Protein AF-0000000070236505 (afdb_homodimer)

InterPro domains:
  IPR001309 Peptidase C14, p20 domain [PS50208] (14-138)
  IPR002138 Peptidase C14, caspase non-catalytic subunit p10 [PS50207] (197-271)
  IPR002398 Peptidase C14 family [PTHR10454] (4-269)
  IPR011600 Peptidase C14, caspase domain [PF00656] (15-267)
  IPR015917 Peptidase C14A, caspase catalytic domain [PR00376] (14-27)
  IPR015917 Peptidase C14A, caspase catalytic domain [PR00376] (35-53)
  IPR015917 Peptidase C14A, caspase catalytic domain [PR00376] (53-71)
  IPR015917 Peptidase C14A, caspase catalytic domain [PR00376] (85-93)
  IPR015917 Peptidase C14A, caspase catalytic domain [PR00376] (119-137)
  IPR015917 Peptidase C14A, caspase catalytic domain [PR00376] (199-210)
  IPR015917 Peptidase C14A, caspase catalytic domain [PR00376] (261-270)
  IPR015917 Peptidase C14A, caspase catalytic domain [SM00115] (7-271)
  IPR015917 Peptidase C14A, caspase catalytic domain [cd00032] (8-269)
  IPR016129 Peptidase family C14A, His active site [PS01121] (79-93)
  IPR029030 Caspase-like domain superfamily [SSF52129] (6-271)
  IPR033139 Peptidase family C14A, cysteine active site [PS01122] (125-136)

Solvent-accessible surface area (backbone atoms only — not comparable to full-atom values): 29396 Å² total; per-residue (Å²): 128,87,63,86,79,45,58,56,72,64,77,43,88,32,46,23,48,31,40,36,41,40,41,42,54,52,39,73,90,70,63,45,69,70,42,62,18,46,64,46,37,50,52,46,48,48,51,52,42,42,74,66,49,30,51,70,48,79,45,70,48,42,40,43,68,56,48,52,49,54,51,48,53,57,31,70,46,88,36,71,49,30,22,34,39,36,38,35,42,38,31,37,23,53,48,49,24,36,41,38,20,71,37,73,41,53,47,53,69,59,49,52,42,56,23,55,91,58,12,58,50,44,55,93,25,48,37,37,37,38,40,42,37,24,21,44,66,72,69,73,76,72,77,78,78,74,85,73,77,71,86,65,78,79,76,68,79,72,72,38,47,45,75,16,47,14,25,54,73,68,55,53,52,45,73,21,31,35,42,36,28,40,27,22,34,18,61,59,73,78,77,46,66,85,82,48,31,27,27,45,30,24,43,66,70,8,31,51,52,55,48,42,43,43,53,46,42,72,76,36,42,60,75,35,47,48,68,59,48,50,26,46,32,26,32,56,40,46,70,43,58,40,76,63,42,88,51,72,85,47,45,64,39,34,25,30,30,26,35,36,40,22,32,47,49,44,51,58,52,57,83,66,77,70,77,75,68,74,76,72,80,123,130,88,63,86,80,45,57,55,73,61,76,45,88,32,47,23,49,32,40,35,40,39,39,41,54,52,41,72,91,71,63,46,71,69,42,63,18,46,65,47,36,50,51,47,49,49,50,52,41,41,74,63,50,30,51,70,48,79,45,69,48,42,40,44,68,55,48,53,49,53,51,48,53,55,32,69,47,87,36,72,50,30,22,34,40,39,39,35,40,38,30,37,22,52,48,50,24,37,42,37,20,73,40,73,42,52,49,52,69,59,50,52,42,57,24,54,92,60,12,58,48,44,55,92,25,49,37,37,36,38,39,42,36,24,20,43,65,72,68,72,76,70,75,75,76,74,85,73,76,72,88,64,78,78,78,67,77,72,71,37,47,45,75,16,47,13,24,54,76,67,55,53,50,47,74,22,32,35,43,34,27,41,26,22,32,18,61,57,72,79,80,43,74,79,82,53,29,28,27,46,29,25,43,66,70,9,30,53,51,54,49,42,42,45,52,45,43,72,76,36,41,59,74,36,46,49,70,61,48,49,26,46,32,27,34,57,39,47,70,43,58,41,76,64,43,88,50,71,86,47,47,64,41,35,25,29,30,27,36,36,40,22,32,47,49,45,51,57,49,57,82,66,77,69,77,76,67,74,77,74,79,122

Secondary structure (DSSP, 8-state):
---TT-B----SSEEEEEEEEE-----GGG-PPP-TTHHHHHHHHHHHHHHTT-EEEEEES--HHHHHHHHHHHHHS--TTEEEEEEEEEEEEETTEEE-SSSEEEHHHHHGGGSTTT-GGGTTS-EEEEEEEE-----------S--------SS----EEEE--------SSTTEEEEESSS----STT--S--B-EEEETTTEEHHHHHHHHHHHHHTTTS-HHHHHHHHHHHHHT----S-SSGGGTT-B---EEEE--SSB---PPP----------/---TT-B----SSEEEEEEEEE-----GGG-PPP-TTHHHHHHHHHHHHHHTT-EEEEEES--HHHHHHHHHHHHHS--TTEEEEEEEEEEEEETTEEE-SSSEEEHHHHHGGGSTTT-GGGTTS-EEEEEEEE-----------S--------SS----EEEE--------SSTTEEEEESSS----STT--S--B-EEEETTTEEHHHHHHHHHHHHHTTTS-HHHHHHHHHHHHHT----S-SSGGGTT-B---EEEE--SSB---PPP----------

Nearest PDB structures (foldseek):
  3v6l-assembly1_A  TM=9.698E-01  e=4.801E-40  Homo sapiens
  3s8e-assembly1_A  TM=9.531E-01  e=1.123E-33  Homo sapiens
  3s8e-assembly1_B  TM=9.681E-01  e=3.297E-33  Homo sapiens
  4jr2-assembly1_B  TM=9.195E-01  e=2.193E-27  Homo sapiens
  1nms-assembly1_A  TM=8.999E-01  e=3.991E-27  Homo sapiens

Sequence (564 aa):
MADPAEEYRMDHKKRGLALIFNQEYFFWQLMLPERRGTNVDRDNLACRFSELGFEVRCFNNLKAAELLNRIHEVSASSHVDSDCFVCAILTHGEDNHIYAYDDKIEIQSLTALFRGDKCQSLVGKPKIFIIQACRGQQHDPPVVPLDAVDSQFPGAQDNVTEVDAATVHALPAGADFLMCYSVAQGESVQAAVRLRYYSHRETVYGSWYIQDLCTMLQRHGSTLEFTELLTLVNRKVSQRRVGVCKDPHAIGKKQMPCFASMLTKKLHFSPKPAITGGIISMMADPAEEYRMDHKKRGLALIFNQEYFFWQLMLPERRGTNVDRDNLACRFSELGFEVRCFNNLKAAELLNRIHEVSASSHVDSDCFVCAILTHGEDNHIYAYDDKIEIQSLTALFRGDKCQSLVGKPKIFIIQACRGQQHDPPVVPLDAVDSQFPGAQDNVTEVDAATVHALPAGADFLMCYSVAQGESVQAAVRLRYYSHRETVYGSWYIQDLCTMLQRHGSTLEFTELLTLVNRKVSQRRVGVCKDPHAIGKKQMPCFASMLTKKLHFSPKPAITGGIISM

Foldseek 3Di:
DDDQAFAQPCFFPAQEAEEEEFEQAADVVVVFHGAFQSVLLVVLVQVLVVQLGHDYDYDYQDAPVRVQVVLLVRLQDACLRHQAYEYEYAAAAAEQWGDGRYGIDGVQSSVVCNACVNRVNCVSHAYEYHYHHFHRDDPPQPDPPPDPPPPCPDPDPPFAKDWGAHAHDDDYDHANYKYKYFAHGQPDVPVPDDQGATWIATNHNGTLLSNLLSVLSVVPVQPDFVVVSVVVSQVRQQPDFAPDHSDPSRGGHGGGIDMDHRYPRTYGSHHHDPPPPDPPPD/DDDQAFAQPCFFPAQEAEEEEFEQAADVVVVFHGAFQSVLLVVLVQVLVVQLGHDYDYDYQDAPVRVQVVLLVRLQDACLRHQAYHYEYAAAAAEQWGDGRYGIDGVQSSVVCNACVNRVNCVSHAYEYAYHHFHRDDPPQPDPPPDPPPPCPDPDPPFAKDWGAHAHDDDYDHANYKYKYFAHGQPDVPVPDDQGATWIATNHNGTLLSNLLSVLSVVPVQPDFVVVSVVVSQVRQQPDFAPDHSDPSRGGHGGGIDMDHRYPHTYGSHHHDPPPPDPPPD

pLDDT: mean 82.57, std 22.12, range [21.78, 98.88]

Structure (mmCIF, N/CA/C/O backbone):
data_AF-0000000070236505-model_v1
#
loop_
_entity.id
_entity.type
_entity.pdbx_description
1 polymer Caspase-6
#
loop_
_atom_site.group_PDB
_atom_site.id
_atom_site.type_symbol
_atom_site.label_atom_id
_atom_site.label_alt_id
_atom_site.label_comp_id
_atom_site.label_asym_id
_atom_site.label_entity_id
_atom_site.label_seq_id
_atom_site.pdbx_PDB_ins_code
_atom_site.Cartn_x
_atom_site.Cartn_y
_atom_site.Cartn_z
_atom_site.occupancy
_atom_site.B_iso_or_equiv
_atom_site.auth_seq_id
_atom_site.auth_comp_id
_atom_site.auth_asym_id
_atom_site.auth_atom_id
_atom_site.pdbx_PDB_model_num
ATOM 1 N N . MET A 1 1 ? 21.516 -14.453 7.074 1 65.5 1 MET A N 1
ATOM 2 C CA . MET A 1 1 ? 20.047 -14.555 7.062 1 65.5 1 MET A CA 1
ATOM 3 C C .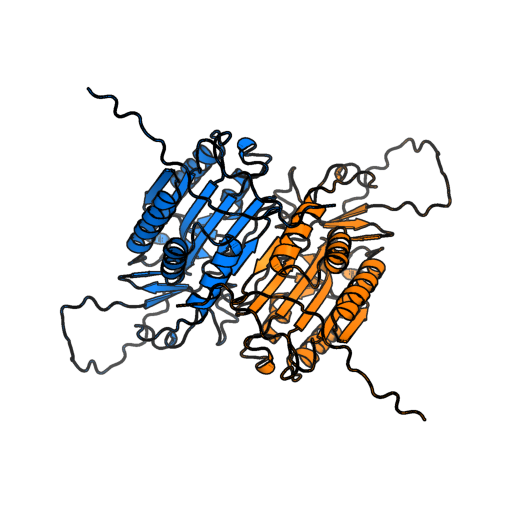 MET A 1 1 ? 19.422 -13.273 7.59 1 65.5 1 MET A C 1
ATOM 5 O O . MET A 1 1 ? 19.938 -12.641 8.508 1 65.5 1 MET A O 1
ATOM 9 N N . ALA A 1 2 ? 18.469 -12.742 6.84 1 74.88 2 ALA A N 1
ATOM 10 C CA . ALA A 1 2 ? 17.875 -11.477 7.273 1 74.88 2 ALA A CA 1
ATOM 11 C C . ALA A 1 2 ? 17.125 -11.648 8.594 1 74.88 2 ALA A C 1
ATOM 13 O O . ALA A 1 2 ? 16.328 -12.57 8.75 1 74.88 2 ALA A O 1
ATOM 14 N N . ASP A 1 3 ? 17.5 -10.938 9.648 1 86.62 3 ASP A N 1
ATOM 15 C CA . ASP A 1 3 ? 16.844 -10.953 10.953 1 86.62 3 ASP A CA 1
ATOM 16 C C . ASP A 1 3 ? 15.422 -10.383 10.852 1 86.62 3 ASP A C 1
ATOM 18 O O . ASP A 1 3 ? 15.25 -9.195 10.562 1 86.62 3 ASP A O 1
ATOM 22 N N . PRO A 1 4 ? 14.43 -11.211 11.117 1 88 4 PRO A N 1
ATOM 23 C CA . PRO A 1 4 ? 13.047 -10.727 11.016 1 88 4 PRO A CA 1
ATOM 24 C C . PRO A 1 4 ? 12.719 -9.664 12.055 1 88 4 PRO A C 1
ATOM 26 O O . PRO A 1 4 ? 11.719 -8.953 11.93 1 88 4 PRO A O 1
ATOM 29 N N . ALA A 1 5 ? 13.539 -9.562 13.055 1 90.5 5 ALA A N 1
ATOM 30 C CA . ALA A 1 5 ? 13.242 -8.633 14.148 1 90.5 5 ALA A CA 1
ATOM 31 C C . ALA A 1 5 ? 13.938 -7.293 13.93 1 90.5 5 ALA A C 1
ATOM 33 O O . ALA A 1 5 ? 13.773 -6.367 14.727 1 90.5 5 ALA A O 1
ATOM 34 N N . GLU A 1 6 ? 14.648 -7.164 12.844 1 94.19 6 GLU A N 1
ATOM 35 C CA . GLU A 1 6 ? 15.391 -5.93 12.609 1 94.19 6 GLU A CA 1
ATOM 36 C C . GLU A 1 6 ? 14.461 -4.723 12.578 1 94.19 6 GLU A C 1
ATOM 38 O O . GLU A 1 6 ? 13.398 -4.77 11.953 1 94.19 6 GLU A O 1
ATOM 43 N N . GLU A 1 7 ? 14.914 -3.65 13.305 1 97 7 GLU A N 1
ATOM 44 C CA . GLU A 1 7 ? 14.148 -2.41 13.391 1 97 7 GLU A CA 1
ATOM 45 C C . GLU A 1 7 ? 14.969 -1.224 12.883 1 97 7 GLU A C 1
ATOM 47 O O . GLU A 1 7 ? 16.203 -1.27 12.875 1 97 7 GLU A O 1
ATOM 52 N N . TYR A 1 8 ? 14.234 -0.201 12.445 1 98.25 8 TYR A N 1
ATOM 53 C CA . TYR A 1 8 ? 14.898 1.055 12.117 1 98.25 8 TYR A CA 1
ATOM 54 C C . TYR A 1 8 ? 15.586 1.646 13.344 1 98.25 8 TYR A C 1
ATOM 56 O O . TYR A 1 8 ? 15.078 1.532 14.461 1 98.25 8 TYR A O 1
ATOM 64 N N . ARG A 1 9 ? 16.781 2.238 13.086 1 97.06 9 ARG A N 1
ATOM 65 C CA . ARG A 1 9 ? 17.406 3.006 14.156 1 97.06 9 ARG A CA 1
ATOM 66 C C . ARG A 1 9 ? 16.609 4.27 14.469 1 97.06 9 ARG A C 1
ATOM 68 O O . ARG A 1 9 ? 16.531 5.176 13.633 1 97.06 9 ARG A O 1
ATOM 75 N N . MET A 1 10 ? 16.047 4.305 15.688 1 97.25 10 MET A N 1
ATOM 76 C CA . MET A 1 10 ? 15.172 5.418 16.047 1 97.25 10 MET A CA 1
ATOM 77 C C . MET A 1 10 ? 15.719 6.164 17.266 1 97.25 10 MET A C 1
ATOM 79 O O . MET A 1 10 ? 14.961 6.75 18.031 1 97.25 10 MET A O 1
ATOM 83 N N . ASP A 1 11 ? 17.016 6.117 17.438 1 95.5 11 ASP A N 1
ATOM 84 C CA . ASP A 1 11 ? 17.625 6.738 18.609 1 95.5 11 ASP A CA 1
ATOM 85 C C . ASP A 1 11 ? 18.594 7.84 18.203 1 95.5 11 ASP A C 1
ATOM 87 O O . ASP A 1 11 ? 19.547 8.125 18.938 1 95.5 11 ASP A O 1
ATOM 91 N N . HIS A 1 12 ? 18.469 8.383 17.031 1 96.62 12 HIS A N 1
ATOM 92 C CA . HIS A 1 12 ? 19.219 9.594 16.703 1 96.62 12 HIS A CA 1
ATOM 93 C C . HIS A 1 12 ? 18.844 10.734 17.656 1 96.62 12 HIS A C 1
ATOM 95 O O . HIS A 1 12 ? 17.906 10.609 18.453 1 96.62 12 HIS A O 1
ATOM 101 N N . LYS A 1 13 ? 19.562 11.82 17.531 1 96.12 13 LYS A N 1
ATOM 102 C CA . LYS A 1 13 ? 19.344 12.977 18.391 1 96.12 13 LYS A CA 1
ATOM 103 C C . LYS A 1 13 ? 17.922 13.508 18.234 1 96.12 13 LYS A C 1
ATOM 105 O O . LYS A 1 13 ? 17.266 13.836 19.234 1 96.12 13 LYS A O 1
ATOM 110 N N . LYS A 1 14 ? 17.453 13.547 17.031 1 97.56 14 LYS A N 1
ATOM 111 C CA . LYS A 1 14 ? 16.125 14.07 16.734 1 97.56 14 LYS A CA 1
ATOM 112 C C . LYS A 1 14 ? 15.211 12.977 16.203 1 97.56 14 LYS A C 1
ATOM 114 O O . LYS A 1 14 ? 15.656 12.094 15.453 1 97.56 14 LYS A O 1
ATOM 119 N N . ARG A 1 15 ? 13.93 13.055 16.609 1 98 15 ARG A N 1
ATOM 120 C CA . ARG A 1 15 ? 12.953 12.172 15.992 1 98 15 ARG A CA 1
ATOM 121 C C . ARG A 1 15 ? 12.82 12.453 14.5 1 98 15 ARG A C 1
ATOM 123 O O . ARG A 1 15 ? 12.844 11.531 13.68 1 98 15 ARG A O 1
ATOM 130 N N . GLY A 1 16 ? 12.766 13.688 14.141 1 98.12 16 GLY A N 1
ATOM 131 C CA . GLY A 1 16 ? 12.633 14.133 12.758 1 98.12 16 GLY A CA 1
ATOM 132 C C . GLY A 1 16 ? 11.562 15.195 12.57 1 98.12 16 GLY A C 1
ATOM 133 O O . GLY A 1 16 ? 10.984 15.68 13.547 1 98.12 16 GLY A O 1
ATOM 134 N N . LEU A 1 17 ? 11.375 15.57 11.383 1 98.62 17 LEU A N 1
ATOM 135 C CA . LEU A 1 17 ? 10.422 16.609 11.008 1 98.62 17 LEU A CA 1
ATOM 136 C C . LEU A 1 17 ? 9.094 16 10.586 1 98.62 17 LEU A C 1
ATOM 138 O O . LEU A 1 17 ? 9.062 15 9.867 1 98.62 17 LEU A O 1
ATOM 142 N N . ALA A 1 18 ? 7.992 16.578 11.117 1 98.75 18 ALA A N 1
ATOM 143 C CA . ALA A 1 18 ? 6.645 16.312 10.625 1 98.75 18 ALA A CA 1
ATOM 144 C C . ALA A 1 18 ? 6.047 17.562 9.961 1 98.75 18 ALA A C 1
ATOM 146 O O . ALA A 1 18 ? 5.77 18.547 10.625 1 98.75 18 ALA A O 1
ATOM 147 N N . LEU A 1 19 ? 5.863 17.484 8.656 1 98.88 19 LEU A N 1
ATOM 148 C CA . LEU A 1 19 ? 5.203 18.547 7.914 1 98.88 19 LEU A CA 1
ATOM 149 C C . LEU A 1 19 ? 3.709 18.266 7.777 1 98.88 19 LEU A C 1
ATOM 151 O O . LEU A 1 19 ? 3.309 17.156 7.461 1 98.88 19 LEU A O 1
ATOM 155 N N . ILE A 1 20 ? 2.932 19.266 8.086 1 98.81 20 ILE A N 1
ATOM 156 C CA . ILE A 1 20 ? 1.49 19.172 7.883 1 98.81 20 ILE A CA 1
ATOM 157 C C . ILE A 1 20 ? 1.012 20.281 6.961 1 98.81 20 ILE A C 1
ATOM 159 O O . ILE A 1 20 ? 1.056 21.453 7.328 1 98.81 20 ILE A O 1
ATOM 163 N N . PHE A 1 21 ? 0.612 19.922 5.793 1 98.75 21 PHE A N 1
ATOM 164 C CA . PHE A 1 21 ? -0.018 20.859 4.871 1 98.75 21 PHE A CA 1
ATOM 165 C C . PHE A 1 21 ? -1.537 20.766 4.957 1 98.75 21 PHE A C 1
ATOM 167 O O . PHE A 1 21 ? -2.119 19.734 4.645 1 98.75 21 PHE A O 1
ATOM 174 N N . ASN A 1 22 ? -2.141 21.812 5.363 1 98.44 22 ASN A N 1
ATOM 175 C CA . ASN A 1 22 ? -3.582 21.891 5.578 1 98.44 22 ASN A CA 1
ATOM 176 C C . ASN A 1 22 ? -4.25 22.859 4.617 1 98.44 22 ASN A C 1
ATOM 178 O O . ASN A 1 22 ? -4.098 24.078 4.758 1 98.44 22 ASN A O 1
ATOM 182 N N . GLN A 1 23 ? -4.992 22.328 3.67 1 97.44 23 GLN A N 1
ATOM 183 C CA . GLN A 1 23 ? -5.711 23.141 2.697 1 97.44 23 GLN A CA 1
ATOM 184 C C . GLN A 1 23 ? -7.199 23.188 3.021 1 97.44 23 GLN A C 1
ATOM 186 O O . GLN A 1 23 ? -7.902 22.188 2.924 1 97.44 23 GLN A O 1
ATOM 191 N N . GLU A 1 24 ? -7.68 24.312 3.398 1 96.44 24 GLU A N 1
ATOM 192 C CA . GLU A 1 24 ? -9.094 24.5 3.709 1 96.44 24 GLU A CA 1
ATOM 193 C C . GLU A 1 24 ? -9.82 25.219 2.58 1 96.44 24 GLU A C 1
ATOM 195 O O . GLU A 1 24 ? -10.977 24.922 2.277 1 96.44 24 GLU A O 1
ATOM 200 N N . TYR A 1 25 ? -9.133 26.156 1.984 1 96.75 25 TYR A N 1
ATOM 201 C CA . TYR A 1 25 ? -9.703 27 0.934 1 96.75 25 TYR A CA 1
ATOM 202 C C . TYR A 1 25 ? -8.977 26.781 -0.388 1 96.75 25 TYR A C 1
ATOM 204 O O . TYR A 1 25 ? -7.805 26.391 -0.404 1 96.75 25 TYR A O 1
ATOM 212 N N . PHE A 1 26 ? -9.68 27.078 -1.501 1 96.38 26 PHE A N 1
ATOM 213 C CA . PHE A 1 26 ? -9.133 26.875 -2.838 1 96.38 26 PHE A CA 1
ATOM 214 C C . PHE A 1 26 ? -9.508 28.047 -3.756 1 96.38 26 PHE A C 1
ATOM 216 O O . PHE A 1 26 ? -10.516 28.703 -3.539 1 96.38 26 PHE A O 1
ATOM 223 N N . PHE A 1 27 ? -8.625 28.25 -4.691 1 96.81 27 PHE A N 1
ATOM 224 C CA . PHE A 1 27 ? -8.898 29.266 -5.695 1 96.81 27 PHE A CA 1
ATOM 225 C C . PHE A 1 27 ? -10.211 29 -6.406 1 96.81 27 PHE A C 1
ATOM 227 O O . PHE A 1 27 ? -10.484 27.859 -6.809 1 96.81 27 PHE A O 1
ATOM 234 N N . TRP A 1 28 ? -11.008 29.969 -6.637 1 93.56 28 TRP A N 1
ATOM 235 C CA . TRP A 1 28 ? -12.383 29.828 -7.098 1 93.56 28 TRP A CA 1
ATOM 236 C C . TRP A 1 28 ? -12.43 29.125 -8.445 1 93.56 28 TRP A C 1
ATOM 238 O O . TRP A 1 28 ? -13.391 28.406 -8.75 1 93.56 28 TRP A O 1
ATOM 248 N N . GLN A 1 29 ? -11.438 29.234 -9.266 1 95 29 GLN A N 1
ATOM 249 C CA . GLN A 1 29 ? -11.43 28.672 -10.609 1 95 29 GLN A CA 1
ATOM 250 C C . GLN A 1 29 ? -11.344 27.141 -10.555 1 95 29 GLN A C 1
ATOM 252 O O . GLN A 1 29 ? -11.68 26.469 -11.531 1 95 29 GLN A O 1
ATOM 257 N N . LEU A 1 30 ? -10.898 26.625 -9.414 1 92.44 30 LEU A N 1
ATOM 258 C CA . LEU A 1 30 ? -10.797 25.172 -9.273 1 92.44 30 LEU A CA 1
ATOM 259 C C . LEU A 1 30 ? -12.164 24.562 -8.969 1 92.44 30 LEU A C 1
ATOM 261 O O . LEU A 1 30 ? -12.344 23.344 -9.086 1 92.44 30 LEU A O 1
ATOM 265 N N . MET A 1 31 ? -13.078 25.406 -8.531 1 92.12 31 MET A N 1
ATOM 266 C CA . MET A 1 31 ? -14.453 24.984 -8.258 1 92.12 31 MET A CA 1
ATOM 267 C C . MET A 1 31 ? -14.477 23.859 -7.234 1 92.12 31 MET A C 1
ATOM 269 O O . MET A 1 31 ? -15.211 22.875 -7.406 1 92.12 31 MET A O 1
ATOM 273 N N . LEU A 1 32 ? -13.609 23.922 -6.242 1 90.38 32 LEU A N 1
ATOM 274 C CA . LEU A 1 32 ? -13.578 22.953 -5.152 1 90.38 32 LEU A CA 1
ATOM 275 C C . LEU A 1 32 ? -14.211 23.516 -3.891 1 90.38 32 LEU A C 1
ATOM 277 O O . LEU A 1 32 ? -14.023 24.703 -3.586 1 90.38 32 LEU A O 1
ATOM 281 N N . PRO A 1 33 ? -14.953 22.734 -3.217 1 87.56 33 PRO A N 1
ATOM 282 C CA . PRO A 1 33 ? -15.578 23.219 -1.985 1 87.56 33 PRO A CA 1
ATOM 283 C C . PRO A 1 33 ? -14.578 23.406 -0.85 1 87.56 33 PRO A C 1
ATOM 285 O O . PRO A 1 33 ? -13.508 22.797 -0.852 1 87.56 33 PRO A O 1
ATOM 288 N N . GLU A 1 34 ? -15.016 24.281 0.099 1 91.88 34 GLU A N 1
ATOM 289 C CA . GLU A 1 34 ? -14.234 24.453 1.322 1 91.88 34 GLU A CA 1
ATOM 290 C C . GLU A 1 34 ? -14.234 23.156 2.143 1 91.88 34 GLU A C 1
ATOM 292 O O . GLU A 1 34 ? -15.203 22.406 2.127 1 91.88 34 GLU A O 1
ATOM 297 N N . ARG A 1 35 ? -13.156 22.906 2.852 1 92.5 35 ARG A N 1
ATOM 298 C CA . ARG A 1 35 ? -13.023 21.703 3.658 1 92.5 35 ARG A CA 1
ATOM 299 C C . ARG A 1 35 ? -13.18 22.016 5.141 1 92.5 35 ARG A C 1
ATOM 301 O O . ARG A 1 35 ? -12.227 21.906 5.914 1 92.5 35 ARG A O 1
ATOM 308 N N . ARG A 1 36 ? -14.375 22.188 5.543 1 88.94 36 ARG A N 1
ATOM 309 C CA . ARG A 1 36 ? -14.664 22.484 6.945 1 88.94 36 ARG A CA 1
ATOM 310 C C . ARG A 1 36 ? -14.281 21.297 7.836 1 88.94 36 ARG A C 1
ATOM 312 O O . ARG A 1 36 ? -14.523 20.141 7.484 1 88.94 36 ARG A O 1
ATOM 319 N N . GLY A 1 37 ? -13.664 21.547 8.977 1 91 37 GLY A N 1
ATOM 320 C CA . GLY A 1 37 ? -13.266 20.5 9.906 1 91 37 GLY A CA 1
ATOM 321 C C . GLY A 1 37 ? -11.805 20.109 9.781 1 91 37 GLY A C 1
ATOM 322 O O . GLY A 1 37 ? -11.242 19.469 10.672 1 91 37 GLY A O 1
ATOM 323 N N . THR A 1 38 ? -11.117 20.578 8.688 1 95.19 38 THR A N 1
ATOM 324 C CA . THR A 1 38 ? -9.758 20.156 8.406 1 95.19 38 THR A CA 1
ATOM 325 C C . THR A 1 38 ? -8.781 20.734 9.43 1 95.19 38 THR A C 1
ATOM 327 O O . THR A 1 38 ? -7.742 20.141 9.711 1 95.19 38 THR A O 1
ATOM 330 N N . ASN A 1 39 ? -9.156 21.812 10.008 1 97.44 39 ASN A N 1
ATOM 331 C CA . ASN A 1 39 ? -8.297 22.406 11.031 1 97.44 39 ASN A CA 1
ATOM 332 C C . ASN A 1 39 ? -8.211 21.516 12.266 1 97.44 39 ASN A C 1
ATOM 334 O O . ASN A 1 39 ? -7.176 21.484 12.938 1 97.44 39 ASN A O 1
ATOM 338 N N . VAL A 1 40 ? -9.297 20.844 12.547 1 97 40 VAL A N 1
ATOM 339 C CA . VAL A 1 40 ? -9.273 19.906 13.664 1 97 40 VAL A CA 1
ATOM 340 C C . VAL A 1 40 ? -8.32 18.766 13.352 1 97 40 VAL A C 1
ATOM 342 O O . VAL A 1 40 ? -7.566 18.312 14.227 1 97 40 VAL A O 1
ATOM 345 N N . ASP A 1 41 ? -8.32 18.281 12.109 1 97.19 41 ASP A N 1
ATOM 346 C CA . ASP A 1 41 ? -7.375 17.266 11.672 1 97.19 41 ASP A CA 1
ATOM 347 C C . ASP A 1 41 ? -5.934 17.734 11.867 1 97.19 41 ASP A C 1
ATOM 349 O O . ASP A 1 41 ? -5.109 17.016 12.438 1 97.19 41 ASP A O 1
ATOM 353 N N . ARG A 1 42 ? -5.676 18.938 11.375 1 98.44 42 ARG A N 1
ATOM 354 C CA . ARG A 1 42 ? -4.348 19.531 11.5 1 98.44 42 ARG A CA 1
ATOM 355 C C . ARG A 1 42 ? -3.898 19.578 12.953 1 98.44 42 ARG A C 1
ATOM 357 O O . ARG A 1 42 ? -2.799 19.125 13.281 1 98.44 42 ARG A O 1
ATOM 364 N N . ASP A 1 43 ? -4.734 20.078 13.797 1 98.56 43 ASP A N 1
ATOM 365 C CA . ASP A 1 43 ? -4.391 20.266 15.203 1 98.56 43 ASP A CA 1
ATOM 366 C C . ASP A 1 43 ? -4.16 18.922 15.898 1 98.56 43 ASP A C 1
ATOM 368 O O . ASP A 1 43 ? -3.238 18.781 16.703 1 98.56 43 ASP A O 1
ATOM 372 N N . ASN A 1 44 ? -4.996 17.984 15.594 1 98.25 44 ASN A N 1
ATOM 373 C CA . ASN A 1 44 ? -4.848 16.672 16.188 1 98.25 44 ASN A CA 1
ATOM 374 C C . ASN A 1 44 ? -3.553 15.992 15.75 1 98.25 44 ASN A C 1
ATOM 376 O O . ASN A 1 44 ? -2.838 15.414 16.578 1 98.25 44 ASN A O 1
ATOM 380 N N . LEU A 1 45 ? -3.27 16.078 14.484 1 98.69 45 LEU A N 1
ATOM 381 C CA . LEU A 1 45 ? -2.025 15.508 13.977 1 98.69 45 LEU A CA 1
ATOM 382 C C . LEU A 1 45 ? -0.817 16.188 14.609 1 98.69 45 LEU A C 1
ATOM 384 O O . LEU A 1 45 ? 0.143 15.531 15.008 1 98.69 45 LEU A O 1
ATOM 388 N N . ALA A 1 46 ? -0.909 17.5 14.672 1 98.75 46 ALA A N 1
ATOM 389 C CA . ALA A 1 46 ? 0.192 18.25 15.273 1 98.75 46 ALA A CA 1
ATOM 390 C C . ALA A 1 46 ? 0.442 17.812 16.703 1 98.75 46 ALA A C 1
ATOM 392 O O . ALA A 1 46 ? 1.59 17.609 17.109 1 98.75 46 ALA A O 1
ATOM 393 N N . CYS A 1 47 ? -0.582 17.609 17.422 1 98.5 47 CYS A N 1
ATOM 394 C CA . CYS A 1 47 ? -0.486 17.188 18.812 1 98.5 47 CYS A CA 1
ATOM 395 C C . CYS A 1 47 ? 0.144 15.805 18.922 1 98.5 47 CYS A C 1
ATOM 397 O O . CYS A 1 47 ? 1.09 15.602 19.688 1 98.5 47 CYS A O 1
ATOM 399 N N . ARG A 1 48 ? -0.333 14.836 18.141 1 98.5 48 ARG A N 1
ATOM 400 C CA . ARG A 1 48 ? 0.134 13.461 18.219 1 98.5 48 ARG A CA 1
ATOM 401 C C . ARG A 1 48 ? 1.601 13.352 17.812 1 98.5 48 ARG A C 1
ATOM 403 O O . ARG A 1 48 ? 2.383 12.664 18.469 1 98.5 48 ARG A O 1
ATOM 410 N N . PHE A 1 49 ? 2.008 14.055 16.75 1 98.31 49 PHE A N 1
ATOM 411 C CA . PHE A 1 49 ? 3.387 13.953 16.297 1 98.31 49 PHE A CA 1
ATOM 412 C C . PHE A 1 49 ? 4.328 14.688 17.25 1 98.31 49 PHE A C 1
ATOM 414 O O . PHE A 1 49 ? 5.473 14.266 17.438 1 98.31 49 PHE A O 1
ATOM 421 N N . SER A 1 50 ? 3.814 15.742 17.875 1 97.81 50 SER A N 1
ATOM 422 C CA . SER A 1 50 ? 4.613 16.391 18.906 1 97.81 50 SER A CA 1
ATOM 423 C C . SER A 1 50 ? 4.848 15.445 20.078 1 97.81 50 SER A C 1
ATOM 425 O O . SER A 1 50 ? 5.957 15.367 20.609 1 97.81 50 SER A O 1
ATOM 427 N N . GLU A 1 51 ? 3.848 14.734 20.453 1 96.56 51 GLU A N 1
ATOM 428 C CA . GLU A 1 51 ? 3.945 13.773 21.547 1 96.56 51 GLU A CA 1
ATOM 429 C C . GLU A 1 51 ? 4.945 12.664 21.219 1 96.56 51 GLU A C 1
ATOM 431 O O . GLU A 1 51 ? 5.59 12.125 22.125 1 96.56 51 GLU A O 1
ATOM 436 N N . LEU A 1 52 ? 5.109 12.391 19.969 1 97.06 52 LEU A N 1
ATOM 437 C CA . LEU A 1 52 ? 6.035 11.352 19.547 1 97.06 52 LEU A CA 1
ATOM 438 C C . LEU A 1 52 ? 7.445 11.906 19.391 1 97.06 52 LEU A C 1
ATOM 440 O O . LEU A 1 52 ? 8.375 11.172 19.031 1 97.06 52 LEU A O 1
ATOM 444 N N . GLY A 1 53 ? 7.633 13.211 19.578 1 96.81 53 GLY A N 1
ATOM 445 C CA . GLY A 1 53 ? 8.961 13.805 19.609 1 96.81 53 GLY A CA 1
ATOM 446 C C . GLY A 1 53 ? 9.344 14.484 18.312 1 96.81 53 GLY A C 1
ATOM 447 O O . GLY A 1 53 ? 10.492 14.898 18.125 1 96.81 53 GLY A O 1
ATOM 448 N N . PHE A 1 54 ? 8.406 14.703 17.406 1 98.12 54 PHE A N 1
ATOM 449 C CA . PHE A 1 54 ? 8.703 15.359 16.141 1 98.12 54 PHE A CA 1
ATOM 450 C C . PHE A 1 54 ? 8.758 16.875 16.312 1 98.12 54 PHE A C 1
ATOM 452 O O . PHE A 1 54 ? 8.062 17.438 17.172 1 98.12 54 PHE A O 1
ATOM 459 N N . GLU A 1 55 ? 9.633 17.469 15.562 1 98.38 55 GLU A N 1
ATOM 460 C CA . GLU A 1 55 ? 9.43 18.875 15.25 1 98.38 55 GLU A CA 1
ATOM 461 C C . GLU A 1 55 ? 8.312 19.062 14.227 1 98.38 55 GLU A C 1
ATOM 463 O O . GLU A 1 55 ? 8.422 18.578 13.094 1 98.38 55 GLU A O 1
ATOM 468 N N . VAL A 1 56 ? 7.254 19.766 14.656 1 98.81 56 VAL A N 1
ATOM 469 C CA . VAL A 1 56 ? 6.074 19.844 13.797 1 98.81 56 VAL A CA 1
ATOM 470 C C . VAL A 1 56 ? 5.992 21.234 13.156 1 98.81 56 VAL A C 1
ATOM 472 O O . VAL A 1 56 ? 6.141 22.25 13.836 1 98.81 56 VAL A O 1
ATOM 475 N N . ARG A 1 57 ? 5.828 21.266 11.859 1 98.81 57 ARG A N 1
ATOM 476 C CA . ARG A 1 57 ? 5.57 22.484 11.109 1 98.81 57 ARG A CA 1
ATOM 477 C C . ARG A 1 57 ? 4.258 22.391 10.336 1 98.81 57 ARG A C 1
ATOM 479 O O . ARG A 1 57 ? 4.086 21.484 9.516 1 98.81 57 ARG A O 1
ATOM 486 N N . CYS A 1 58 ? 3.371 23.312 10.617 1 98.69 58 CYS A N 1
ATOM 487 C CA . CYS A 1 58 ? 2.082 23.344 9.938 1 98.69 58 CYS A CA 1
ATOM 488 C C . CYS A 1 58 ? 2.025 24.484 8.938 1 98.69 58 CYS A C 1
ATOM 490 O O . CYS A 1 58 ? 2.504 25.594 9.219 1 98.69 58 CYS A O 1
ATOM 492 N N . PHE A 1 59 ? 1.484 24.234 7.777 1 98.81 59 PHE A N 1
ATOM 493 C CA . PHE A 1 59 ? 1.28 25.219 6.73 1 98.81 59 PHE A CA 1
ATOM 494 C C . PHE A 1 59 ? -0.168 25.219 6.254 1 98.81 59 PHE A C 1
ATOM 496 O O . PHE A 1 59 ? -0.727 24.156 5.961 1 98.81 59 PHE A O 1
ATOM 503 N N . ASN A 1 60 ? -0.782 26.375 6.176 1 98.56 60 ASN A N 1
ATOM 504 C CA . ASN A 1 60 ? -2.191 26.484 5.812 1 98.56 60 ASN A CA 1
ATOM 505 C C . ASN A 1 60 ? -2.377 27.188 4.477 1 98.56 60 ASN A C 1
ATOM 507 O O . ASN A 1 60 ? -1.84 28.281 4.273 1 98.56 60 ASN A O 1
ATOM 511 N N . ASN A 1 61 ? -3.1 26.531 3.584 1 98.44 61 ASN A N 1
ATOM 512 C CA . ASN A 1 61 ? -3.629 27.156 2.375 1 98.44 61 ASN A CA 1
ATOM 513 C C . ASN A 1 61 ? -2.514 27.734 1.505 1 98.44 61 ASN A C 1
ATOM 515 O O . ASN A 1 61 ? -2.602 28.875 1.046 1 98.44 61 ASN A O 1
ATOM 519 N N . LEU A 1 62 ? -1.455 26.938 1.339 1 98.69 62 LEU A N 1
ATOM 520 C CA . LEU A 1 62 ? -0.34 27.359 0.498 1 98.69 62 LEU A CA 1
ATOM 521 C C . LEU A 1 62 ? -0.696 27.234 -0.98 1 98.69 62 LEU A C 1
ATOM 523 O O . LEU A 1 62 ? -1.436 26.312 -1.369 1 98.69 62 LEU A O 1
ATOM 527 N N . LYS A 1 63 ? -0.187 28.141 -1.763 1 98.5 63 LYS A N 1
ATOM 528 C CA . LYS A 1 63 ? -0.209 27.953 -3.211 1 98.5 63 LYS A CA 1
ATOM 529 C C . LYS A 1 63 ? 0.717 26.828 -3.641 1 98.5 63 LYS A C 1
ATOM 531 O O . LYS A 1 63 ? 1.597 26.422 -2.881 1 98.5 63 LYS A O 1
ATOM 536 N N . ALA A 1 64 ? 0.494 26.359 -4.867 1 98.38 64 ALA A N 1
ATOM 537 C CA . ALA A 1 64 ? 1.265 25.219 -5.371 1 98.38 64 ALA A CA 1
ATOM 538 C C . ALA A 1 64 ? 2.762 25.5 -5.309 1 98.38 64 ALA A C 1
ATOM 540 O O . ALA A 1 64 ? 3.537 24.672 -4.828 1 98.38 64 ALA A O 1
ATOM 541 N N . ALA A 1 65 ? 3.16 26.672 -5.734 1 98.12 65 ALA A N 1
ATOM 542 C CA . ALA A 1 65 ? 4.578 27.031 -5.754 1 98.12 65 ALA A CA 1
ATOM 543 C C . ALA A 1 65 ? 5.145 27.078 -4.34 1 98.12 65 ALA A C 1
ATOM 545 O O . ALA A 1 65 ? 6.27 26.641 -4.098 1 98.12 65 ALA A O 1
ATOM 546 N N . GLU A 1 66 ? 4.438 27.609 -3.41 1 98.56 66 GLU A N 1
ATOM 547 C CA . GLU A 1 66 ? 4.883 27.703 -2.023 1 98.56 66 GLU A CA 1
ATOM 548 C C . GLU A 1 66 ? 5.016 26.328 -1.385 1 98.56 66 GLU A C 1
ATOM 550 O O . GLU A 1 66 ? 5.984 26.062 -0.671 1 98.56 66 GLU A O 1
ATOM 555 N N . LEU A 1 67 ? 4.027 25.516 -1.63 1 98.38 67 LEU A N 1
ATOM 556 C CA . LEU A 1 67 ? 4.047 24.156 -1.097 1 98.38 67 LEU A CA 1
ATOM 557 C C . LEU A 1 67 ? 5.254 23.391 -1.615 1 98.38 67 LEU A C 1
ATOM 559 O O . LEU A 1 67 ? 6 22.797 -0.833 1 98.38 67 LEU A O 1
ATOM 563 N N . LEU A 1 68 ? 5.457 23.484 -2.922 1 98 68 LEU A N 1
ATOM 564 C CA . LEU A 1 68 ? 6.586 22.781 -3.539 1 98 68 LEU A CA 1
ATOM 565 C C . LEU A 1 68 ? 7.91 23.328 -3.006 1 98 68 LEU A C 1
ATOM 567 O O . LEU A 1 68 ? 8.852 22.562 -2.779 1 98 68 LEU A O 1
ATOM 571 N N . ASN A 1 69 ? 7.992 24.625 -2.773 1 98 69 ASN A N 1
ATOM 572 C CA . ASN A 1 69 ? 9.203 25.234 -2.238 1 98 69 ASN A CA 1
ATOM 573 C C . ASN A 1 69 ? 9.5 24.734 -0.823 1 98 69 ASN A C 1
ATOM 575 O O . ASN A 1 69 ? 10.656 24.484 -0.48 1 98 69 ASN A O 1
ATOM 579 N N . ARG A 1 70 ? 8.461 24.641 -0.014 1 98.19 70 ARG A N 1
ATOM 580 C CA . ARG A 1 70 ? 8.648 24.141 1.349 1 98.19 70 ARG A CA 1
ATOM 581 C C . ARG A 1 70 ? 9.172 22.719 1.35 1 98.19 70 ARG A C 1
ATOM 583 O O . ARG A 1 70 ? 10.086 22.391 2.109 1 98.19 70 ARG A O 1
ATOM 590 N N . ILE A 1 71 ? 8.609 21.906 0.492 1 98.06 71 ILE A N 1
ATOM 591 C CA . ILE A 1 71 ? 9.023 20.5 0.405 1 98.06 71 ILE A CA 1
ATOM 592 C C . ILE A 1 71 ? 10.461 20.422 -0.093 1 98.06 71 ILE A C 1
ATOM 594 O O . ILE A 1 71 ? 11.266 19.641 0.428 1 98.06 71 ILE A O 1
ATOM 598 N N . HIS A 1 72 ? 10.797 21.234 -1.053 1 97.62 72 HIS A N 1
ATOM 599 C CA . HIS A 1 72 ? 12.156 21.266 -1.581 1 97.62 72 HIS A CA 1
ATOM 600 C C . HIS A 1 72 ? 13.156 21.672 -0.506 1 97.62 72 HIS A C 1
ATOM 602 O O . HIS A 1 72 ? 14.227 21.078 -0.396 1 97.62 72 HIS A O 1
ATOM 608 N N . GLU A 1 73 ? 12.805 22.656 0.214 1 98.06 73 GLU A N 1
ATOM 609 C CA . GLU A 1 73 ? 13.664 23.109 1.297 1 98.06 73 GLU A CA 1
ATOM 610 C C . GLU A 1 73 ? 13.945 22 2.293 1 98.06 73 GLU A C 1
ATOM 612 O O . GLU A 1 73 ? 15.094 21.797 2.695 1 98.06 73 GLU A O 1
ATOM 617 N N . VAL A 1 74 ? 12.945 21.312 2.598 1 98.19 74 VAL A N 1
ATOM 618 C CA . VAL A 1 74 ? 13.078 20.25 3.594 1 98.19 74 VAL A CA 1
ATOM 619 C C . VAL A 1 74 ? 13.883 19.078 3.01 1 98.19 74 VAL A C 1
ATOM 621 O O . VAL A 1 74 ? 14.773 18.547 3.668 1 98.19 74 VAL A O 1
ATOM 624 N N . SER A 1 75 ? 13.594 18.688 1.779 1 97.75 75 SER A N 1
ATOM 625 C CA . SER A 1 75 ? 14.297 17.578 1.157 1 97.75 75 SER A CA 1
ATOM 626 C C . SER A 1 75 ? 15.781 17.891 0.979 1 97.75 75 SER A C 1
ATOM 628 O O . SER A 1 75 ? 16.609 16.984 0.983 1 97.75 75 SER A O 1
ATOM 630 N N . ALA A 1 76 ? 16.094 19.188 0.857 1 97.25 76 ALA A N 1
ATOM 631 C CA . ALA A 1 76 ? 17.469 19.625 0.629 1 97.25 76 ALA A CA 1
ATOM 632 C C . ALA A 1 76 ? 18.203 19.812 1.949 1 97.25 76 ALA A C 1
ATOM 634 O O . ALA A 1 76 ? 19.438 19.984 1.965 1 97.25 76 ALA A O 1
ATOM 635 N N . SER A 1 77 ? 17.5 19.797 3.006 1 97.25 77 SER A N 1
ATOM 636 C CA . SER A 1 77 ? 18.125 19.938 4.316 1 97.25 77 SER A CA 1
ATOM 637 C C . SER A 1 77 ? 18.734 18.625 4.793 1 97.25 77 SER A C 1
ATOM 639 O O . SER A 1 77 ? 18.531 17.578 4.172 1 97.25 77 SER A O 1
ATOM 641 N N . SER A 1 78 ? 19.562 18.75 5.895 1 97.81 78 SER A N 1
ATOM 642 C CA . SER A 1 78 ? 20.188 17.562 6.445 1 97.81 78 SER A CA 1
ATOM 643 C C . SER A 1 78 ? 19.297 16.875 7.473 1 97.81 78 SER A C 1
ATOM 645 O O . SER A 1 78 ? 18.766 17.531 8.375 1 97.81 78 SER A O 1
ATOM 647 N N . HIS A 1 79 ? 19.172 15.586 7.305 1 98.38 79 HIS A N 1
ATOM 648 C CA . HIS A 1 79 ? 18.422 14.758 8.234 1 98.38 79 HIS A CA 1
ATOM 649 C C . HIS A 1 79 ? 19.328 13.727 8.906 1 98.38 79 HIS A C 1
ATOM 651 O O . HIS A 1 79 ? 18.859 12.703 9.398 1 98.38 79 HIS A O 1
ATOM 657 N N . VAL A 1 80 ? 20.547 14.008 8.977 1 98 80 VAL A N 1
ATOM 658 C CA . VAL A 1 80 ? 21.547 13.047 9.461 1 98 80 VAL A CA 1
ATOM 659 C C . VAL A 1 80 ? 21.25 12.703 10.922 1 98 80 VAL A C 1
ATOM 661 O O . VAL A 1 80 ? 21.406 11.547 11.336 1 98 80 VAL A O 1
ATOM 664 N N . ASP A 1 81 ? 20.766 13.641 11.633 1 97.88 81 ASP A N 1
ATOM 665 C CA . ASP A 1 81 ? 20.562 13.43 13.062 1 97.88 81 ASP A CA 1
ATOM 666 C C . ASP A 1 81 ? 19.094 13.086 13.359 1 97.88 81 ASP A C 1
ATOM 668 O O . ASP A 1 81 ? 18.672 13.133 14.508 1 97.88 81 ASP A O 1
ATOM 672 N N . SER A 1 82 ? 18.344 12.766 12.352 1 98.25 82 SER A N 1
ATOM 673 C CA . SER A 1 82 ? 16.922 12.484 12.516 1 98.25 82 SER A CA 1
ATOM 674 C C . SER A 1 82 ? 16.641 11 12.344 1 98.25 82 SER A C 1
ATOM 676 O O . SER A 1 82 ? 17.281 10.328 11.531 1 98.25 82 SER A O 1
ATOM 678 N N . ASP A 1 83 ? 15.648 10.531 13.078 1 98.44 83 ASP A N 1
ATOM 679 C CA . ASP A 1 83 ? 15.195 9.141 12.969 1 98.44 83 ASP A CA 1
ATOM 680 C C . ASP A 1 83 ? 14.461 8.914 11.648 1 98.44 83 ASP A C 1
ATOM 682 O O . ASP A 1 83 ? 14.648 7.883 11 1 98.44 83 ASP A O 1
ATOM 686 N N . CYS A 1 84 ? 13.602 9.828 11.352 1 98.38 84 CYS A N 1
ATOM 687 C CA . CYS A 1 84 ? 12.703 9.641 10.219 1 98.38 84 CYS A CA 1
ATOM 688 C C . CYS A 1 84 ? 12.086 10.961 9.781 1 98.38 84 CYS A C 1
ATOM 690 O O . CYS A 1 84 ? 12.523 12.023 10.227 1 98.38 84 CYS A O 1
ATOM 692 N N . PHE A 1 85 ? 11.227 10.938 8.789 1 98.69 85 PHE A N 1
ATOM 693 C CA . PHE A 1 85 ? 10.508 12.078 8.227 1 98.69 85 PHE A CA 1
ATOM 694 C C . PHE A 1 85 ? 9.031 11.742 8.023 1 98.69 85 PHE A C 1
ATOM 696 O O . PHE A 1 85 ? 8.695 10.633 7.602 1 98.69 85 PHE A O 1
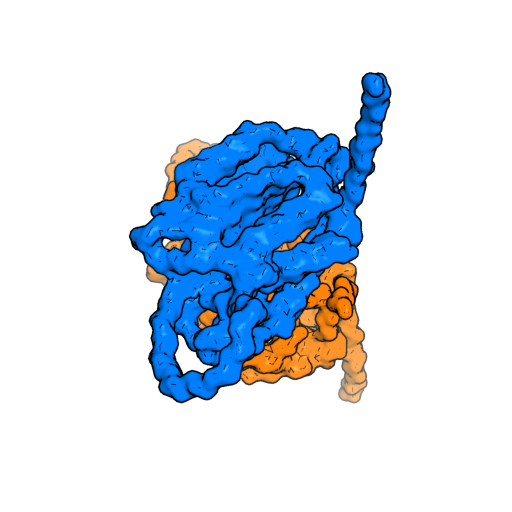ATOM 703 N N . VAL A 1 86 ? 8.133 12.719 8.375 1 98.81 86 VAL A N 1
ATOM 704 C CA . VAL A 1 86 ? 6.695 12.555 8.164 1 98.81 86 VAL A CA 1
ATOM 705 C C . VAL A 1 86 ? 6.148 13.758 7.398 1 98.81 86 VAL A C 1
ATOM 707 O O . VAL A 1 86 ? 6.523 14.898 7.676 1 98.81 86 VAL A O 1
ATOM 710 N N . CYS A 1 87 ? 5.289 13.5 6.441 1 98.69 87 CYS A N 1
ATOM 711 C CA . CYS A 1 87 ? 4.578 14.547 5.715 1 98.69 87 CYS A CA 1
ATOM 712 C C . CYS A 1 87 ? 3.098 14.211 5.59 1 98.69 87 CYS A C 1
ATOM 714 O O . CYS A 1 87 ? 2.734 13.188 4.996 1 98.69 87 CYS A O 1
ATOM 716 N N . ALA A 1 88 ? 2.25 15.039 6.188 1 98.56 88 ALA A N 1
ATOM 717 C CA . ALA A 1 88 ? 0.803 14.891 6.059 1 98.56 88 ALA A CA 1
ATOM 718 C C . ALA A 1 88 ? 0.219 15.984 5.164 1 98.56 88 ALA A C 1
ATOM 720 O O . ALA A 1 88 ? 0.541 17.172 5.32 1 98.56 88 ALA A O 1
ATOM 721 N N . ILE A 1 89 ? -0.621 15.57 4.238 1 97.31 89 ILE A N 1
ATOM 722 C CA . ILE A 1 89 ? -1.271 16.5 3.324 1 97.31 89 ILE A CA 1
ATOM 723 C C . ILE A 1 89 ? -2.787 16.344 3.426 1 97.31 89 ILE A C 1
ATOM 725 O O . ILE A 1 89 ? -3.334 15.297 3.09 1 97.31 89 ILE A O 1
ATOM 729 N N . LEU A 1 90 ? -3.41 17.344 3.93 1 96.75 90 LEU A N 1
ATOM 730 C CA . LEU A 1 90 ? -4.859 17.406 4.09 1 96.75 90 LEU A CA 1
ATOM 731 C C . LEU A 1 90 ? -5.484 18.312 3.037 1 96.75 90 LEU A C 1
ATOM 733 O O . LEU A 1 90 ? -5.363 19.531 3.115 1 96.75 90 LEU A O 1
ATOM 737 N N . THR A 1 91 ? -6.148 17.703 2.004 1 95.5 91 THR A N 1
ATOM 738 C CA . THR A 1 91 ? -6.617 18.5 0.872 1 95.5 91 THR A CA 1
ATOM 739 C C . THR A 1 91 ? -7.641 17.719 0.052 1 95.5 91 THR A C 1
ATOM 741 O O . THR A 1 91 ? -8.258 16.781 0.55 1 95.5 91 THR A O 1
ATOM 744 N N . HIS A 1 92 ? -8.023 18.281 -1.126 1 91.12 92 HIS A N 1
ATOM 745 C CA . HIS A 1 92 ? -8.711 17.547 -2.176 1 91.12 92 HIS A CA 1
ATOM 746 C C . HIS A 1 92 ? -7.711 16.859 -3.109 1 91.12 92 HIS A C 1
ATOM 748 O O . HIS A 1 92 ? -6.551 17.266 -3.193 1 91.12 92 HIS A O 1
ATOM 754 N N . GLY A 1 93 ? -8.195 15.805 -3.678 1 88.56 93 GLY A N 1
ATOM 755 C CA . GLY A 1 93 ? -7.34 15.086 -4.609 1 88.56 93 GLY A CA 1
ATOM 756 C C . GLY A 1 93 ? -8.094 14.539 -5.812 1 88.56 93 GLY A C 1
ATOM 757 O O . GLY A 1 93 ? -9.32 14.461 -5.797 1 88.56 93 GLY A O 1
ATOM 758 N N . GLU A 1 94 ? -7.289 14.305 -6.816 1 82.44 94 GLU A N 1
ATOM 759 C CA . GLU A 1 94 ? -7.785 13.688 -8.047 1 82.44 94 GLU A CA 1
ATOM 760 C C . GLU A 1 94 ? -6.703 12.852 -8.719 1 82.44 94 GLU A C 1
ATOM 762 O O . GLU A 1 94 ? -5.641 13.375 -9.078 1 82.44 94 GLU A O 1
ATOM 767 N N . ASP A 1 95 ? -7.066 11.523 -8.805 1 76.88 95 ASP A N 1
ATOM 768 C CA . ASP A 1 95 ? -6.109 10.594 -9.398 1 76.88 95 ASP A CA 1
ATOM 769 C C . ASP A 1 95 ? -4.766 10.656 -8.68 1 76.88 95 ASP A C 1
ATOM 771 O O . ASP A 1 95 ? -4.703 10.539 -7.453 1 76.88 95 ASP A O 1
ATOM 775 N N . ASN A 1 96 ? -3.715 10.906 -9.227 1 81.06 96 ASN A N 1
ATOM 776 C CA . ASN A 1 96 ? -2.377 10.93 -8.648 1 81.06 96 ASN A CA 1
ATOM 777 C C . ASN A 1 96 ? -1.945 12.344 -8.273 1 81.06 96 ASN A C 1
ATOM 779 O O . ASN A 1 96 ? -0.752 12.617 -8.125 1 81.06 96 ASN A O 1
ATOM 783 N N . HIS A 1 97 ? -3.006 13.211 -8.078 1 90.31 97 HIS A N 1
ATOM 784 C CA . HIS A 1 97 ? -2.703 14.602 -7.762 1 90.31 97 HIS A CA 1
ATOM 785 C C . HIS A 1 97 ? -3.398 15.039 -6.477 1 90.31 97 HIS A C 1
ATOM 787 O O . HIS A 1 97 ? -4.477 14.539 -6.148 1 90.31 97 HIS A O 1
ATOM 793 N N . ILE A 1 98 ? -2.77 15.938 -5.816 1 92.62 98 ILE A N 1
ATOM 794 C CA . ILE A 1 98 ? -3.375 16.672 -4.703 1 92.62 98 ILE A CA 1
ATOM 795 C C . ILE A 1 98 ? -3.482 18.156 -5.055 1 92.62 98 ILE A C 1
ATOM 797 O O . ILE A 1 98 ? -2.703 18.656 -5.863 1 92.62 98 ILE A O 1
ATOM 801 N N . TYR A 1 99 ? -4.43 18.797 -4.43 1 94.31 99 TYR A N 1
ATOM 802 C CA . TYR A 1 99 ? -4.625 20.203 -4.738 1 94.31 99 TYR A CA 1
ATOM 803 C C . TYR A 1 99 ? -3.947 21.094 -3.699 1 94.31 99 TYR A C 1
ATOM 805 O O . TYR A 1 99 ? -4.09 20.875 -2.496 1 94.31 99 TYR A O 1
ATOM 813 N N . ALA A 1 100 ? -3.168 22.016 -4.203 1 97.62 100 ALA A N 1
ATOM 814 C CA . ALA A 1 100 ? -2.842 23.203 -3.414 1 97.62 100 ALA A CA 1
ATOM 815 C C . ALA A 1 100 ? -3.918 24.281 -3.561 1 97.62 100 ALA A C 1
ATOM 817 O O . ALA A 1 100 ? -5.008 24 -4.074 1 97.62 100 ALA A O 1
ATOM 818 N N . TYR A 1 101 ? -3.645 25.406 -3.068 1 97.81 101 TYR A N 1
ATOM 819 C CA . TYR A 1 101 ? -4.648 26.469 -3.092 1 97.81 101 TYR A CA 1
ATOM 820 C C . TYR A 1 101 ? -5.074 26.781 -4.52 1 97.81 101 TYR A C 1
ATOM 822 O O . TYR A 1 101 ? -6.266 26.953 -4.797 1 97.81 101 TYR A O 1
ATOM 830 N N . ASP A 1 102 ? -4.137 26.828 -5.457 1 98 102 ASP A N 1
ATOM 831 C CA . ASP A 1 102 ? -4.438 27.422 -6.758 1 98 102 ASP A CA 1
ATOM 832 C C . ASP A 1 102 ? -4.227 26.406 -7.883 1 98 102 ASP A C 1
ATOM 834 O O . ASP A 1 102 ? -4.547 26.688 -9.039 1 98 102 ASP A O 1
ATOM 838 N N . ASP A 1 103 ? -3.65 25.281 -7.605 1 97.25 103 ASP A N 1
ATOM 839 C CA . ASP A 1 103 ? -3.344 24.312 -8.648 1 97.25 103 ASP A CA 1
ATOM 840 C C . ASP A 1 103 ? -3.162 22.906 -8.062 1 97.25 103 ASP A C 1
ATOM 842 O O . ASP A 1 103 ? -3.104 22.75 -6.84 1 97.25 103 ASP A O 1
ATOM 846 N N . LYS A 1 104 ? -3.141 21.938 -8.945 1 94.88 104 LYS A N 1
ATOM 847 C CA . LYS A 1 104 ? -2.889 20.578 -8.5 1 94.88 104 LYS A CA 1
ATOM 848 C C . LYS A 1 104 ? -1.408 20.219 -8.609 1 94.88 104 LYS A C 1
ATOM 850 O O . LYS A 1 104 ? -0.687 20.797 -9.422 1 94.88 104 LYS A O 1
ATOM 855 N N . ILE A 1 105 ? -0.918 19.344 -7.777 1 94.88 105 ILE A N 1
ATOM 856 C CA . ILE A 1 105 ? 0.458 18.859 -7.715 1 94.88 105 ILE A CA 1
ATOM 857 C C . ILE A 1 105 ? 0.476 17.344 -7.785 1 94.88 105 ILE A C 1
ATOM 859 O O . ILE A 1 105 ? -0.309 16.672 -7.105 1 94.88 105 ILE A O 1
ATOM 863 N N . GLU A 1 106 ? 1.33 16.812 -8.633 1 91.62 106 GLU A N 1
ATOM 864 C CA . GLU A 1 106 ? 1.492 15.367 -8.711 1 91.62 106 GLU A CA 1
ATOM 865 C C . GLU A 1 106 ? 2.176 14.82 -7.457 1 91.62 106 GLU A C 1
ATOM 867 O O . GLU A 1 106 ? 3.24 15.305 -7.066 1 91.62 106 GLU A O 1
ATOM 872 N N . ILE A 1 107 ? 1.641 13.797 -6.914 1 90.56 107 ILE A N 1
ATOM 873 C CA . ILE A 1 107 ? 2.148 13.242 -5.664 1 90.56 107 ILE A CA 1
ATOM 874 C C . ILE A 1 107 ? 3.578 12.742 -5.867 1 90.56 107 ILE A C 1
ATOM 876 O O . ILE A 1 107 ? 4.441 12.953 -5.016 1 90.56 107 ILE A O 1
ATOM 880 N N . GLN A 1 108 ? 3.824 12.172 -6.945 1 87.75 108 GLN A N 1
ATOM 881 C CA . GLN A 1 108 ? 5.145 11.625 -7.234 1 87.75 108 GLN A CA 1
ATOM 882 C C . GLN A 1 108 ? 6.207 12.727 -7.25 1 87.75 108 GLN A C 1
ATOM 884 O O . GLN A 1 108 ? 7.355 12.492 -6.867 1 87.75 108 GLN A O 1
ATOM 889 N N . SER A 1 109 ? 5.836 13.906 -7.707 1 89.38 109 SER A N 1
ATOM 890 C CA . SER A 1 109 ? 6.781 15.016 -7.734 1 89.38 109 SER A CA 1
ATOM 891 C C . SER A 1 109 ? 7.203 15.422 -6.328 1 89.38 109 SER A C 1
ATOM 893 O O . SER A 1 109 ? 8.336 15.867 -6.117 1 89.38 109 SER A O 1
ATOM 895 N N . LEU A 1 110 ? 6.348 15.188 -5.418 1 93.38 110 LEU A N 1
ATOM 896 C CA . LEU A 1 110 ? 6.648 15.508 -4.023 1 93.38 110 LEU A CA 1
ATOM 897 C C . LEU A 1 110 ? 7.508 14.422 -3.391 1 93.38 110 LEU A C 1
ATOM 899 O O . LEU A 1 110 ? 8.547 14.711 -2.799 1 93.38 110 LEU A O 1
ATOM 903 N N . THR A 1 111 ? 7.113 13.195 -3.58 1 93 111 THR A N 1
ATOM 904 C CA . THR A 1 111 ? 7.777 12.086 -2.902 1 93 111 THR A CA 1
ATOM 905 C C . THR A 1 111 ? 9.148 11.82 -3.514 1 93 111 THR A C 1
ATOM 907 O O . THR A 1 111 ? 10.07 11.383 -2.818 1 93 111 THR A O 1
ATOM 910 N N . ALA A 1 112 ? 9.312 12.188 -4.801 1 90.06 112 ALA A N 1
ATOM 911 C CA . ALA A 1 112 ? 10.57 11.953 -5.504 1 90.06 112 ALA A CA 1
ATOM 912 C C . ALA A 1 112 ? 11.711 12.758 -4.879 1 90.06 112 ALA A C 1
ATOM 914 O O . ALA A 1 112 ? 12.875 12.352 -4.934 1 90.06 112 ALA A O 1
ATOM 915 N N . LEU A 1 113 ? 11.414 13.82 -4.258 1 94.69 113 LEU A N 1
ATOM 916 C CA . LEU A 1 113 ? 12.422 14.695 -3.656 1 94.69 113 LEU A CA 1
ATOM 917 C C . LEU A 1 113 ? 13.055 14.031 -2.438 1 94.69 113 LEU A C 1
ATOM 919 O O . LEU A 1 113 ? 14.109 14.469 -1.97 1 94.69 113 LEU A O 1
ATOM 923 N N . PHE A 1 114 ? 12.469 12.938 -1.946 1 95.69 114 PHE A N 1
ATOM 924 C CA . PHE A 1 114 ? 12.969 12.312 -0.724 1 95.69 114 PHE A CA 1
ATOM 925 C C . PHE A 1 114 ? 13.586 10.953 -1.021 1 95.69 114 PHE A C 1
ATOM 927 O O . PHE A 1 114 ? 13.914 10.203 -0.1 1 95.69 114 PHE A O 1
ATOM 934 N N . ARG A 1 115 ? 13.664 10.664 -2.258 1 91.25 115 ARG A N 1
ATOM 935 C CA . ARG A 1 115 ? 14.391 9.461 -2.646 1 91.25 115 ARG A CA 1
ATOM 936 C C . ARG A 1 115 ? 15.867 9.57 -2.281 1 91.25 115 ARG A C 1
ATOM 938 O O . ARG A 1 115 ? 16.391 10.672 -2.113 1 91.25 115 ARG A O 1
ATOM 945 N N . GLY A 1 116 ? 16.547 8.461 -2.281 1 89.25 116 GLY A N 1
ATOM 946 C CA . GLY A 1 116 ? 17.938 8.406 -1.856 1 89.25 116 GLY A CA 1
ATOM 947 C C . GLY A 1 116 ? 18.875 9.203 -2.75 1 89.25 116 GLY A C 1
ATOM 948 O O . GLY A 1 116 ? 19.906 9.695 -2.291 1 89.25 116 GLY A O 1
ATOM 949 N N . ASP A 1 117 ? 18.531 9.328 -3.98 1 87.25 117 ASP A N 1
ATOM 950 C CA . ASP A 1 117 ? 19.391 10.062 -4.902 1 87.25 117 ASP A CA 1
ATOM 951 C C . ASP A 1 117 ? 19.25 11.57 -4.699 1 87.25 117 ASP A C 1
ATOM 953 O O . ASP A 1 117 ? 20.156 12.336 -5.047 1 87.25 117 ASP A O 1
ATOM 957 N N . LYS A 1 118 ? 18.172 12.039 -4.152 1 91.69 118 LYS A N 1
ATOM 958 C CA . LYS A 1 118 ? 17.922 13.469 -3.965 1 91.69 118 LYS A CA 1
ATOM 959 C C . LYS A 1 118 ? 18.062 13.859 -2.498 1 91.69 118 LYS A C 1
ATOM 961 O O . LYS A 1 118 ? 18.453 14.992 -2.188 1 91.69 118 LYS A O 1
ATOM 966 N N . CYS A 1 119 ? 17.75 12.961 -1.668 1 95.75 119 CYS A N 1
ATOM 967 C CA . CYS A 1 119 ? 17.828 13.195 -0.231 1 95.75 119 CYS A CA 1
ATOM 968 C C . CYS A 1 119 ? 18.641 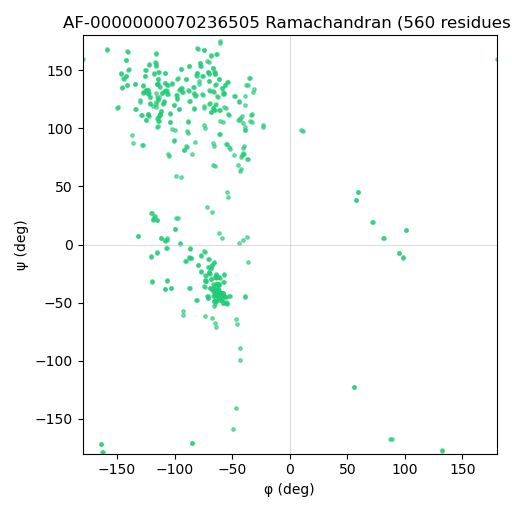12.094 0.453 1 95.75 119 CYS A C 1
ATOM 970 O O . CYS A 1 119 ? 18.078 11.227 1.123 1 95.75 119 CYS A O 1
ATOM 972 N N . GLN A 1 120 ? 19.891 12.234 0.493 1 95.81 120 GLN A N 1
ATOM 973 C CA . GLN A 1 120 ? 20.828 11.195 0.913 1 95.81 120 GLN A CA 1
ATOM 974 C C . GLN A 1 120 ? 20.766 10.984 2.424 1 95.81 120 GLN A C 1
ATOM 976 O O . GLN A 1 120 ? 20.953 9.867 2.908 1 95.81 120 GLN A O 1
ATOM 981 N N . SER A 1 121 ? 20.484 12.023 3.084 1 97.75 121 SER A N 1
ATOM 982 C CA . SER A 1 121 ? 20.547 11.953 4.539 1 97.75 121 SER A CA 1
ATOM 983 C C . SER A 1 121 ? 19.359 11.172 5.098 1 97.75 121 SER A C 1
ATOM 985 O O . SER A 1 121 ? 19.344 10.812 6.277 1 97.75 121 SER A O 1
ATOM 987 N N . LEU A 1 122 ? 18.406 10.789 4.234 1 97.75 122 LEU A N 1
ATOM 988 C CA . LEU A 1 122 ? 17.266 9.984 4.68 1 97.75 122 LEU A CA 1
ATOM 989 C C . LEU A 1 122 ? 17.391 8.555 4.164 1 97.75 122 LEU A C 1
ATOM 991 O O . LEU A 1 122 ? 16.484 7.738 4.367 1 97.75 122 LEU A O 1
ATOM 995 N N . VAL A 1 123 ? 18.469 8.234 3.488 1 95.69 123 VAL A N 1
ATOM 996 C CA . VAL A 1 123 ? 18.688 6.855 3.062 1 95.69 123 VAL A CA 1
ATOM 997 C C . VAL A 1 123 ? 18.688 5.934 4.277 1 95.69 123 VAL A C 1
ATOM 999 O O . VAL A 1 123 ? 19.344 6.215 5.277 1 95.69 123 VAL A O 1
ATOM 1002 N N . GLY A 1 124 ? 17.891 4.879 4.188 1 96.88 124 GLY A N 1
ATOM 1003 C CA . GLY A 1 124 ? 17.828 3.9 5.262 1 96.88 124 GLY A CA 1
ATOM 1004 C C . GLY A 1 124 ? 16.922 4.324 6.402 1 96.88 124 GLY A C 1
ATOM 1005 O O . GLY A 1 124 ? 16.875 3.662 7.441 1 96.88 124 GLY A O 1
ATOM 1006 N N . LYS A 1 125 ? 16.234 5.48 6.191 1 98.38 125 LYS A N 1
ATOM 1007 C CA . LYS A 1 125 ? 15.328 6.008 7.211 1 98.38 125 LYS A CA 1
ATOM 1008 C C . LYS A 1 125 ? 13.898 6.062 6.695 1 98.38 125 LYS A C 1
ATOM 1010 O O . LYS A 1 125 ? 13.664 6.32 5.512 1 98.38 125 LYS A O 1
ATOM 1015 N N . PRO A 1 126 ? 12.914 5.844 7.648 1 98.62 126 PRO A N 1
ATOM 1016 C CA . PRO A 1 126 ? 11.516 5.871 7.207 1 98.62 126 PRO A CA 1
ATOM 1017 C C . PRO A 1 126 ? 11.078 7.25 6.723 1 98.62 126 PRO A C 1
ATOM 1019 O O . PRO A 1 126 ? 11.398 8.258 7.352 1 98.62 126 PRO A O 1
ATOM 1022 N N . LYS A 1 127 ? 10.469 7.262 5.59 1 98.56 127 LYS A N 1
ATOM 1023 C CA . LYS A 1 127 ? 9.734 8.414 5.062 1 98.56 127 LYS A CA 1
ATOM 1024 C C . LYS A 1 127 ? 8.242 8.125 4.984 1 98.56 127 LYS A C 1
ATOM 1026 O O . LYS A 1 127 ? 7.793 7.359 4.133 1 98.56 127 LYS A O 1
ATOM 1031 N N . ILE A 1 128 ? 7.426 8.773 5.82 1 98.56 128 ILE A N 1
ATOM 1032 C CA . ILE A 1 128 ? 6.004 8.469 5.961 1 98.56 128 ILE A CA 1
ATOM 1033 C C . ILE A 1 128 ? 5.172 9.602 5.355 1 98.56 128 ILE A C 1
ATOM 1035 O O . ILE A 1 128 ? 5.32 10.766 5.746 1 98.56 128 ILE A O 1
ATOM 1039 N N . PHE A 1 129 ? 4.34 9.25 4.418 1 97.19 129 PHE A N 1
ATOM 1040 C CA . PHE A 1 129 ? 3.414 10.203 3.816 1 97.19 129 PHE A CA 1
ATOM 1041 C C . PHE A 1 129 ? 1.971 9.836 4.137 1 97.19 129 PHE A C 1
ATOM 1043 O O . PHE A 1 129 ? 1.55 8.703 3.91 1 97.19 129 PHE A O 1
ATOM 1050 N N . ILE A 1 130 ? 1.243 10.742 4.703 1 97.06 130 ILE A N 1
ATOM 1051 C CA . ILE A 1 130 ? -0.171 10.594 5.023 1 97.06 130 ILE A CA 1
ATOM 1052 C C . ILE A 1 130 ? -1.004 11.516 4.141 1 97.06 130 ILE A C 1
ATOM 1054 O O . ILE A 1 130 ? -0.899 12.742 4.242 1 97.06 130 ILE A O 1
ATOM 1058 N N . ILE A 1 131 ? -1.793 10.938 3.33 1 94.12 131 ILE A N 1
ATOM 1059 C CA . ILE A 1 131 ? -2.572 11.727 2.381 1 94.12 131 ILE A CA 1
ATOM 1060 C C . ILE A 1 131 ? -4.059 11.609 2.713 1 94.12 131 ILE A C 1
ATOM 1062 O O . ILE A 1 131 ? -4.656 10.539 2.557 1 94.12 131 ILE A O 1
ATOM 1066 N N . GLN A 1 132 ? -4.586 12.594 3.229 1 92.75 132 GLN A N 1
ATOM 1067 C CA . GLN A 1 132 ? -6.027 12.758 3.402 1 92.75 132 GLN A CA 1
ATOM 1068 C C . GLN A 1 132 ? -6.609 13.672 2.328 1 92.75 132 GLN A C 1
ATOM 1070 O O . GLN A 1 132 ? -6.586 14.898 2.465 1 92.75 132 GLN A O 1
ATOM 1075 N N . ALA A 1 133 ? -7.02 13.023 1.223 1 86.31 133 ALA A N 1
ATOM 1076 C CA . ALA A 1 133 ? -7.562 13.789 0.103 1 86.31 133 ALA A CA 1
ATOM 1077 C C . ALA A 1 133 ? -8.953 13.289 -0.284 1 86.31 133 ALA A C 1
ATOM 1079 O O . ALA A 1 133 ? -9.188 12.078 -0.332 1 86.31 133 ALA A O 1
ATOM 1080 N N . CYS A 1 134 ? -9.922 14.133 -0.476 1 71 134 CYS A N 1
ATOM 1081 C CA . CYS A 1 134 ? -11.297 13.852 -0.876 1 71 134 CYS A CA 1
ATOM 1082 C C . CYS A 1 134 ? -11.602 14.438 -2.248 1 71 134 CYS A C 1
ATOM 1084 O O . CYS A 1 134 ? -11.016 15.453 -2.635 1 71 134 CYS A O 1
ATOM 1086 N N . ARG A 1 135 ? -12.336 13.719 -3.207 1 59.31 135 ARG A N 1
ATOM 1087 C CA . ARG A 1 135 ? -12.672 14.297 -4.504 1 59.31 135 ARG A CA 1
ATOM 1088 C C . ARG A 1 135 ? -13.531 15.547 -4.336 1 59.31 135 ARG A C 1
ATOM 1090 O O . ARG A 1 135 ? -14.359 15.625 -3.426 1 59.31 135 ARG A O 1
ATOM 1097 N N . GLY A 1 136 ? -13.156 16.641 -4.664 1 50.69 136 GLY A N 1
ATOM 1098 C CA . GLY A 1 136 ? -13.852 17.922 -4.605 1 50.69 136 GLY A CA 1
ATOM 1099 C C . GLY A 1 136 ? -15.109 17.953 -5.441 1 50.69 136 GLY A C 1
ATOM 1100 O O . GLY A 1 136 ? -15.492 19 -5.953 1 50.69 136 GLY A O 1
ATOM 1101 N N . GLN A 1 137 ? -15.57 16.781 -5.977 1 48.81 137 GLN A N 1
ATOM 1102 C CA . GLN A 1 137 ? -16.703 17.031 -6.855 1 48.81 137 GLN A CA 1
ATOM 1103 C C . GLN A 1 137 ? -17.938 17.453 -6.059 1 48.81 137 GLN A C 1
ATOM 1105 O O . GLN A 1 137 ? -18.219 16.891 -4.996 1 48.81 137 GLN A O 1
ATOM 1110 N N . GLN A 1 138 ? -18.328 18.594 -6.434 1 41.25 138 GLN A N 1
ATOM 1111 C CA . GLN A 1 138 ? -19.656 19.078 -6.062 1 41.25 138 GLN A CA 1
ATOM 1112 C C . GLN A 1 138 ? -20.734 18.062 -6.422 1 41.25 138 GLN A C 1
ATOM 1114 O O . GLN A 1 138 ? -20.844 17.641 -7.578 1 41.25 138 GLN A O 1
ATOM 1119 N N . HIS A 1 139 ? -20.969 17.062 -5.617 1 39.41 139 HIS A N 1
ATOM 1120 C CA . HIS A 1 139 ? -22.266 16.469 -5.949 1 39.41 139 HIS A CA 1
ATOM 1121 C C . HIS A 1 139 ? -23.312 17.547 -6.191 1 39.41 139 HIS A C 1
ATOM 1123 O O . HIS A 1 139 ? -23.281 18.609 -5.574 1 39.41 139 HIS A O 1
ATOM 1129 N N . ASP A 1 140 ? -23.938 17.516 -7.418 1 33.72 140 ASP A N 1
ATOM 1130 C CA . ASP A 1 140 ? -25.062 18.391 -7.688 1 33.72 140 ASP A CA 1
ATOM 1131 C C . ASP A 1 140 ? -25.953 18.531 -6.457 1 33.72 140 ASP A C 1
ATOM 1133 O O . ASP A 1 140 ? -26.094 17.594 -5.664 1 33.72 140 ASP A O 1
ATOM 1137 N N . PRO A 1 141 ? -26.391 19.766 -6.195 1 32.47 141 PRO A N 1
ATOM 1138 C CA . PRO A 1 141 ? -27.359 20 -5.129 1 32.47 141 PRO A CA 1
ATOM 1139 C C . PRO A 1 141 ? -28.484 18.953 -5.125 1 32.47 141 PRO A C 1
ATOM 1141 O O . PRO A 1 141 ? -28.953 18.547 -6.188 1 32.47 141 PRO A O 1
ATOM 1144 N N . PRO A 1 142 ? -28.516 18.047 -4.148 1 32.44 142 PRO A N 1
ATOM 1145 C CA . PRO A 1 142 ? -29.766 17.281 -4.121 1 32.44 142 PRO A CA 1
ATOM 1146 C C . PRO A 1 142 ? -30.969 18.094 -4.609 1 32.44 142 PRO A C 1
ATOM 1148 O O . PRO A 1 142 ? -30.984 19.312 -4.484 1 32.44 142 PRO A O 1
ATOM 1151 N N . VAL A 1 143 ? -31.75 17.516 -5.438 1 28.64 143 VAL A N 1
ATOM 1152 C CA . VAL A 1 143 ? -33.125 18 -5.602 1 28.64 143 VAL A CA 1
ATOM 1153 C C . VAL A 1 143 ? -33.688 18.391 -4.246 1 28.64 143 VAL A C 1
ATOM 1155 O O . VAL A 1 143 ? -33.375 17.797 -3.221 1 28.64 143 VAL A O 1
ATOM 1158 N N . VAL A 1 144 ? -34.219 19.578 -4.129 1 26.53 144 VAL A N 1
ATOM 1159 C CA . VAL A 1 144 ? -34.906 20.266 -3.033 1 26.53 144 VAL A CA 1
ATOM 1160 C C . VAL A 1 144 ? -35.875 19.297 -2.344 1 26.53 144 VAL A C 1
ATOM 1162 O O . VAL A 1 144 ? -36.844 18.844 -2.953 1 26.53 144 VAL A O 1
ATOM 1165 N N . PRO A 1 145 ? -35.406 18.344 -1.511 1 29.42 145 PRO A N 1
ATOM 1166 C CA . PRO A 1 145 ? -36.594 17.781 -0.873 1 29.42 145 PRO A CA 1
ATOM 1167 C C . PRO A 1 145 ? -37.531 18.859 -0.347 1 29.42 145 PRO A C 1
ATOM 1169 O O . PRO A 1 145 ? -37.094 19.953 0.002 1 29.42 145 PRO A O 1
ATOM 1172 N N . LEU A 1 146 ? -38.844 18.75 -0.756 1 27.55 146 LEU A N 1
ATOM 1173 C CA . LEU A 1 146 ? -39.938 19.609 -0.289 1 27.55 146 LEU A CA 1
ATOM 1174 C C . LEU A 1 146 ? -39.844 19.828 1.219 1 27.55 146 LEU A C 1
ATOM 1176 O O . LEU A 1 146 ? -39.844 20.953 1.691 1 27.55 146 LEU A O 1
ATOM 1180 N N . ASP A 1 147 ? -40.656 19.062 2.006 1 27.62 147 ASP A N 1
ATOM 1181 C CA . ASP A 1 147 ? -41.344 19.578 3.182 1 27.62 147 ASP A CA 1
ATOM 1182 C C . ASP A 1 147 ? -40.438 19.594 4.402 1 27.62 147 ASP A C 1
ATOM 1184 O O . ASP A 1 147 ? -39.938 18.547 4.824 1 27.62 147 ASP A O 1
ATOM 1188 N N . ALA A 1 148 ? -39.688 20.688 4.617 1 29.23 148 ALA A N 1
ATOM 1189 C CA . ALA A 1 148 ? -39 21.078 5.84 1 29.23 148 ALA A CA 1
ATOM 1190 C C . ALA A 1 148 ? -39.906 20.891 7.062 1 29.23 148 ALA A C 1
ATOM 1192 O O . ALA A 1 148 ? -40.812 21.672 7.277 1 29.23 148 ALA A O 1
ATOM 1193 N N . VAL A 1 149 ? -40.25 19.734 7.473 1 28.22 149 VAL A N 1
ATOM 1194 C CA . VAL A 1 149 ? -40.75 19.922 8.828 1 28.22 149 VAL A CA 1
ATOM 1195 C C . VAL A 1 149 ? -39.688 20.578 9.695 1 28.22 149 VAL A C 1
ATOM 1197 O O . VAL A 1 149 ? -38.5 20.297 9.547 1 28.22 149 VAL A O 1
ATOM 1200 N N . ASP A 1 150 ? -39.844 21.797 10.305 1 28.52 150 ASP A N 1
ATOM 1201 C CA . ASP A 1 150 ? -39.25 22.828 11.148 1 28.52 150 ASP A CA 1
ATOM 1202 C C . ASP A 1 150 ? -38.531 22.219 12.344 1 28.52 150 ASP A C 1
ATOM 1204 O O . ASP A 1 150 ? -38.25 22.906 13.336 1 28.52 150 ASP A O 1
ATOM 1208 N N . SER A 1 151 ? -38.406 20.922 12.625 1 31.95 151 SER A N 1
ATOM 1209 C CA . SER A 1 151 ? -37.906 20.844 13.992 1 31.95 151 SER A CA 1
ATOM 1210 C C . SER A 1 151 ? -36.469 21.406 14.078 1 31.95 151 SER A C 1
ATOM 1212 O O . SER A 1 151 ? -35.531 20.797 13.578 1 31.95 151 SER A O 1
ATOM 1214 N N . GLN A 1 152 ? -36.25 22.781 13.891 1 31.31 152 GLN A N 1
ATOM 1215 C CA . GLN A 1 152 ? -35.125 23.719 13.984 1 31.31 152 GLN A CA 1
ATOM 1216 C C . GLN A 1 152 ? -34.438 23.641 15.344 1 31.31 152 GLN A C 1
ATOM 1218 O O . GLN A 1 152 ? -34.906 24.25 16.312 1 31.31 152 GLN A O 1
ATOM 1223 N N . PHE A 1 153 ? -34.156 22.594 16.047 1 32.44 153 PHE A N 1
ATOM 1224 C CA . PHE A 1 153 ? -33.375 23.141 17.156 1 32.44 153 PHE A CA 1
ATOM 1225 C C . PHE A 1 153 ? -32.156 23.875 16.656 1 32.44 153 PHE A C 1
ATOM 1227 O O . PHE A 1 153 ? -31.359 23.328 15.883 1 32.44 153 PHE A O 1
ATOM 1234 N N . PRO A 1 154 ? -32.031 25.297 16.641 1 35.28 154 PRO A N 1
ATOM 1235 C CA . PRO A 1 154 ? -31.078 26.266 16.094 1 35.28 154 PRO A CA 1
ATOM 1236 C C . PRO A 1 154 ? -29.625 25.891 16.391 1 35.28 154 PRO A C 1
ATOM 1238 O O . PRO A 1 154 ? -28.75 26.141 15.562 1 35.28 154 PRO A O 1
ATOM 1241 N N . GLY A 1 155 ? -29.156 25.844 17.688 1 34.88 155 GLY A N 1
ATOM 1242 C CA . GLY A 1 155 ? -27.797 26.125 18.125 1 34.88 155 GLY A CA 1
ATOM 1243 C C . GLY A 1 155 ? -26.797 25.109 17.609 1 34.88 155 GLY A C 1
ATOM 1244 O O . GLY A 1 155 ? -25.594 25.25 17.859 1 34.88 155 GLY A O 1
ATOM 1245 N N . ALA A 1 156 ? -27.062 23.812 17.844 1 38.12 156 ALA A N 1
ATOM 1246 C CA . ALA A 1 156 ? -25.922 22.906 17.656 1 38.12 156 ALA A CA 1
ATOM 1247 C C . ALA A 1 156 ? -25.5 22.875 16.188 1 38.12 156 ALA A C 1
ATOM 1249 O O . ALA A 1 156 ? -26.312 22.547 15.312 1 38.12 156 ALA A O 1
ATOM 1250 N N . GLN A 1 157 ? -24.609 23.875 15.719 1 44.22 157 GLN A N 1
ATOM 1251 C CA . GLN A 1 157 ? -24.047 23.672 14.391 1 44.22 157 GLN A CA 1
ATOM 1252 C C . GLN A 1 157 ? -24.078 22.188 14 1 44.22 157 GLN A C 1
ATOM 1254 O O . GLN A 1 157 ? -23.484 21.359 14.68 1 44.22 157 GLN A O 1
ATOM 1259 N N . ASP A 1 158 ? -24.906 21.656 13.242 1 58.81 158 ASP A N 1
ATOM 1260 C CA . ASP A 1 158 ? -25.172 20.266 12.906 1 58.81 158 ASP A CA 1
ATOM 1261 C C . ASP A 1 158 ? -23.953 19.609 12.25 1 58.81 158 ASP A C 1
ATOM 1263 O O . ASP A 1 158 ? -23.406 20.141 11.281 1 58.81 158 ASP A O 1
ATOM 1267 N N . ASN A 1 159 ? -23.156 18.922 13.117 1 68.81 159 ASN A N 1
ATOM 1268 C CA . ASN A 1 159 ? -22.109 18.094 12.531 1 68.81 159 ASN A CA 1
ATOM 1269 C C . ASN A 1 159 ? -22.625 17.312 11.328 1 68.81 159 ASN A C 1
ATOM 1271 O O . ASN A 1 159 ? -23.578 16.531 11.438 1 68.81 159 ASN A O 1
ATOM 1275 N N . VAL A 1 160 ? -22.141 17.828 10.156 1 72.5 160 VAL A N 1
ATOM 1276 C CA . VAL A 1 160 ? -22.531 17.156 8.93 1 72.5 160 VAL A CA 1
ATOM 1277 C C . VAL A 1 160 ? -21.328 16.406 8.352 1 72.5 160 VAL A C 1
ATOM 1279 O O . VAL A 1 160 ? -20.188 16.875 8.453 1 72.5 160 VAL A O 1
ATOM 1282 N N . THR A 1 161 ? -21.578 15.227 7.879 1 73 161 THR A N 1
ATOM 1283 C CA . THR A 1 161 ? -20.531 14.469 7.215 1 73 161 THR A CA 1
ATOM 1284 C C . THR A 1 161 ? -20.469 14.82 5.734 1 73 161 THR A C 1
ATOM 1286 O O . THR A 1 161 ? -21.469 14.773 5.027 1 73 161 THR A O 1
ATOM 1289 N N . GLU A 1 162 ? -19.328 15.258 5.27 1 72.75 162 GLU A N 1
ATOM 1290 C CA . GLU A 1 162 ? -19.062 15.453 3.848 1 72.75 162 GLU A CA 1
ATOM 1291 C C . GLU A 1 162 ? -18.391 14.219 3.24 1 72.75 162 GLU A C 1
ATOM 1293 O O . GLU A 1 162 ? -17.531 13.609 3.871 1 72.75 162 GLU A O 1
ATOM 1298 N N . VAL A 1 163 ? -18.906 13.828 2.041 1 63.62 163 VAL A N 1
ATOM 1299 C CA . VAL A 1 163 ? -18.469 12.602 1.382 1 63.62 163 VAL A CA 1
ATOM 1300 C C . VAL A 1 163 ? -17.797 12.945 0.055 1 63.62 163 VAL A C 1
ATOM 1302 O O . VAL A 1 163 ? -18.328 13.719 -0.739 1 63.62 163 VAL A O 1
ATOM 1305 N N . ASP A 1 164 ? -16.531 12.516 -0.035 1 60.19 164 ASP A N 1
ATOM 1306 C CA . ASP A 1 164 ? -15.875 12.656 -1.332 1 60.19 164 ASP A CA 1
ATOM 1307 C C . ASP A 1 164 ? -14.914 11.5 -1.596 1 60.19 164 ASP A C 1
ATOM 1309 O O . ASP A 1 164 ? -14.438 10.852 -0.659 1 60.19 164 ASP A O 1
ATOM 1313 N N . ALA A 1 165 ? -15 10.938 -2.871 1 54.72 165 ALA A N 1
ATOM 1314 C CA . ALA A 1 165 ? -14.07 9.859 -3.182 1 54.72 165 ALA A CA 1
ATOM 1315 C C . ALA A 1 165 ? -12.891 10.367 -3.998 1 54.72 165 ALA A C 1
ATOM 1317 O O . ALA A 1 165 ? -13.07 11.062 -5 1 54.72 165 ALA A O 1
ATOM 1318 N N . ALA A 1 166 ? -11.75 10.656 -3.424 1 54.53 166 ALA A N 1
ATOM 1319 C CA . ALA A 1 166 ? -10.57 10.859 -4.262 1 54.53 166 ALA A CA 1
ATOM 1320 C C . ALA A 1 166 ? -9.719 9.594 -4.328 1 54.53 166 ALA A C 1
ATOM 1322 O O . ALA A 1 166 ? -9.57 8.883 -3.33 1 54.53 166 ALA A O 1
ATOM 1323 N N . THR A 1 167 ? -9.445 9.133 -5.637 1 57.47 167 THR A N 1
ATOM 1324 C CA . THR A 1 167 ? -8.477 8.062 -5.824 1 57.47 167 THR A CA 1
ATOM 1325 C C . THR A 1 167 ? -7.066 8.625 -5.965 1 57.47 167 THR A C 1
ATOM 1327 O O . THR A 1 167 ? -6.777 9.359 -6.914 1 57.47 167 THR A O 1
ATOM 1330 N N . VAL A 1 168 ? -6.34 8.648 -4.871 1 55.28 168 VAL A N 1
ATOM 1331 C CA . VAL A 1 168 ? -4.941 9.062 -4.93 1 55.28 168 VAL A CA 1
ATOM 1332 C C . VAL A 1 168 ? -4.039 7.879 -4.574 1 55.28 168 VAL A C 1
ATOM 1334 O O . VAL A 1 168 ? -4.082 7.375 -3.451 1 55.28 168 VAL A O 1
ATOM 1337 N N . HIS A 1 169 ? -3.434 7.25 -5.723 1 66.75 169 HIS A N 1
ATOM 1338 C CA . HIS A 1 169 ? -2.473 6.203 -5.398 1 66.75 169 HIS A CA 1
ATOM 1339 C C . HIS A 1 169 ? -1.227 6.309 -6.27 1 66.75 169 HIS A C 1
ATOM 1341 O O . HIS A 1 169 ? -1.312 6.203 -7.496 1 66.75 169 HIS A O 1
ATOM 1347 N N . ALA A 1 170 ? -0.197 6.996 -5.773 1 70.44 170 ALA A N 1
ATOM 1348 C CA . ALA A 1 170 ? 1.131 7.031 -6.383 1 70.44 170 ALA A CA 1
ATOM 1349 C C . ALA A 1 170 ? 2.195 6.539 -5.402 1 70.44 170 ALA A C 1
ATOM 1351 O O . ALA A 1 170 ? 2.15 6.863 -4.215 1 70.44 170 ALA A O 1
ATOM 1352 N N . LEU A 1 171 ? 2.955 5.656 -5.918 1 76.81 171 LEU A N 1
ATOM 1353 C CA . LEU A 1 171 ? 4 5.117 -5.059 1 76.81 171 LEU A CA 1
ATOM 1354 C C . LEU A 1 171 ? 5.375 5.617 -5.496 1 76.81 171 LEU A C 1
ATOM 1356 O O . LEU A 1 171 ? 5.672 5.664 -6.691 1 76.81 171 LEU A O 1
ATOM 1360 N N . PRO A 1 172 ? 6.109 6.082 -4.512 1 77.81 172 PRO A N 1
ATOM 1361 C CA . PRO A 1 172 ? 7.488 6.457 -4.836 1 77.81 172 PRO A CA 1
ATOM 1362 C C . PRO A 1 172 ? 8.352 5.258 -5.227 1 77.81 172 PRO A C 1
ATOM 1364 O O . PRO A 1 172 ? 8.062 4.129 -4.816 1 77.81 172 PRO A O 1
ATOM 1367 N N . ALA A 1 173 ? 9.32 5.559 -6.043 1 76.31 173 ALA A N 1
ATOM 1368 C CA . ALA A 1 173 ? 10.328 4.555 -6.383 1 76.31 173 ALA A CA 1
ATOM 1369 C C . ALA A 1 173 ? 11.5 4.594 -5.402 1 76.31 173 ALA A C 1
ATOM 1371 O O . ALA A 1 173 ? 12.516 5.246 -5.664 1 76.31 173 ALA A O 1
ATOM 1372 N N . GLY A 1 174 ? 11.375 3.953 -4.301 1 85.94 174 GLY A N 1
ATOM 1373 C CA . GLY A 1 174 ? 12.453 3.961 -3.322 1 85.94 174 GLY A CA 1
ATOM 1374 C C . GLY A 1 174 ? 12.141 3.143 -2.084 1 85.94 174 GLY A C 1
ATOM 1375 O O . GLY A 1 174 ? 10.977 2.875 -1.786 1 85.94 174 GLY A O 1
ATOM 1376 N N . ALA A 1 175 ? 13.172 2.822 -1.475 1 91.94 175 ALA A N 1
ATOM 1377 C CA . ALA A 1 175 ? 13.047 2.057 -0.237 1 91.94 175 ALA A CA 1
ATOM 1378 C C . ALA A 1 175 ? 12.648 2.959 0.927 1 91.94 175 ALA A C 1
ATOM 1380 O O . ALA A 1 175 ? 12.867 4.172 0.887 1 91.94 175 ALA A O 1
ATOM 1381 N N . ASP A 1 176 ? 12.031 2.367 1.984 1 97.25 176 ASP A N 1
ATOM 1382 C CA . ASP A 1 176 ? 11.789 2.939 3.305 1 97.25 176 ASP A CA 1
ATOM 1383 C C . ASP A 1 176 ? 10.703 4.012 3.246 1 97.25 176 ASP A C 1
ATOM 1385 O O . ASP A 1 176 ? 10.648 4.898 4.102 1 97.25 176 ASP A O 1
ATOM 1389 N N . PHE A 1 177 ? 9.867 3.971 2.129 1 96.5 177 PHE A N 1
ATOM 1390 C CA . PHE A 1 177 ? 8.672 4.801 2.059 1 96.5 177 PHE A CA 1
ATOM 1391 C C . PHE A 1 177 ? 7.469 4.066 2.639 1 96.5 177 PHE A C 1
ATOM 1393 O O . PHE A 1 177 ? 7.328 2.855 2.457 1 96.5 177 PHE A O 1
ATOM 1400 N N . LEU A 1 178 ? 6.625 4.773 3.318 1 97.62 178 LEU A N 1
ATOM 1401 C CA . LEU A 1 178 ? 5.301 4.34 3.752 1 97.62 178 LEU A CA 1
ATOM 1402 C C . LEU A 1 178 ? 4.242 5.359 3.357 1 97.62 178 LEU A C 1
ATOM 1404 O O . LEU A 1 178 ? 4.246 6.488 3.854 1 97.62 178 LEU A O 1
ATOM 1408 N N . MET A 1 179 ? 3.385 4.961 2.42 1 95.44 179 MET A N 1
ATOM 1409 C CA . MET A 1 179 ? 2.307 5.824 1.95 1 95.44 179 MET A CA 1
ATOM 1410 C C . MET A 1 179 ? 0.982 5.449 2.605 1 95.44 179 MET A C 1
ATOM 1412 O O . MET A 1 179 ? 0.53 4.309 2.492 1 95.44 179 MET A O 1
ATOM 1416 N N . CYS A 1 180 ? 0.379 6.387 3.314 1 95.81 180 CYS A N 1
ATOM 1417 C CA . CYS A 1 180 ? -0.911 6.18 3.965 1 95.81 180 CYS A CA 1
ATOM 1418 C C . CYS A 1 180 ? -2.002 6.992 3.275 1 95.81 180 CYS A C 1
ATOM 1420 O O . CYS A 1 180 ? -1.905 8.219 3.18 1 95.81 180 CYS A O 1
ATOM 1422 N N . TYR A 1 181 ? -2.984 6.273 2.818 1 91.69 181 TYR A N 1
ATOM 1423 C CA . TYR A 1 181 ? -4.086 6.91 2.104 1 91.69 181 TYR A CA 1
ATOM 1424 C C . TYR A 1 181 ? -5.395 6.762 2.869 1 91.69 181 TYR A C 1
ATOM 1426 O O . TYR A 1 181 ? -5.719 5.672 3.35 1 91.69 181 TYR A O 1
ATOM 1434 N N . SER A 1 182 ? -6.172 7.832 2.902 1 90.88 182 SER A N 1
ATOM 1435 C CA . SER A 1 182 ? -7.434 7.816 3.635 1 90.88 182 SER A CA 1
ATOM 1436 C C . SER A 1 182 ? -8.461 6.926 2.945 1 90.88 182 SER A C 1
ATOM 1438 O O . SER A 1 182 ? -9.43 6.492 3.568 1 90.88 182 SER A O 1
ATOM 1440 N N . VAL A 1 183 ? -8.336 6.699 1.702 1 83.38 183 VAL A N 1
ATOM 1441 C CA . VAL A 1 183 ? -9.266 5.836 0.986 1 83.38 183 VAL A CA 1
ATOM 1442 C C . VAL A 1 183 ? -8.508 4.992 -0.038 1 83.38 183 VAL A C 1
ATOM 1444 O O . VAL A 1 183 ? -7.609 5.492 -0.718 1 83.38 183 VAL A O 1
ATOM 1447 N N . ALA A 1 184 ? -9.023 3.643 0.027 1 71.69 184 ALA A N 1
ATOM 1448 C CA . ALA A 1 184 ? -8.562 2.75 -1.03 1 71.69 184 ALA A CA 1
ATOM 1449 C C . ALA A 1 184 ? -9.32 2.992 -2.33 1 71.69 184 ALA A C 1
ATOM 1451 O O . ALA A 1 184 ? -10.555 2.996 -2.342 1 71.69 184 ALA A O 1
ATOM 1452 N N . GLN A 1 185 ? -8.656 3 -3.535 1 60.34 185 GLN A N 1
ATOM 1453 C CA . GLN A 1 185 ? -9.109 3.273 -4.895 1 60.34 185 GLN A CA 1
ATOM 1454 C C . GLN A 1 185 ? -10.508 3.883 -4.895 1 60.34 185 GLN A C 1
ATOM 1456 O O . GLN A 1 185 ? -11.43 3.332 -4.289 1 60.34 185 GLN A O 1
ATOM 1461 N N . GLY A 1 186 ? -10.766 5.199 -4.984 1 50.28 186 GLY A N 1
ATOM 1462 C CA . GLY A 1 186 ? -12.094 5.719 -5.273 1 50.28 186 GLY A CA 1
ATOM 1463 C C . GLY A 1 186 ? -12.5 5.547 -6.723 1 50.28 186 GLY A C 1
ATOM 1464 O O . GLY A 1 186 ? -11.648 5.48 -7.609 1 50.28 186 GLY A O 1
ATOM 1465 N N . GLU A 1 187 ? -13.359 4.543 -6.934 1 45.53 187 GLU A N 1
ATOM 1466 C CA . GLU A 1 187 ? -13.852 4.309 -8.289 1 45.53 187 GLU A CA 1
ATOM 1467 C C . GLU A 1 187 ? -13.984 5.621 -9.062 1 45.53 187 GLU A C 1
ATOM 1469 O O . GLU A 1 187 ? -14.312 6.66 -8.484 1 45.53 187 GLU A O 1
ATOM 1474 N N . SER A 1 188 ? -13.094 5.727 -10.078 1 39.94 188 SER A N 1
ATOM 1475 C CA . SER A 1 188 ? -13.578 6.801 -10.945 1 39.94 188 SER A CA 1
ATOM 1476 C C . SER A 1 188 ? -15.102 6.824 -11 1 39.94 188 SER A C 1
ATOM 1478 O O . SER A 1 188 ? -15.75 5.805 -10.766 1 39.94 188 SER A O 1
ATOM 1480 N N . VAL A 1 189 ? -15.633 8.062 -11.055 1 35.69 189 VAL A N 1
ATOM 1481 C CA . VAL A 1 189 ? -17.062 8.336 -11.164 1 35.69 189 VAL A CA 1
ATOM 1482 C C . VAL A 1 189 ? -17.703 7.324 -12.109 1 35.69 189 VAL A C 1
ATOM 1484 O O . VAL A 1 189 ? -18.906 7.047 -12.008 1 35.69 189 VAL A O 1
ATOM 1487 N N . GLN A 1 190 ? -17.172 7.035 -13.203 1 32.44 190 GLN A N 1
ATOM 1488 C CA . GLN A 1 190 ? -18.047 6.336 -14.125 1 32.44 190 GLN A CA 1
ATOM 1489 C C . GLN A 1 190 ? -18.453 4.973 -13.578 1 32.44 190 GLN A C 1
ATOM 1491 O O . GLN A 1 190 ? -19.594 4.527 -13.781 1 32.44 190 GLN A O 1
ATOM 1496 N N . ALA A 1 191 ? -17.547 4.043 -13.523 1 37.16 191 ALA A N 1
ATOM 1497 C CA . ALA A 1 191 ? -18.062 2.76 -13.07 1 37.16 191 ALA A CA 1
ATOM 1498 C C . ALA A 1 191 ? -18.484 2.824 -11.602 1 37.16 191 ALA A C 1
ATOM 1500 O O . ALA A 1 191 ? -17.703 2.43 -10.719 1 37.16 191 ALA A O 1
ATOM 1501 N N . ALA A 1 192 ? -18.844 3.824 -11.117 1 36.34 192 ALA A N 1
ATOM 1502 C CA . ALA A 1 192 ? -19.406 4.328 -9.867 1 36.34 192 ALA A CA 1
ATOM 1503 C C . ALA A 1 192 ? -20.391 3.328 -9.266 1 36.34 192 ALA A C 1
ATOM 1505 O O . ALA A 1 192 ? -21.422 3.715 -8.719 1 36.34 192 ALA A O 1
ATOM 1506 N N . VAL A 1 193 ? -20.594 2.16 -9.719 1 34.34 193 VAL A N 1
ATOM 1507 C CA . VAL A 1 193 ? -21.688 1.556 -8.961 1 34.34 193 VAL A CA 1
ATOM 1508 C C . VAL A 1 193 ? -21.422 1.726 -7.465 1 34.34 193 VAL A C 1
ATOM 1510 O O . VAL A 1 193 ? -20.312 2.061 -7.055 1 34.34 193 VAL A O 1
ATOM 1513 N N . ARG A 1 194 ? -22.094 0.833 -6.656 1 38.41 194 ARG A N 1
ATOM 1514 C CA . ARG A 1 194 ? -22.672 0.808 -5.312 1 38.41 194 ARG A CA 1
ATOM 1515 C C . ARG A 1 194 ? -21.578 0.893 -4.25 1 38.41 194 ARG A C 1
ATOM 1517 O O . ARG A 1 194 ? -21.766 1.539 -3.217 1 38.41 194 ARG A O 1
ATOM 1524 N N . LEU A 1 195 ? -20.719 -0.03 -4.152 1 47.16 195 LEU A N 1
ATOM 1525 C CA . LEU A 1 195 ? -20.062 -0.195 -2.855 1 47.16 195 LEU A CA 1
ATOM 1526 C C . LEU A 1 195 ? -18.734 0.57 -2.811 1 47.16 195 LEU A C 1
ATOM 1528 O O . LEU A 1 195 ? -17.688 0.033 -3.176 1 47.16 195 LEU A O 1
ATOM 1532 N N . ARG A 1 196 ? -18.875 2.086 -3.072 1 53.56 196 ARG A N 1
ATOM 1533 C CA . ARG A 1 196 ? -17.781 3.051 -3.203 1 53.56 196 ARG A CA 1
ATOM 1534 C C . ARG A 1 196 ? -17.297 3.523 -1.835 1 53.56 196 ARG A C 1
ATOM 1536 O O . ARG A 1 196 ? -18.109 3.764 -0.936 1 53.56 196 ARG A O 1
ATOM 1543 N N . TYR A 1 197 ? -16.141 3.23 -1.617 1 59.03 197 TYR A N 1
ATOM 1544 C CA . TYR A 1 197 ? -15.555 3.836 -0.423 1 59.03 197 TYR A CA 1
ATOM 1545 C C . TYR A 1 197 ? -15.234 5.309 -0.658 1 59.03 197 TYR A C 1
ATOM 1547 O O . TYR A 1 197 ? -14.898 5.703 -1.776 1 59.03 197 TYR A O 1
ATOM 1555 N N . TYR A 1 198 ? -15.711 6.109 0.262 1 67.12 198 TYR A N 1
ATOM 1556 C CA . TYR A 1 198 ? -15.547 7.559 0.247 1 67.12 198 TYR A CA 1
ATOM 1557 C C . TYR A 1 198 ? -14.688 8.023 1.417 1 67.12 198 TYR A C 1
ATOM 1559 O O . TYR A 1 198 ? -14.555 7.316 2.418 1 67.12 198 TYR A O 1
ATOM 1567 N N . SER A 1 199 ? -13.984 9.078 1.139 1 70.62 199 SER A N 1
ATOM 1568 C CA . SER A 1 199 ? -13.383 9.766 2.275 1 70.62 199 SER A CA 1
ATOM 1569 C C . SER A 1 199 ? -14.383 10.688 2.959 1 70.62 199 SER A C 1
ATOM 1571 O O . SER A 1 199 ? -15.109 11.43 2.289 1 70.62 199 SER A O 1
ATOM 1573 N N . HIS A 1 200 ? -14.5 10.531 4.293 1 72.75 200 HIS A N 1
ATOM 1574 C CA . HIS A 1 200 ? -15.516 11.266 5.039 1 72.75 200 HIS A CA 1
ATOM 1575 C C . HIS A 1 200 ? -14.875 12.273 5.988 1 72.75 200 HIS A C 1
ATOM 1577 O O . HIS A 1 200 ? -13.859 11.992 6.613 1 72.75 200 HIS A O 1
ATOM 1583 N N . ARG A 1 201 ? -15.484 13.445 5.961 1 79.38 201 ARG A N 1
ATOM 1584 C CA . ARG A 1 201 ? -15.047 14.5 6.867 1 79.38 201 ARG A CA 1
ATOM 1585 C C . ARG A 1 201 ? -16.234 15.109 7.605 1 79.38 201 ARG A C 1
ATOM 1587 O O . ARG A 1 201 ? -17.188 15.57 6.98 1 79.38 201 ARG A O 1
ATOM 1594 N N . GLU A 1 202 ? -16.188 15.102 8.969 1 78.69 202 GLU A N 1
ATOM 1595 C CA . GLU A 1 202 ? -17.156 15.805 9.789 1 78.69 202 GLU A CA 1
ATOM 1596 C C . GLU A 1 202 ? -16.781 17.266 9.969 1 78.69 202 GLU A C 1
ATOM 1598 O O . GLU A 1 202 ? -15.625 17.578 10.273 1 78.69 202 GLU A O 1
ATOM 1603 N N . THR A 1 203 ? -17.656 18.078 9.844 1 81.62 203 THR A N 1
ATOM 1604 C CA . THR A 1 203 ? -17.391 19.516 9.82 1 81.62 203 THR A CA 1
ATOM 1605 C C . THR A 1 203 ? -16.906 20 11.188 1 81.62 203 THR A C 1
ATOM 1607 O O . THR A 1 203 ? -16.234 21.016 11.289 1 81.62 203 THR A O 1
ATOM 1610 N N . VAL A 1 204 ? -17.156 19.188 12.141 1 81.75 204 VAL A N 1
ATOM 1611 C CA . VAL A 1 204 ? -16.781 19.609 13.484 1 81.75 204 VAL A CA 1
ATOM 1612 C C . VAL A 1 204 ? -15.578 18.797 13.961 1 81.75 204 VAL A C 1
ATOM 1614 O O . VAL A 1 204 ? -14.641 19.344 14.547 1 81.75 204 VAL A O 1
ATOM 1617 N N . TYR A 1 205 ? -15.523 17.531 13.641 1 86.75 205 TYR A N 1
ATOM 1618 C CA . TYR A 1 205 ? -14.547 16.641 14.266 1 86.75 205 TYR A CA 1
ATOM 1619 C C . TYR A 1 205 ? -13.445 16.266 13.289 1 86.75 205 TYR A C 1
ATOM 1621 O O . TYR A 1 205 ? -12.492 15.57 13.648 1 86.75 205 TYR A O 1
ATOM 1629 N N . GLY A 1 206 ? -13.578 16.75 12.031 1 91.38 206 GLY A N 1
ATOM 1630 C CA . GLY A 1 206 ? -12.562 16.438 11.039 1 91.38 206 GLY A CA 1
ATOM 1631 C C . GLY A 1 206 ? -12.812 15.133 10.305 1 91.38 206 GLY A C 1
ATOM 1632 O O . GLY A 1 206 ? -13.938 14.633 10.297 1 91.38 206 GLY A O 1
ATOM 1633 N N . SER A 1 207 ? -11.836 14.656 9.602 1 92.69 207 SER A N 1
ATOM 1634 C CA . SER A 1 207 ? -12.008 13.484 8.75 1 92.69 207 SER A CA 1
ATOM 1635 C C . SER A 1 207 ? -11.93 12.195 9.562 1 92.69 207 SER A C 1
ATOM 1637 O O . SER A 1 207 ? -11.188 12.117 10.547 1 92.69 207 SER A O 1
ATOM 1639 N N . TRP A 1 208 ? -12.68 11.164 9.148 1 92.31 208 TRP A N 1
ATOM 1640 C CA . TRP A 1 208 ? -12.742 9.883 9.844 1 92.31 208 TRP A CA 1
ATOM 1641 C C . TRP A 1 208 ? -11.359 9.258 9.953 1 92.31 208 TRP A C 1
ATOM 1643 O O . TRP A 1 208 ? -10.961 8.789 11.023 1 92.31 208 TRP A O 1
ATOM 1653 N N . TYR A 1 209 ? -10.617 9.32 8.93 1 95.38 209 TYR A N 1
ATOM 1654 C CA . TYR A 1 209 ? -9.305 8.672 8.906 1 95.38 209 TYR A CA 1
ATOM 1655 C C . TYR A 1 209 ? -8.367 9.312 9.914 1 95.38 209 TYR A C 1
ATOM 1657 O O . TYR A 1 209 ? -7.719 8.617 10.703 1 95.38 209 TYR A O 1
ATOM 1665 N N . ILE A 1 210 ? -8.281 10.617 9.906 1 97.44 210 ILE A N 1
ATOM 1666 C CA . ILE A 1 210 ? -7.359 11.312 10.797 1 97.44 210 ILE A CA 1
ATOM 1667 C C . ILE A 1 210 ? -7.816 11.148 12.242 1 97.44 210 ILE A C 1
ATOM 1669 O O . ILE A 1 210 ? -6.988 11 13.148 1 97.44 210 ILE A O 1
ATOM 1673 N N . GLN A 1 211 ? -9.172 11.188 12.477 1 96.88 211 GLN A N 1
ATOM 1674 C CA . GLN A 1 211 ? -9.688 10.945 13.82 1 96.88 211 GLN A CA 1
ATOM 1675 C C . GLN A 1 211 ? -9.188 9.609 14.367 1 96.88 211 GLN A C 1
ATOM 1677 O O . GLN A 1 211 ? -8.617 9.555 15.461 1 96.88 211 GLN A O 1
ATOM 1682 N N . ASP A 1 212 ? -9.359 8.625 13.609 1 97.31 212 ASP A N 1
ATOM 1683 C CA . ASP A 1 212 ? -9.016 7.289 14.086 1 97.31 212 ASP A CA 1
ATOM 1684 C C . ASP A 1 212 ? -7.504 7.09 14.133 1 97.31 212 ASP A C 1
ATOM 1686 O O . ASP A 1 212 ? -6.984 6.418 15.031 1 97.31 212 ASP A O 1
ATOM 1690 N N . LEU A 1 213 ? -6.781 7.656 13.18 1 98.38 213 LEU A N 1
ATOM 1691 C CA . LEU A 1 213 ? -5.324 7.617 13.227 1 98.38 213 LEU A CA 1
ATOM 1692 C C . LEU A 1 213 ? -4.801 8.258 14.5 1 98.38 213 LEU A C 1
ATOM 1694 O O . LEU A 1 213 ? -3.967 7.68 15.203 1 98.38 213 LEU A O 1
ATOM 1698 N N . CYS A 1 214 ? -5.297 9.43 14.828 1 98.25 214 CYS A N 1
ATOM 1699 C CA . CYS A 1 214 ? -4.832 10.148 16.016 1 98.25 214 CYS A CA 1
ATOM 1700 C C . CYS A 1 214 ? -5.211 9.406 17.281 1 98.25 214 CYS A C 1
ATOM 1702 O O . CYS A 1 214 ? -4.438 9.375 18.25 1 98.25 214 CYS A O 1
ATOM 1704 N N . THR A 1 215 ? -6.406 8.812 17.266 1 97.75 215 THR A N 1
ATOM 1705 C CA . THR A 1 215 ? -6.816 8.008 18.406 1 97.75 215 THR A CA 1
ATOM 1706 C C . THR A 1 215 ? -5.859 6.84 18.625 1 97.75 215 THR A C 1
ATOM 1708 O O . THR A 1 215 ? -5.43 6.57 19.75 1 97.75 215 THR A O 1
ATOM 1711 N N . MET A 1 216 ? -5.504 6.168 17.578 1 97.75 216 MET A N 1
ATOM 1712 C CA . MET A 1 216 ? -4.613 5.016 17.688 1 97.75 216 MET A CA 1
ATOM 1713 C C . MET A 1 216 ? -3.203 5.453 18.062 1 97.75 216 MET A C 1
ATOM 1715 O O . MET A 1 216 ? -2.514 4.754 18.812 1 97.75 216 MET A O 1
ATOM 1719 N N . LEU A 1 217 ? -2.74 6.578 17.531 1 97.81 217 LEU A N 1
ATOM 1720 C CA . LEU A 1 217 ? -1.436 7.109 17.906 1 97.81 217 LEU A CA 1
ATOM 1721 C C . LEU A 1 217 ? -1.392 7.438 19.391 1 97.81 217 LEU A C 1
ATOM 1723 O O . LEU A 1 217 ? -0.394 7.16 20.062 1 97.81 217 LEU A O 1
ATOM 1727 N N . GLN A 1 218 ? -2.461 7.977 19.875 1 97.31 218 GLN A N 1
ATOM 1728 C CA . GLN A 1 218 ? -2.539 8.328 21.281 1 97.31 218 GLN A CA 1
ATOM 1729 C C . GLN A 1 218 ? -2.451 7.09 22.172 1 97.31 218 GLN A C 1
ATOM 1731 O O . GLN A 1 218 ? -1.762 7.098 23.188 1 97.31 218 GLN A O 1
ATOM 1736 N N . ARG A 1 219 ? -3.064 6.078 21.766 1 96.75 219 ARG A N 1
ATOM 1737 C CA . ARG A 1 219 ? -3.195 4.887 22.609 1 96.75 219 ARG A CA 1
ATOM 1738 C C . ARG A 1 219 ? -1.996 3.961 22.422 1 96.75 219 ARG A C 1
ATOM 1740 O O . ARG A 1 219 ? -1.547 3.33 23.391 1 96.75 219 ARG A O 1
ATOM 1747 N N . HIS A 1 220 ? -1.529 3.889 21.172 1 96.12 220 HIS A N 1
ATOM 1748 C CA . HIS A 1 220 ? -0.605 2.803 20.859 1 96.12 220 HIS A CA 1
ATOM 1749 C C . HIS A 1 220 ? 0.622 3.316 20.125 1 96.12 220 HIS A C 1
ATOM 1751 O O . HIS A 1 220 ? 1.448 2.527 19.656 1 96.12 220 HIS A O 1
ATOM 1757 N N . GLY A 1 221 ? 0.801 4.605 19.984 1 95.81 221 GLY A N 1
ATOM 1758 C CA . GLY A 1 221 ? 1.83 5.184 19.141 1 95.81 221 GLY A CA 1
ATOM 1759 C C . GLY A 1 221 ? 3.23 4.734 19.516 1 95.81 221 GLY A C 1
ATOM 1760 O O . GLY A 1 221 ? 4.086 4.566 18.641 1 95.81 221 GLY A O 1
ATOM 1761 N N . SER A 1 222 ? 3.494 4.473 20.781 1 95.12 222 SER A N 1
ATOM 1762 C CA . SER A 1 222 ? 4.84 4.125 21.219 1 95.12 222 SER A CA 1
ATOM 1763 C C . SER A 1 222 ? 4.945 2.639 21.562 1 95.12 222 SER A C 1
ATOM 1765 O O . SER A 1 222 ? 6.008 2.162 21.953 1 95.12 222 SER A O 1
ATOM 1767 N N . THR A 1 223 ? 3.883 1.846 21.328 1 95.31 223 THR A N 1
ATOM 1768 C CA . THR A 1 223 ? 3.914 0.461 21.781 1 95.31 223 THR A CA 1
ATOM 1769 C C . THR A 1 223 ? 3.764 -0.502 20.609 1 95.31 223 THR A C 1
ATOM 1771 O O . THR A 1 223 ? 4.34 -1.593 20.625 1 95.31 223 THR A O 1
ATOM 1774 N N . LEU A 1 224 ? 3.035 -0.1 19.625 1 96.38 224 LEU A N 1
ATOM 1775 C CA . LEU A 1 224 ? 2.818 -0.981 18.484 1 96.38 224 LEU A CA 1
ATOM 1776 C C . LEU A 1 224 ? 3.781 -0.646 17.359 1 96.38 224 LEU A C 1
ATOM 1778 O O . LEU A 1 224 ? 4.168 0.513 17.188 1 96.38 224 LEU A O 1
ATOM 1782 N N . GLU A 1 225 ? 4.211 -1.766 16.688 1 97.38 225 GLU A N 1
ATOM 1783 C CA . GLU A 1 225 ? 4.828 -1.532 15.383 1 97.38 225 GLU A CA 1
ATOM 1784 C C . GLU A 1 225 ? 3.906 -0.724 14.477 1 97.38 225 GLU A C 1
ATOM 1786 O O . GLU A 1 225 ? 2.689 -0.924 14.477 1 97.38 225 GLU A O 1
ATOM 1791 N N . PHE A 1 226 ? 4.402 0.196 13.734 1 98 226 PHE A N 1
ATOM 1792 C CA . PHE A 1 226 ? 3.602 1.249 13.125 1 98 226 PHE A CA 1
ATOM 1793 C C . PHE A 1 226 ? 2.625 0.666 12.109 1 98 226 PHE A C 1
ATOM 1795 O O . PHE A 1 226 ? 1.492 1.135 11.984 1 98 226 PHE A O 1
ATOM 1802 N N . THR A 1 227 ? 3.004 -0.308 11.289 1 97.88 227 THR A N 1
ATOM 1803 C CA . THR A 1 227 ? 2.068 -0.877 10.328 1 97.88 227 THR A CA 1
ATOM 1804 C C . THR A 1 227 ? 0.968 -1.659 11.039 1 97.88 227 THR A C 1
ATOM 1806 O O . THR A 1 227 ? -0.155 -1.756 10.539 1 97.88 227 THR A O 1
ATOM 1809 N N . GLU A 1 228 ? 1.293 -2.23 12.195 1 97.44 228 GLU A N 1
ATOM 1810 C CA . GLU A 1 228 ? 0.242 -2.828 13.016 1 97.44 228 GLU A CA 1
ATOM 1811 C C . GLU A 1 228 ? -0.769 -1.777 13.469 1 97.44 228 GLU A C 1
ATOM 1813 O O . GLU A 1 228 ? -1.974 -2.035 13.492 1 97.44 228 GLU A O 1
ATOM 1818 N N . LEU A 1 229 ? -0.233 -0.686 13.891 1 97.94 229 LEU A N 1
ATOM 1819 C CA . LEU A 1 229 ? -1.099 0.427 14.266 1 97.94 229 LEU A CA 1
ATOM 1820 C C . LEU A 1 229 ? -1.994 0.834 13.094 1 97.94 229 LEU A C 1
ATOM 1822 O O . LEU A 1 229 ? -3.193 1.062 13.281 1 97.94 229 LEU A O 1
ATOM 1826 N N . LEU A 1 230 ? -1.447 0.927 11.891 1 98.44 230 LEU A N 1
ATOM 1827 C CA . LEU A 1 230 ? -2.213 1.312 10.703 1 98.44 230 LEU A CA 1
ATOM 1828 C C . LEU A 1 230 ? -3.285 0.275 10.391 1 98.44 230 LEU A C 1
ATOM 1830 O O . LEU A 1 230 ? -4.367 0.621 9.906 1 98.44 230 LEU A O 1
ATOM 1834 N N . THR A 1 231 ? -3.045 -1.005 10.633 1 98.25 231 THR A N 1
ATOM 1835 C CA . THR A 1 231 ? -4.047 -2.049 10.453 1 98.25 231 THR A CA 1
ATOM 1836 C C . THR A 1 231 ? -5.23 -1.824 11.391 1 98.25 231 THR A C 1
ATOM 1838 O O . THR A 1 231 ? -6.383 -2.02 11 1 98.25 231 THR A O 1
ATOM 1841 N N . LEU A 1 232 ? -4.934 -1.375 12.617 1 97.81 232 LEU A N 1
ATOM 1842 C CA . LEU A 1 232 ? -5.992 -1.021 13.555 1 97.81 232 LEU A CA 1
ATOM 1843 C C . LEU A 1 232 ? -6.797 0.167 13.047 1 97.81 232 LEU A C 1
ATOM 1845 O O . LEU A 1 232 ? -8.023 0.2 13.188 1 97.81 232 LEU A O 1
ATOM 1849 N N . VAL A 1 233 ? -6.125 1.13 12.484 1 97.81 233 VAL A N 1
ATOM 1850 C CA . VAL A 1 233 ? -6.816 2.277 11.906 1 97.81 233 VAL A CA 1
ATOM 1851 C C . VAL A 1 233 ? -7.742 1.81 10.781 1 97.81 233 VAL A C 1
ATOM 1853 O O . VAL A 1 233 ? -8.898 2.227 10.711 1 97.81 233 VAL A O 1
ATOM 1856 N N . ASN A 1 234 ? -7.242 0.912 9.883 1 96.38 234 ASN A N 1
ATOM 1857 C CA . ASN A 1 234 ? -8.078 0.322 8.836 1 96.38 234 ASN A CA 1
ATOM 1858 C C . ASN A 1 234 ? -9.344 -0.294 9.414 1 96.38 234 ASN A C 1
ATOM 1860 O O . ASN A 1 234 ? -10.438 -0.079 8.891 1 96.38 234 ASN A O 1
ATOM 1864 N N . ARG A 1 235 ? -9.172 -1.01 10.492 1 97.12 235 ARG A N 1
ATOM 1865 C CA . ARG A 1 235 ? -10.297 -1.692 11.125 1 97.12 235 ARG A CA 1
ATOM 1866 C C . ARG A 1 235 ? -11.328 -0.69 11.641 1 97.12 235 ARG A C 1
ATOM 1868 O O . ARG A 1 235 ? -12.516 -0.799 11.336 1 97.12 235 ARG A O 1
ATOM 1875 N N . LYS A 1 236 ? -10.867 0.296 12.336 1 96.56 236 LYS A N 1
ATOM 1876 C CA . LYS A 1 236 ? -11.758 1.271 12.953 1 96.56 236 LYS A CA 1
ATOM 1877 C C . LYS A 1 236 ? -12.508 2.08 11.898 1 96.56 236 LYS A C 1
ATOM 1879 O O . LYS A 1 236 ? -13.727 2.221 11.961 1 96.56 236 LYS A O 1
ATOM 1884 N N . VAL A 1 237 ? -11.805 2.6 10.906 1 94.56 237 VAL A N 1
ATOM 1885 C CA . VAL A 1 237 ? -12.414 3.424 9.867 1 94.56 237 VAL A CA 1
ATOM 1886 C C . VAL A 1 237 ? -13.422 2.598 9.078 1 94.56 237 VAL A C 1
ATOM 1888 O O . VAL A 1 237 ? -14.516 3.078 8.758 1 94.56 237 VAL A O 1
ATOM 1891 N N . SER A 1 238 ? -13.102 1.306 8.781 1 91.81 238 SER A N 1
ATOM 1892 C CA . SER A 1 238 ? -13.953 0.458 7.957 1 91.81 238 SER A CA 1
ATOM 1893 C C . SER A 1 238 ? -15.258 0.13 8.664 1 91.81 238 SER A C 1
ATOM 1895 O O . SER A 1 238 ? -16.234 -0.277 8.031 1 91.81 238 SER A O 1
ATOM 1897 N N . GLN A 1 239 ? -15.281 0.269 9.961 1 92.81 239 GLN A N 1
ATOM 1898 C CA . GLN A 1 239 ? -16.453 -0.057 10.758 1 92.81 239 GLN A CA 1
ATOM 1899 C C . GLN A 1 239 ? -17.422 1.129 10.828 1 92.81 239 GLN A C 1
ATOM 1901 O O . GLN A 1 239 ? -18.562 0.983 11.258 1 92.81 239 GLN A O 1
ATOM 1906 N N . ARG A 1 240 ? -16.938 2.311 10.375 1 88.94 240 ARG A N 1
ATOM 1907 C CA . ARG A 1 240 ? -17.797 3.488 10.383 1 88.94 240 ARG A CA 1
ATOM 1908 C C . ARG A 1 240 ? -18.781 3.455 9.219 1 88.94 240 ARG A C 1
ATOM 1910 O O . ARG A 1 240 ? -18.547 2.773 8.219 1 88.94 240 ARG A O 1
ATOM 1917 N N . ARG A 1 241 ? -19.891 4.129 9.438 1 85.69 241 ARG A N 1
ATOM 1918 C CA . ARG A 1 241 ? -20.906 4.309 8.406 1 85.69 241 ARG A CA 1
ATOM 1919 C C . ARG A 1 241 ? -21.562 5.684 8.516 1 85.69 241 ARG A C 1
ATOM 1921 O O . ARG A 1 241 ? -21.812 6.172 9.617 1 85.69 241 ARG A O 1
ATOM 1928 N N . VAL A 1 242 ? -21.828 6.191 7.336 1 77.31 242 VAL A N 1
ATOM 1929 C CA . VAL A 1 242 ? -22.484 7.492 7.332 1 77.31 242 VAL A CA 1
ATOM 1930 C C . VAL A 1 242 ? -23.891 7.363 7.918 1 77.31 242 VAL A C 1
ATOM 1932 O O . VAL A 1 242 ? -24.719 6.605 7.402 1 77.31 242 VAL A O 1
ATOM 1935 N N . GLY A 1 243 ? -24.141 8.039 9.031 1 76.88 243 GLY A N 1
ATOM 1936 C CA . GLY A 1 243 ? -25.453 8.07 9.641 1 76.88 243 GLY A CA 1
ATOM 1937 C C . GLY A 1 243 ? -26.297 9.242 9.18 1 76.88 243 GLY A C 1
ATOM 1938 O O . GLY A 1 243 ? -27.391 9.047 8.625 1 76.88 243 GLY A O 1
ATOM 1939 N N . VAL A 1 244 ? -25.859 10.492 9.336 1 73.5 244 VAL A N 1
ATOM 1940 C CA . VAL A 1 244 ? -26.562 11.711 8.953 1 73.5 244 VAL A CA 1
ATOM 1941 C C . VAL A 1 244 ? -25.734 12.477 7.922 1 73.5 244 VAL A C 1
ATOM 1943 O O . VAL A 1 244 ? -24.531 12.703 8.117 1 73.5 244 VAL A O 1
ATOM 1946 N N . CYS A 1 245 ? -26.281 12.664 6.746 1 69.06 245 CYS A N 1
ATOM 1947 C CA . CYS A 1 245 ? -25.641 13.406 5.672 1 69.06 245 CYS A CA 1
ATOM 1948 C C . CYS A 1 245 ? -26.656 14.227 4.891 1 69.06 245 CYS A C 1
ATOM 1950 O O . CYS A 1 245 ? -27.812 13.836 4.77 1 69.06 245 CYS A O 1
ATOM 1952 N N . LYS A 1 246 ? -26.203 15.367 4.465 1 69.56 246 LYS A N 1
ATOM 1953 C CA . LYS A 1 246 ? -27.062 16.188 3.611 1 69.56 246 LYS A CA 1
ATOM 1954 C C . LYS A 1 246 ? -27.406 15.445 2.318 1 69.56 246 LYS A C 1
ATOM 1956 O O . LYS A 1 246 ? -28.531 15.578 1.805 1 69.56 246 LYS A O 1
ATOM 1961 N N . ASP A 1 247 ? -26.5 14.656 1.812 1 69.69 247 ASP A N 1
ATOM 1962 C CA . ASP A 1 247 ? -26.719 13.82 0.635 1 69.69 247 ASP A CA 1
ATOM 1963 C C . ASP A 1 247 ? -27.297 12.469 1.025 1 69.69 247 ASP A C 1
ATOM 1965 O O . ASP A 1 247 ? -26.594 11.617 1.579 1 69.69 247 ASP A O 1
ATOM 1969 N N . PRO A 1 248 ? -28.562 12.312 0.756 1 72.19 248 PRO A N 1
ATOM 1970 C CA . PRO A 1 248 ? -29.188 11.047 1.152 1 72.19 248 PRO A CA 1
ATOM 1971 C C . PRO A 1 248 ? -28.5 9.828 0.542 1 72.19 248 PRO A C 1
ATOM 1973 O O . PRO A 1 248 ? -28.562 8.734 1.105 1 72.19 248 PRO A O 1
ATOM 1976 N N . HIS A 1 249 ? -27.844 9.992 -0.567 1 72.56 249 HIS A N 1
ATOM 1977 C CA . HIS A 1 249 ? -27.203 8.867 -1.242 1 72.56 249 HIS A CA 1
ATOM 1978 C C . HIS A 1 249 ? -25.906 8.469 -0.546 1 72.56 249 HIS A C 1
ATOM 1980 O O . HIS A 1 249 ? -25.344 7.41 -0.824 1 72.56 249 HIS A O 1
ATOM 1986 N N . ALA A 1 250 ? -25.562 9.305 0.332 1 74.62 250 ALA A N 1
ATOM 1987 C CA . ALA A 1 250 ? -24.312 9.031 1.035 1 74.62 250 ALA A CA 1
ATOM 1988 C C . ALA A 1 250 ? -24.562 8.195 2.287 1 74.62 250 ALA A C 1
ATOM 1990 O O . ALA A 1 250 ? -23.625 7.637 2.861 1 74.62 250 ALA A O 1
ATOM 1991 N N . ILE A 1 251 ? -25.828 8.094 2.717 1 75.5 251 ILE A N 1
ATOM 1992 C CA . ILE A 1 251 ? -26.141 7.375 3.943 1 75.5 251 ILE A CA 1
ATOM 1993 C C . ILE A 1 251 ? -25.766 5.902 3.793 1 75.5 251 ILE A C 1
ATOM 1995 O O . ILE A 1 251 ? -26.047 5.285 2.762 1 75.5 251 ILE A O 1
ATOM 1999 N N . GLY A 1 252 ? -25.031 5.391 4.688 1 78.81 252 GLY A N 1
ATOM 2000 C CA . GLY A 1 252 ? -24.656 3.986 4.695 1 78.81 252 GLY A CA 1
ATOM 2001 C C . GLY A 1 252 ? -23.312 3.729 4.051 1 78.81 252 GLY A C 1
ATOM 2002 O O . GLY A 1 252 ? -22.766 2.629 4.16 1 78.81 252 GLY A O 1
ATOM 2003 N N . LYS A 1 253 ? -22.75 4.801 3.434 1 80.25 253 LYS A N 1
ATOM 2004 C CA . LYS A 1 253 ? -21.469 4.629 2.766 1 80.25 253 LYS A CA 1
ATOM 2005 C C . LYS A 1 253 ? -20.344 4.43 3.777 1 80.25 253 LYS A C 1
ATOM 2007 O O . LYS A 1 253 ? -20.422 4.914 4.906 1 80.25 253 LYS A O 1
ATOM 2012 N N . LYS A 1 254 ? -19.344 3.639 3.312 1 85.31 254 LYS A N 1
ATOM 2013 C CA . LYS A 1 254 ? -18.219 3.271 4.164 1 85.31 254 LYS A CA 1
ATOM 2014 C C . LYS A 1 254 ? -16.906 3.834 3.619 1 85.31 254 LYS A C 1
ATOM 2016 O O . LYS A 1 254 ? -16.875 4.395 2.52 1 85.31 254 LYS A O 1
ATOM 2021 N N . GLN A 1 255 ? -15.93 3.83 4.457 1 86.88 255 GLN A N 1
ATOM 2022 C CA . GLN A 1 255 ? -14.586 4.246 4.086 1 86.88 255 GLN A CA 1
ATOM 2023 C C . GLN A 1 255 ? -13.57 3.141 4.371 1 86.88 255 GLN A C 1
ATOM 2025 O O . GLN A 1 255 ? -13.641 2.48 5.41 1 86.88 255 GLN A O 1
ATOM 2030 N N . MET A 1 256 ? -12.719 2.885 3.398 1 89.75 256 MET A N 1
ATOM 2031 C CA . MET A 1 256 ? -11.625 1.93 3.58 1 89.75 256 MET A CA 1
ATOM 2032 C C . MET A 1 256 ? -10.281 2.574 3.268 1 89.75 256 MET A C 1
ATOM 2034 O O . MET A 1 256 ? -9.961 2.812 2.104 1 89.75 256 MET A O 1
ATOM 2038 N N . PRO A 1 257 ? -9.523 2.834 4.352 1 92.62 257 PRO A N 1
ATOM 2039 C CA . PRO A 1 257 ? -8.164 3.324 4.098 1 92.62 257 PRO A CA 1
ATOM 2040 C C . PRO A 1 257 ? -7.223 2.229 3.605 1 92.62 257 PRO A C 1
ATOM 2042 O O . PRO A 1 257 ? -7.574 1.047 3.635 1 92.62 257 PRO A O 1
ATOM 2045 N N . CYS A 1 258 ? -6.098 2.699 3.129 1 92.5 258 CYS A N 1
ATOM 2046 C CA . CYS A 1 258 ? -5.047 1.795 2.686 1 92.5 258 CYS A CA 1
ATOM 2047 C C . CYS A 1 258 ? -3.668 2.391 2.953 1 92.5 258 CYS A C 1
ATOM 2049 O O . CYS A 1 258 ? -3.512 3.611 2.996 1 92.5 258 CYS A O 1
ATOM 2051 N N . PHE A 1 259 ? -2.719 1.499 3.248 1 95.06 259 PHE A N 1
ATOM 2052 C CA . PHE A 1 259 ? -1.336 1.963 3.225 1 95.06 259 PHE A CA 1
ATOM 2053 C C . PHE A 1 259 ? -0.488 1.088 2.309 1 95.06 259 PHE A C 1
ATOM 2055 O O . PHE A 1 259 ? -0.74 -0.112 2.18 1 95.06 259 PHE A O 1
ATOM 2062 N N . ALA A 1 260 ? 0.448 1.719 1.671 1 94.38 260 ALA A N 1
ATOM 2063 C CA . ALA A 1 260 ? 1.44 1.05 0.835 1 94.38 260 ALA A CA 1
ATOM 2064 C C . ALA A 1 260 ? 2.828 1.124 1.466 1 94.38 260 ALA A C 1
ATOM 2066 O O . ALA A 1 260 ? 3.299 2.207 1.818 1 94.38 260 ALA A O 1
ATOM 2067 N N . SER A 1 261 ? 3.506 -0.059 1.55 1 96.88 261 SER A N 1
ATOM 2068 C CA . SER A 1 261 ? 4.746 -0.108 2.318 1 96.88 261 SER A CA 1
ATOM 2069 C C . SER A 1 261 ? 5.914 -0.563 1.451 1 96.88 261 SER A C 1
ATOM 2071 O O . SER A 1 261 ? 5.832 -1.593 0.778 1 96.88 261 SER A O 1
ATOM 2073 N N . MET A 1 262 ? 6.914 0.262 1.501 1 96.12 262 MET A N 1
ATOM 2074 C CA . MET A 1 262 ? 8.242 -0.069 0.991 1 96.12 262 MET A CA 1
ATOM 2075 C C . MET A 1 262 ? 9.266 -0.104 2.121 1 96.12 262 MET A C 1
ATOM 2077 O O . MET A 1 262 ? 10.461 0.1 1.891 1 96.12 262 MET A O 1
ATOM 2081 N N . LEU A 1 263 ? 8.773 -0.273 3.32 1 98.12 263 LEU A N 1
ATOM 2082 C CA . LEU A 1 263 ? 9.664 -0.41 4.469 1 98.12 263 LEU A CA 1
ATOM 2083 C C . LEU A 1 263 ? 10.492 -1.685 4.363 1 98.12 263 LEU A C 1
ATOM 2085 O O . LEU A 1 263 ? 10 -2.715 3.902 1 98.12 263 LEU A O 1
ATOM 2089 N N . THR A 1 264 ? 11.695 -1.552 4.891 1 97.81 264 THR A N 1
ATOM 2090 C CA . THR A 1 264 ? 12.602 -2.695 4.836 1 97.81 264 THR A CA 1
ATOM 2091 C C . THR A 1 264 ? 12.906 -3.203 6.242 1 97.81 264 THR A C 1
ATOM 2093 O O . THR A 1 264 ? 13.578 -4.227 6.406 1 97.81 264 THR A O 1
ATOM 2096 N N . LYS A 1 265 ? 12.484 -2.525 7.207 1 98.12 265 LYS A N 1
ATOM 2097 C CA . LYS A 1 265 ? 12.609 -2.891 8.617 1 98.12 265 LYS A CA 1
ATOM 2098 C C . LYS A 1 265 ? 11.352 -2.533 9.391 1 98.12 265 LYS A C 1
ATOM 2100 O O . LYS A 1 265 ? 10.477 -1.828 8.883 1 98.12 265 LYS A O 1
ATOM 2105 N N . LYS A 1 266 ? 11.289 -3.109 10.609 1 97.81 266 LYS A N 1
ATOM 2106 C CA . LYS A 1 266 ? 10.18 -2.752 11.492 1 97.81 266 LYS A CA 1
ATOM 2107 C C . LYS A 1 266 ? 10.32 -1.316 11.992 1 97.81 266 LYS A C 1
ATOM 2109 O O . LYS A 1 266 ? 11.422 -0.862 12.297 1 97.81 266 LYS A O 1
ATOM 2114 N N . LEU A 1 267 ? 9.211 -0.631 12.07 1 98.5 267 LEU A N 1
ATOM 2115 C CA . LEU A 1 267 ? 9.188 0.759 12.516 1 98.5 267 LEU A CA 1
ATOM 2116 C C . LEU A 1 267 ? 8.477 0.891 13.852 1 98.5 267 LEU A C 1
ATOM 2118 O O . LEU A 1 267 ? 7.27 0.646 13.953 1 98.5 267 LEU A O 1
ATOM 2122 N N . HIS A 1 268 ? 9.234 1.224 14.875 1 97.62 268 HIS A N 1
ATOM 2123 C CA . HIS A 1 268 ? 8.711 1.487 16.219 1 97.62 268 HIS A CA 1
ATOM 2124 C C . HIS A 1 268 ? 9.109 2.883 16.688 1 97.62 268 HIS A C 1
ATOM 2126 O O . HIS A 1 268 ? 10.266 3.277 16.578 1 97.62 268 HIS A O 1
ATOM 2132 N N . PHE A 1 269 ? 8.094 3.625 17.172 1 97.31 269 PHE A N 1
ATOM 2133 C CA . PHE A 1 269 ? 8.367 4.926 17.766 1 97.31 269 PHE A CA 1
ATOM 2134 C C . PHE A 1 269 ? 8.57 4.797 19.266 1 97.31 269 PHE A C 1
ATOM 2136 O O . PHE A 1 269 ? 7.676 5.117 20.047 1 97.31 269 PHE A O 1
ATOM 2143 N N . SER A 1 270 ? 9.734 4.418 19.656 1 92.62 270 SER A N 1
ATOM 2144 C CA . SER A 1 270 ? 10.047 4.348 21.078 1 92.62 270 SER A CA 1
ATOM 2145 C C . SER A 1 270 ? 10.141 5.742 21.688 1 92.62 270 SER A C 1
ATOM 2147 O O . SER A 1 270 ? 10.578 6.688 21.031 1 92.62 270 SER A O 1
ATOM 2149 N N . PRO A 1 271 ? 9.75 5.871 22.953 1 88.62 271 PRO A N 1
ATOM 2150 C CA . PRO A 1 271 ? 9.844 7.188 23.578 1 88.62 271 PRO A CA 1
ATOM 2151 C C . PRO A 1 271 ? 11.258 7.758 23.562 1 88.62 271 PRO A C 1
ATOM 2153 O O . PRO A 1 271 ? 12.227 7.016 23.719 1 88.62 271 PRO A O 1
ATOM 2156 N N . LYS A 1 272 ? 11.289 8.961 23.141 1 82.56 272 LYS A N 1
ATOM 2157 C CA . LYS A 1 272 ? 12.578 9.633 23.203 1 82.56 272 LYS A CA 1
ATOM 2158 C C . LYS A 1 272 ? 12.836 10.219 24.594 1 82.56 272 LYS A C 1
ATOM 2160 O O . LYS A 1 272 ? 11.914 10.719 25.234 1 82.56 272 LYS A O 1
ATOM 2165 N N . PRO A 1 273 ? 14.07 9.898 25.141 1 65.19 273 PRO A N 1
ATOM 2166 C CA . PRO A 1 273 ? 14.359 10.508 26.438 1 65.19 273 PRO A CA 1
ATOM 2167 C C . PRO A 1 273 ? 14.188 12.023 26.422 1 65.19 273 PRO A C 1
ATOM 2169 O O . PRO A 1 273 ? 14.445 12.672 25.406 1 65.19 273 PRO A O 1
ATOM 2172 N N . ALA A 1 274 ? 13.227 12.516 27.109 1 53.34 274 ALA A N 1
ATOM 2173 C CA . ALA A 1 274 ? 13.055 13.961 27.281 1 53.34 274 ALA A CA 1
ATOM 2174 C C . ALA A 1 274 ? 14.406 14.672 27.344 1 53.34 274 ALA A C 1
ATOM 2176 O O . ALA A 1 274 ? 15.383 14.117 27.859 1 53.34 274 ALA A O 1
ATOM 2177 N N . ILE A 1 275 ? 14.742 15.352 26.297 1 45.25 275 ILE A N 1
ATOM 2178 C CA . ILE A 1 275 ? 15.93 16.188 26.484 1 45.25 275 ILE A CA 1
ATOM 2179 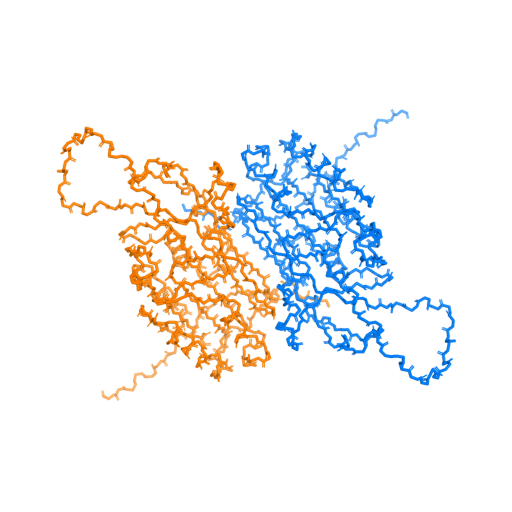C C . ILE A 1 275 ? 15.891 16.828 27.859 1 45.25 275 ILE A C 1
ATOM 2181 O O . ILE A 1 275 ? 14.922 17.516 28.219 1 45.25 275 ILE A O 1
ATOM 2185 N N . THR A 1 276 ? 16.328 16.109 28.875 1 36.88 276 THR A N 1
ATOM 2186 C CA . THR A 1 276 ? 16.531 16.812 30.141 1 36.88 276 THR A CA 1
ATOM 2187 C C . THR A 1 276 ? 17.188 18.172 29.906 1 36.88 276 THR A C 1
ATOM 2189 O O . THR A 1 276 ? 18.328 18.234 29.438 1 36.88 276 THR A O 1
ATOM 2192 N N . GLY A 1 277 ? 16.547 19.094 29.25 1 33.31 277 GLY A N 1
ATOM 2193 C CA . GLY A 1 277 ? 17.031 20.453 29.344 1 33.31 277 GLY A CA 1
ATOM 2194 C C . GLY A 1 277 ? 17.516 20.812 30.734 1 33.31 277 GLY A C 1
ATOM 2195 O O . GLY A 1 277 ? 16.875 20.469 31.734 1 33.31 277 GLY A O 1
ATOM 2196 N N . GLY A 1 278 ? 18.812 20.812 30.938 1 32.72 278 GLY A N 1
ATOM 2197 C CA . GLY A 1 278 ? 19.391 21.562 32.031 1 32.72 278 GLY A CA 1
ATOM 2198 C C . GLY A 1 278 ? 18.719 22.906 32.25 1 32.72 278 GLY A C 1
ATOM 2199 O O . GLY A 1 278 ? 18.438 23.641 31.312 1 32.72 278 GLY A O 1
ATOM 2200 N N . ILE A 1 279 ? 17.812 23.047 33.188 1 32.41 279 ILE A N 1
ATOM 2201 C CA . ILE A 1 279 ? 17.375 24.312 33.75 1 32.41 279 ILE A CA 1
ATOM 2202 C C . ILE A 1 279 ? 18.562 25.266 33.875 1 32.41 279 ILE A C 1
ATOM 2204 O O . ILE A 1 279 ? 19.516 24.969 34.594 1 32.41 279 ILE A O 1
ATOM 2208 N N . ILE A 1 280 ? 19.031 25.812 32.781 1 26.44 280 ILE A N 1
ATOM 2209 C CA . ILE A 1 280 ? 19.906 26.953 33.094 1 26.44 280 ILE A CA 1
ATOM 2210 C C . ILE A 1 280 ? 19.172 27.953 33.969 1 26.44 280 ILE A C 1
ATOM 2212 O O . ILE A 1 280 ? 18.094 28.438 33.594 1 26.44 280 ILE A O 1
ATOM 2216 N N . SER A 1 281 ? 19.219 27.719 35.25 1 26.25 281 SER A N 1
ATOM 2217 C CA . SER A 1 281 ? 18.984 28.719 36.25 1 26.25 281 SER A CA 1
ATOM 2218 C C . SER A 1 281 ? 19.625 30.062 35.875 1 26.25 281 SER A C 1
ATOM 2220 O O . SER A 1 281 ? 20.828 30.141 35.656 1 26.25 281 SER A O 1
ATOM 2222 N N . MET A 1 282 ? 18.906 30.859 34.906 1 21.83 282 MET A N 1
ATOM 2223 C CA . MET A 1 282 ? 19.141 32.281 35.219 1 21.83 282 MET A CA 1
ATOM 2224 C C . MET A 1 282 ? 18.359 32.719 36.438 1 21.83 282 MET A C 1
ATOM 2226 O O . MET A 1 282 ? 17.25 32.25 36.688 1 21.83 282 MET A O 1
ATOM 2230 N N . MET B 1 1 ? -13.031 -1.002 22.719 1 65.56 1 MET B N 1
ATOM 2231 C CA . MET B 1 1 ? -11.719 -0.643 22.203 1 65.56 1 MET B CA 1
ATOM 2232 C C . MET B 1 1 ? -11.195 -1.725 21.266 1 65.56 1 MET B C 1
ATOM 2234 O O . MET B 1 1 ? -11.414 -2.914 21.5 1 65.56 1 MET B O 1
ATOM 2238 N N . ALA B 1 2 ? -10.766 -1.313 20.094 1 75.12 2 ALA B N 1
ATOM 2239 C CA . ALA B 1 2 ? -10.312 -2.322 19.141 1 75.12 2 ALA B CA 1
ATOM 2240 C C . ALA B 1 2 ? -9.086 -3.057 19.672 1 75.12 2 ALA B C 1
ATOM 2242 O O . ALA B 1 2 ? -8.125 -2.428 20.125 1 75.12 2 ALA B O 1
ATOM 2243 N N . ASP B 1 3 ? -9.102 -4.367 19.844 1 86.56 3 ASP B N 1
ATOM 2244 C CA . ASP B 1 3 ? -7.98 -5.203 20.281 1 86.56 3 ASP B CA 1
ATOM 2245 C C . ASP B 1 3 ? -6.867 -5.207 19.234 1 86.56 3 ASP B C 1
ATOM 2247 O O . ASP B 1 3 ? -7.055 -5.707 18.125 1 86.56 3 ASP B O 1
ATOM 2251 N N . PRO B 1 4 ? -5.715 -4.68 19.594 1 88.12 4 PRO B N 1
ATOM 2252 C CA . PRO B 1 4 ? -4.613 -4.633 18.625 1 88.12 4 PRO B CA 1
ATOM 2253 C C . PRO B 1 4 ? -4.105 -6.023 18.25 1 88.12 4 PRO B C 1
ATOM 2255 O O . PRO B 1 4 ? -3.4 -6.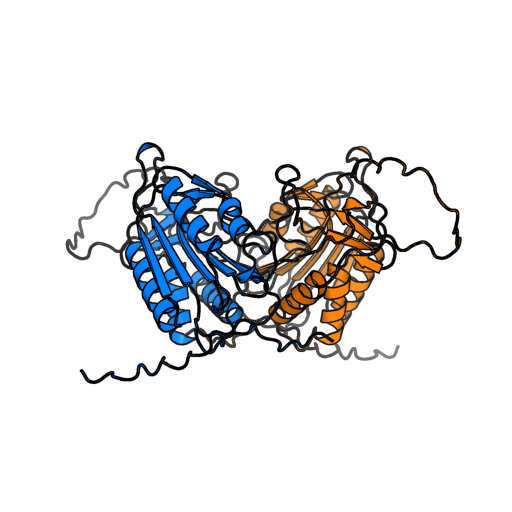176 17.25 1 88.12 4 PRO B O 1
ATOM 2258 N N . ALA B 1 5 ? -4.457 -7 19.016 1 90.44 5 ALA B N 1
ATOM 2259 C CA . ALA B 1 5 ? -3.938 -8.344 18.781 1 90.44 5 ALA B CA 1
ATOM 2260 C C . ALA B 1 5 ? -4.906 -9.164 17.938 1 90.44 5 ALA B C 1
ATOM 2262 O O . ALA B 1 5 ? -4.621 -10.32 17.594 1 90.44 5 ALA B O 1
ATOM 2263 N N . GLU B 1 6 ? -6 -8.586 17.562 1 94.19 6 GLU B N 1
ATOM 2264 C CA . GLU B 1 6 ? -7 -9.344 16.812 1 94.19 6 GLU B CA 1
ATOM 2265 C C . GLU B 1 6 ? -6.414 -9.898 15.516 1 94.19 6 GLU B C 1
ATOM 2267 O O . GLU B 1 6 ? -5.707 -9.195 14.797 1 94.19 6 GLU B O 1
ATOM 2272 N N . GLU B 1 7 ? -6.746 -11.211 15.281 1 97 7 GLU B N 1
ATOM 2273 C CA . GLU B 1 7 ? -6.273 -11.914 14.094 1 97 7 GLU B CA 1
ATOM 2274 C C . GLU B 1 7 ? -7.441 -12.445 13.266 1 97 7 GLU B C 1
ATOM 2276 O O . GLU B 1 7 ? -8.539 -12.648 13.789 1 97 7 GLU B O 1
ATOM 2281 N N . TYR B 1 8 ? -7.168 -12.617 11.969 1 98.25 8 TYR B N 1
ATOM 2282 C CA . TYR B 1 8 ? -8.141 -13.297 11.125 1 98.25 8 TYR B CA 1
ATOM 2283 C C . TYR B 1 8 ? -8.375 -14.727 11.609 1 98.25 8 TYR B C 1
ATOM 2285 O O . TYR B 1 8 ? -7.449 -15.383 12.086 1 98.25 8 TYR B O 1
ATOM 2293 N N . ARG B 1 9 ? -9.664 -15.148 11.508 1 97.06 9 ARG B N 1
ATOM 2294 C CA . ARG B 1 9 ? -9.945 -16.562 11.75 1 97.06 9 ARG B CA 1
ATOM 2295 C C . ARG B 1 9 ? -9.359 -17.438 10.648 1 97.06 9 ARG B C 1
ATOM 2297 O O . ARG B 1 9 ? -9.797 -17.375 9.5 1 97.06 9 ARG B O 1
ATOM 2304 N N . MET B 1 10 ? -8.367 -18.25 11.039 1 97.25 10 MET B N 1
ATOM 2305 C CA . MET B 1 10 ? -7.66 -19.062 10.047 1 97.25 10 MET B CA 1
ATOM 2306 C C . MET B 1 10 ? -7.812 -20.547 10.352 1 97.25 10 MET B C 1
ATOM 2308 O O . MET B 1 10 ? -6.934 -21.344 10.016 1 97.25 10 MET B O 1
ATOM 2312 N N . ASP B 1 11 ? -8.875 -20.906 11 1 95.56 11 ASP B N 1
ATOM 2313 C CA . ASP B 1 11 ? -9.062 -22.297 11.391 1 95.56 11 ASP B CA 1
ATOM 2314 C C . ASP B 1 11 ? -10.32 -22.891 10.758 1 95.56 11 ASP B C 1
ATOM 2316 O O . ASP B 1 11 ? -10.945 -23.797 11.32 1 95.56 11 ASP B O 1
ATOM 2320 N N . HIS B 1 12 ? -10.789 -22.312 9.672 1 96.62 12 HIS B N 1
ATOM 2321 C CA . HIS B 1 12 ? -11.828 -23 8.906 1 96.62 12 HIS B CA 1
ATOM 2322 C C . HIS B 1 12 ? -11.344 -24.359 8.398 1 96.62 12 HIS B C 1
ATOM 2324 O O . HIS B 1 12 ? -10.164 -24.688 8.547 1 96.62 12 HIS B O 1
ATOM 2330 N N . LYS B 1 13 ? -12.242 -25.078 7.793 1 96.19 13 LYS B N 1
ATOM 2331 C CA . LYS B 1 13 ? -11.914 -26.422 7.301 1 96.19 13 LYS B CA 1
ATOM 2332 C C . LYS B 1 13 ? -10.812 -26.375 6.25 1 96.19 13 LYS B C 1
ATOM 2334 O O . LYS B 1 13 ? -9.898 -27.203 6.262 1 96.19 13 LYS B O 1
ATOM 2339 N N . LYS B 1 14 ? -10.898 -25.391 5.398 1 97.62 14 LYS B N 1
ATOM 2340 C CA . LYS B 1 14 ? -9.922 -25.234 4.32 1 97.62 14 LYS B CA 1
ATOM 2341 C C . LYS B 1 14 ? -9.109 -23.969 4.488 1 97.62 14 LYS B C 1
ATOM 2343 O O . LYS B 1 14 ? -9.633 -22.938 4.93 1 97.62 14 LYS B O 1
ATOM 2348 N N . ARG B 1 15 ? -7.812 -24.078 4.137 1 98 15 ARG B N 1
ATOM 2349 C CA . ARG B 1 15 ? -7.008 -22.859 4.078 1 98 15 ARG B CA 1
ATOM 2350 C C . ARG B 1 15 ? -7.543 -21.891 3.023 1 98 15 ARG B C 1
ATOM 2352 O O . ARG B 1 15 ? -7.707 -20.703 3.289 1 98 15 ARG B O 1
ATOM 2359 N N . GLY B 1 16 ? -7.887 -22.406 1.883 1 98.19 16 GLY B N 1
ATOM 2360 C CA . GLY B 1 16 ? -8.406 -21.625 0.772 1 98.19 16 GLY B CA 1
ATOM 2361 C C . GLY B 1 16 ? -7.738 -21.953 -0.55 1 98.19 16 GLY B C 1
ATOM 2362 O O . GLY B 1 16 ? -6.93 -22.875 -0.633 1 98.19 16 GLY B O 1
ATOM 2363 N N . LEU B 1 17 ? -8.125 -21.25 -1.533 1 98.62 17 LEU B N 1
ATOM 2364 C CA . LEU B 1 17 ? -7.629 -21.438 -2.893 1 98.62 17 LEU B CA 1
ATOM 2365 C C . LEU B 1 17 ? -6.488 -20.469 -3.201 1 98.62 17 LEU B C 1
ATOM 2367 O O . LEU B 1 17 ? -6.547 -19.297 -2.838 1 98.62 17 LEU B O 1
ATOM 2371 N N . ALA B 1 18 ? -5.402 -21.031 -3.791 1 98.81 18 ALA B N 1
ATOM 2372 C CA . ALA B 1 18 ? -4.34 -20.219 -4.395 1 98.81 18 ALA B CA 1
ATOM 2373 C C . ALA B 1 18 ? -4.316 -20.391 -5.91 1 98.81 18 ALA B C 1
ATOM 2375 O O . ALA B 1 18 ? -3.998 -21.484 -6.414 1 98.81 18 ALA B O 1
ATOM 2376 N N . LEU B 1 19 ? -4.66 -19.344 -6.613 1 98.88 19 LEU B N 1
ATOM 2377 C CA . LEU B 1 19 ? -4.574 -19.328 -8.07 1 98.88 19 LEU B CA 1
ATOM 2378 C C . LEU B 1 19 ? -3.24 -18.766 -8.531 1 98.88 19 LEU B C 1
ATOM 2380 O O . LEU B 1 19 ? -2.787 -17.734 -8.023 1 98.88 19 LEU B O 1
ATOM 2384 N N . ILE B 1 20 ? -2.625 -19.469 -9.43 1 98.81 20 ILE B N 1
ATOM 2385 C CA . ILE B 1 20 ? -1.395 -18.969 -10.031 1 98.81 20 ILE B CA 1
ATOM 2386 C C . ILE B 1 20 ? -1.556 -18.891 -11.555 1 98.81 20 ILE B C 1
ATOM 2388 O O . ILE B 1 20 ? -1.678 -19.922 -12.219 1 98.81 20 ILE B O 1
ATOM 2392 N N . PHE B 1 21 ? -1.594 -17.703 -12.062 1 98.75 21 PHE B N 1
ATOM 2393 C CA . PHE B 1 21 ? -1.585 -17.484 -13.5 1 98.75 21 PHE B CA 1
ATOM 2394 C C . PHE B 1 21 ? -0.172 -17.203 -14 1 98.75 21 PHE B C 1
ATOM 2396 O O . PHE B 1 21 ? 0.43 -16.188 -13.617 1 98.75 21 PHE B O 1
ATOM 2403 N N . ASN B 1 22 ? 0.32 -18.047 -14.805 1 98.44 22 ASN B N 1
ATOM 2404 C CA . ASN B 1 22 ? 1.684 -17.969 -15.32 1 98.44 22 ASN B CA 1
ATOM 2405 C C . ASN B 1 22 ? 1.702 -17.734 -16.828 1 98.44 22 ASN B C 1
ATOM 2407 O O . ASN B 1 22 ? 1.386 -18.641 -17.594 1 98.44 22 ASN B O 1
ATOM 2411 N N . GLN B 1 23 ? 2.092 -16.531 -17.219 1 97.44 23 GLN B N 1
ATOM 2412 C CA . GLN B 1 23 ? 2.184 -16.188 -18.641 1 97.44 23 GLN B CA 1
ATOM 2413 C C . GLN B 1 23 ? 3.635 -16.172 -19.109 1 97.44 23 GLN B C 1
ATOM 2415 O O . GLN B 1 23 ? 4.426 -15.328 -18.688 1 97.44 23 GLN B O 1
ATOM 2420 N N . GLU B 1 24 ? 4 -17.062 -19.938 1 96.44 24 GLU B N 1
ATOM 2421 C CA . GLU B 1 24 ? 5.355 -17.141 -20.484 1 96.44 24 GLU B CA 1
ATOM 2422 C C . GLU B 1 24 ? 5.406 -16.609 -21.906 1 96.44 24 GLU B C 1
ATOM 2424 O O . GLU B 1 24 ? 6.383 -15.969 -22.297 1 96.44 24 GLU B O 1
ATOM 2429 N N . TYR B 1 25 ? 4.371 -16.891 -22.641 1 96.75 25 TYR B N 1
ATOM 2430 C CA . TYR B 1 25 ? 4.305 -16.516 -24.047 1 96.75 25 TYR B CA 1
ATOM 2431 C C . TYR B 1 25 ? 3.162 -15.539 -24.297 1 96.75 25 TYR B C 1
ATOM 2433 O O . TYR B 1 25 ? 2.188 -15.508 -23.547 1 96.75 25 TYR B O 1
ATOM 2441 N N . PHE B 1 26 ? 3.271 -14.758 -25.391 1 96.44 26 PHE B N 1
ATOM 2442 C CA . PHE B 1 26 ? 2.289 -13.734 -25.734 1 96.44 26 PHE B CA 1
ATOM 2443 C C . PHE B 1 26 ? 2.029 -13.703 -27.234 1 96.44 26 PHE B C 1
ATOM 2445 O O . PHE B 1 26 ? 2.893 -14.086 -28.031 1 96.44 26 PHE B O 1
ATOM 2452 N N . PHE B 1 27 ? 0.837 -13.32 -27.547 1 96.81 27 PHE B N 1
ATOM 2453 C CA . PHE B 1 27 ? 0.48 -13.156 -28.953 1 96.81 27 PHE B CA 1
ATOM 2454 C C . PHE B 1 27 ? 1.428 -12.188 -29.641 1 96.81 27 PHE B C 1
ATOM 2456 O O . PHE B 1 27 ? 1.729 -11.117 -29.109 1 96.81 27 PHE B O 1
ATOM 2463 N N . TRP B 1 28 ? 1.855 -12.477 -30.812 1 93.62 28 TRP B N 1
ATOM 2464 C CA . TRP B 1 28 ? 2.934 -11.758 -31.484 1 93.62 28 TRP B CA 1
ATOM 2465 C C . TRP B 1 28 ? 2.57 -10.297 -31.688 1 93.62 28 TRP B C 1
ATOM 2467 O O . TRP B 1 28 ? 3.447 -9.422 -31.688 1 93.62 28 TRP B O 1
ATOM 2477 N N . GLN B 1 29 ? 1.331 -9.953 -31.797 1 95.06 29 GLN B N 1
ATOM 2478 C CA . GLN B 1 29 ? 0.898 -8.586 -32.094 1 95.06 29 GLN B CA 1
ATOM 2479 C C . GLN B 1 29 ? 1.143 -7.676 -30.875 1 95.06 29 GLN B C 1
ATOM 2481 O O . GLN B 1 29 ? 1.177 -6.453 -31.016 1 95.06 29 GLN B O 1
ATOM 2486 N N . LEU B 1 30 ? 1.297 -8.297 -29.703 1 92.5 30 LEU B N 1
ATOM 2487 C CA . LEU B 1 30 ? 1.548 -7.508 -28.516 1 92.5 30 LEU B CA 1
ATOM 2488 C C . LEU B 1 30 ? 3.01 -7.078 -28.438 1 92.5 30 LEU B C 1
ATOM 2490 O O . LEU B 1 30 ? 3.363 -6.188 -27.656 1 92.5 30 LEU B O 1
ATOM 2494 N N . MET B 1 31 ? 3.85 -7.758 -29.203 1 92.12 31 MET B N 1
ATOM 2495 C CA . MET B 1 31 ? 5.27 -7.43 -29.297 1 92.12 31 MET B CA 1
ATOM 2496 C C . MET B 1 31 ? 5.926 -7.477 -27.922 1 92.12 31 MET B C 1
ATOM 2498 O O . MET B 1 31 ? 6.707 -6.59 -27.562 1 92.12 31 MET B O 1
ATOM 2502 N N . LEU B 1 32 ? 5.531 -8.43 -27.094 1 90.31 32 LEU B N 1
ATOM 2503 C CA . LEU B 1 32 ? 6.125 -8.641 -25.781 1 90.31 32 LEU B CA 1
ATOM 2504 C C . LEU B 1 32 ? 7.082 -9.828 -25.797 1 90.31 32 LEU B C 1
ATOM 2506 O O . LEU B 1 32 ? 6.812 -10.836 -26.453 1 90.31 32 LEU B O 1
ATOM 2510 N N . PRO B 1 33 ? 8.172 -9.68 -25.156 1 87.38 33 PRO B N 1
ATOM 2511 C CA . PRO B 1 33 ? 9.133 -10.789 -25.109 1 87.38 33 PRO B CA 1
ATOM 2512 C C . PRO B 1 33 ? 8.648 -11.961 -24.266 1 87.38 33 PRO B C 1
ATOM 2514 O O . PRO B 1 33 ? 7.812 -11.773 -23.375 1 87.38 33 PRO B O 1
ATOM 2517 N N . GLU B 1 34 ? 9.25 -13.133 -24.594 1 91.94 34 GLU B N 1
ATOM 2518 C CA . GLU B 1 34 ? 9.016 -14.305 -23.75 1 91.94 34 GLU B CA 1
ATOM 2519 C C . GLU B 1 34 ? 9.586 -14.102 -22.344 1 91.94 34 GLU B C 1
ATOM 2521 O O . GLU B 1 34 ? 10.594 -13.422 -22.172 1 91.94 34 GLU B O 1
ATOM 2526 N N . ARG B 1 35 ? 8.961 -14.688 -21.359 1 92.5 35 ARG B N 1
ATOM 2527 C CA . ARG B 1 35 ? 9.398 -14.562 -19.969 1 92.5 35 ARG B CA 1
ATOM 2528 C C . ARG B 1 35 ? 10.078 -15.836 -19.484 1 92.5 35 ARG B C 1
ATOM 2530 O O . ARG B 1 35 ? 9.547 -16.531 -18.609 1 92.5 35 ARG B O 1
ATOM 2537 N N . ARG B 1 36 ? 11.266 -16.016 -19.891 1 88.88 36 ARG B N 1
ATOM 2538 C CA . ARG B 1 36 ? 12.031 -17.203 -19.484 1 88.88 36 ARG B CA 1
ATOM 2539 C C . ARG B 1 36 ? 12.273 -17.188 -17.969 1 88.88 36 ARG B C 1
ATOM 2541 O O . ARG B 1 36 ? 12.586 -16.156 -17.391 1 88.88 36 ARG B O 1
ATOM 2548 N N . GLY B 1 37 ? 12.133 -18.312 -17.312 1 91.06 37 GLY B N 1
ATOM 2549 C CA . GLY B 1 37 ? 12.359 -18.438 -15.875 1 91.06 37 GLY B CA 1
ATOM 2550 C C . GLY B 1 37 ? 11.07 -18.375 -15.062 1 91.06 37 GLY B C 1
ATOM 2551 O O . GLY B 1 37 ? 11.055 -18.75 -13.891 1 91.06 37 GLY B O 1
ATOM 2552 N N . THR B 1 38 ? 9.938 -17.984 -15.727 1 95.25 38 THR B N 1
ATOM 2553 C CA . THR B 1 38 ? 8.688 -17.781 -15 1 95.25 38 THR B CA 1
ATOM 2554 C C . THR B 1 38 ? 8.117 -19.094 -14.5 1 95.25 38 THR B C 1
ATOM 2556 O O . THR B 1 38 ? 7.414 -19.141 -13.492 1 95.25 38 THR B O 1
ATOM 2559 N N . ASN B 1 39 ? 8.461 -20.141 -15.164 1 97.44 39 ASN B N 1
ATOM 2560 C CA . ASN B 1 39 ? 7.984 -21.453 -14.719 1 97.44 39 ASN B CA 1
ATOM 2561 C C . ASN B 1 39 ? 8.578 -21.828 -13.367 1 97.44 39 ASN B C 1
ATOM 2563 O O . ASN B 1 39 ? 7.93 -22.516 -12.578 1 97.44 39 ASN B O 1
ATOM 2567 N N . VAL B 1 40 ? 9.789 -21.422 -13.156 1 97 40 VAL B N 1
ATOM 2568 C CA . VAL B 1 40 ? 10.406 -21.656 -11.852 1 97 40 VAL B CA 1
ATOM 2569 C C . VAL B 1 40 ? 9.648 -20.891 -10.773 1 97 40 VAL B C 1
ATOM 2571 O O . VAL B 1 40 ? 9.414 -21.406 -9.68 1 97 40 VAL B O 1
ATOM 2574 N N . ASP B 1 41 ? 9.25 -19.656 -11.078 1 97.19 41 ASP B N 1
ATOM 2575 C CA . ASP B 1 41 ? 8.43 -18.859 -10.164 1 97.19 41 ASP B CA 1
ATOM 2576 C C . ASP B 1 41 ? 7.125 -19.594 -9.836 1 97.19 41 ASP B C 1
ATOM 2578 O O . ASP B 1 41 ? 6.762 -19.719 -8.664 1 97.19 41 ASP B O 1
ATOM 2582 N N . ARG B 1 42 ? 6.469 -20.031 -10.891 1 98.44 42 ARG B N 1
ATOM 2583 C CA . ARG B 1 42 ? 5.211 -20.75 -10.734 1 98.44 42 ARG B CA 1
ATOM 2584 C C . ARG B 1 42 ? 5.383 -21.953 -9.82 1 98.44 42 ARG B C 1
ATOM 2586 O O . ARG B 1 42 ? 4.621 -22.141 -8.867 1 98.44 42 ARG B O 1
ATOM 2593 N N . ASP B 1 43 ? 6.363 -22.75 -10.094 1 98.56 43 ASP B N 1
ATOM 2594 C CA . ASP B 1 43 ? 6.582 -23.984 -9.359 1 98.56 43 ASP B CA 1
ATOM 2595 C C . ASP B 1 43 ? 6.918 -23.703 -7.895 1 98.56 43 ASP B C 1
ATOM 2597 O O . ASP B 1 43 ? 6.441 -24.406 -6.996 1 98.56 43 ASP B O 1
ATOM 2601 N N . ASN B 1 44 ? 7.734 -22.719 -7.684 1 98.25 44 ASN B N 1
ATOM 2602 C CA . ASN B 1 44 ? 8.102 -22.359 -6.32 1 98.25 44 ASN B CA 1
ATOM 2603 C C . ASN B 1 44 ? 6.898 -21.859 -5.527 1 98.25 44 ASN B C 1
ATOM 2605 O O . ASN B 1 44 ? 6.703 -22.25 -4.375 1 98.25 44 ASN B O 1
ATOM 2609 N N . LEU B 1 45 ? 6.109 -21.031 -6.152 1 98.75 45 LEU B N 1
ATOM 2610 C CA . LEU B 1 45 ? 4.906 -20.531 -5.492 1 98.75 45 LEU B CA 1
ATOM 2611 C C . LEU B 1 45 ? 3.943 -21.672 -5.184 1 98.75 45 LEU B C 1
ATOM 2613 O O . LEU B 1 45 ? 3.373 -21.734 -4.094 1 98.75 45 LEU B O 1
ATOM 2617 N N . ALA B 1 46 ? 3.793 -22.531 -6.172 1 98.75 46 ALA B N 1
ATOM 2618 C CA . ALA B 1 46 ? 2.898 -23.672 -5.977 1 98.75 46 ALA B CA 1
ATOM 2619 C C . ALA B 1 46 ? 3.338 -24.516 -4.785 1 98.75 46 ALA B C 1
ATOM 2621 O O . ALA B 1 46 ? 2.512 -24.922 -3.965 1 98.75 46 ALA B O 1
ATOM 2622 N N . CYS B 1 47 ? 4.578 -24.719 -4.668 1 98.5 47 CYS B N 1
ATOM 2623 C CA . CYS B 1 47 ? 5.133 -25.516 -3.576 1 98.5 47 CYS B CA 1
ATOM 2624 C C . CYS B 1 47 ? 4.883 -24.844 -2.232 1 98.5 47 CYS B C 1
ATOM 2626 O O . CYS B 1 47 ? 4.379 -25.469 -1.301 1 98.5 47 CYS B O 1
ATOM 2628 N N . ARG B 1 48 ? 5.188 -23.547 -2.111 1 98.5 48 ARG B N 1
ATOM 2629 C CA . ARG B 1 48 ? 5.074 -22.828 -0.848 1 98.5 48 ARG B CA 1
ATOM 2630 C C . ARG B 1 48 ? 3.623 -22.75 -0.394 1 98.5 48 ARG B C 1
ATOM 2632 O O . ARG B 1 48 ? 3.32 -22.953 0.782 1 98.5 48 ARG B O 1
ATOM 2639 N N . PHE B 1 49 ? 2.701 -22.484 -1.316 1 98.31 49 PHE B N 1
ATOM 2640 C CA . PHE B 1 49 ? 1.303 -22.344 -0.929 1 98.31 49 PHE B CA 1
ATOM 2641 C C . PHE B 1 49 ? 0.696 -23.703 -0.595 1 98.31 49 PHE B C 1
ATOM 2643 O O . PHE B 1 49 ? -0.167 -23.797 0.279 1 98.31 49 PHE B O 1
ATOM 2650 N N . SER B 1 50 ? 1.194 -24.734 -1.271 1 97.88 50 SER B N 1
ATOM 2651 C CA . SER B 1 50 ? 0.77 -26.078 -0.882 1 97.88 50 SER B CA 1
ATOM 2652 C C . SER B 1 50 ? 1.219 -26.406 0.537 1 97.88 50 SER B C 1
ATOM 2654 O O . SER B 1 50 ? 0.451 -26.969 1.32 1 97.88 50 SER B O 1
ATOM 2656 N N . GLU B 1 51 ? 2.402 -26.031 0.863 1 96.69 51 GLU B N 1
ATOM 2657 C CA . GLU B 1 51 ? 2.943 -26.266 2.197 1 96.69 51 GLU B CA 1
ATOM 2658 C C . GLU B 1 51 ? 2.139 -25.531 3.26 1 96.69 51 GLU B C 1
ATOM 2660 O O . GLU B 1 51 ? 2.033 -25.984 4.398 1 96.69 51 GLU B O 1
ATOM 2665 N N . LEU B 1 52 ? 1.544 -24.438 2.869 1 97.12 52 LEU B N 1
ATOM 2666 C CA . LEU B 1 52 ? 0.749 -23.641 3.799 1 97.12 52 LEU B CA 1
ATOM 2667 C C . LEU B 1 52 ? -0.684 -24.156 3.869 1 97.12 52 LEU B C 1
ATOM 2669 O O . LEU B 1 52 ? -1.51 -23.609 4.605 1 97.12 52 LEU B O 1
ATOM 2673 N N . GLY B 1 53 ? -1.031 -25.156 3.059 1 96.88 53 GLY B N 1
ATOM 2674 C CA . GLY B 1 53 ? -2.322 -25.812 3.166 1 96.88 53 GLY B CA 1
ATOM 2675 C C . GLY B 1 53 ? -3.318 -25.344 2.121 1 96.88 53 GLY B C 1
ATOM 2676 O O . GLY B 1 53 ? -4.5 -25.703 2.182 1 96.88 53 GLY B O 1
ATOM 2677 N N . PHE B 1 54 ? -2.881 -24.625 1.109 1 98.19 54 PHE B N 1
ATOM 2678 C CA . PHE B 1 54 ? -3.787 -24.156 0.069 1 98.19 54 PHE B CA 1
ATOM 2679 C C . PHE B 1 54 ? -4.062 -25.25 -0.948 1 98.19 54 PHE B C 1
ATOM 2681 O O . PHE B 1 54 ? -3.203 -26.094 -1.202 1 98.19 54 PHE B O 1
ATOM 2688 N N . GLU B 1 55 ? -5.262 -25.234 -1.443 1 98.44 55 GLU B N 1
ATOM 2689 C CA . GLU B 1 55 ? -5.48 -25.859 -2.75 1 98.44 55 GLU B CA 1
ATOM 2690 C C . GLU B 1 55 ? -4.93 -24.984 -3.871 1 98.44 55 GLU B C 1
ATOM 2692 O O . GLU B 1 55 ? -5.383 -23.844 -4.066 1 98.44 55 GLU B O 1
ATOM 2697 N N . VAL B 1 56 ? -3.951 -25.562 -4.605 1 98.81 56 VAL B N 1
ATOM 2698 C CA . VAL B 1 56 ? -3.258 -24.719 -5.586 1 98.81 56 VAL B CA 1
ATOM 2699 C C . VAL B 1 56 ? -3.711 -25.109 -6.996 1 98.81 56 VAL B C 1
ATOM 2701 O O . VAL B 1 56 ? -3.77 -26.281 -7.34 1 98.81 56 VAL B O 1
ATOM 2704 N N . ARG B 1 57 ? -4.094 -24.125 -7.77 1 98.81 57 ARG B N 1
ATOM 2705 C CA . ARG B 1 57 ? -4.406 -24.281 -9.188 1 98.81 57 ARG B CA 1
ATOM 2706 C C . ARG B 1 57 ? -3.525 -23.391 -10.047 1 98.81 57 ARG B C 1
ATOM 2708 O O . ARG B 1 57 ? -3.521 -22.172 -9.875 1 98.81 57 ARG B O 1
ATOM 2715 N N . CYS B 1 58 ? -2.789 -24 -10.945 1 98.69 58 CYS B N 1
ATOM 2716 C CA . CYS B 1 58 ? -1.914 -23.266 -11.844 1 98.69 58 CYS B CA 1
ATOM 2717 C C . CYS B 1 58 ? -2.492 -23.219 -13.258 1 98.69 58 CYS B C 1
ATOM 2719 O O . CYS B 1 58 ? -3.025 -24.219 -13.742 1 98.69 58 CYS B O 1
ATOM 2721 N N . PHE B 1 59 ? -2.424 -22.094 -13.891 1 98.81 59 PHE B N 1
ATOM 2722 C CA . PHE B 1 59 ? -2.857 -21.891 -15.266 1 98.81 59 PHE B CA 1
ATOM 2723 C C . PHE B 1 59 ? -1.752 -21.25 -16.094 1 98.81 59 PHE B C 1
ATOM 2725 O O . PHE B 1 59 ? -1.162 -20.25 -15.68 1 98.81 59 PHE B O 1
ATOM 2732 N N . ASN B 1 60 ? -1.456 -21.797 -17.25 1 98.56 60 ASN B N 1
ATOM 2733 C CA . ASN B 1 60 ? -0.36 -21.312 -18.078 1 98.56 60 ASN B CA 1
ATOM 2734 C C . ASN B 1 60 ? -0.871 -20.734 -19.391 1 98.56 60 ASN B C 1
ATOM 2736 O O . ASN B 1 60 ? -1.651 -21.375 -20.109 1 98.56 60 ASN B O 1
ATOM 2740 N N . ASN B 1 61 ? -0.458 -19.516 -19.656 1 98.44 61 ASN B N 1
ATOM 2741 C CA . ASN B 1 61 ? -0.592 -18.891 -20.984 1 98.44 61 ASN B CA 1
ATOM 2742 C C . ASN B 1 61 ? -2.053 -18.828 -21.422 1 98.44 61 ASN B C 1
ATOM 2744 O O . ASN B 1 61 ? -2.383 -19.188 -22.547 1 98.44 61 ASN B O 1
ATOM 2748 N N . LEU B 1 62 ? -2.906 -18.406 -20.484 1 98.69 62 LEU B N 1
ATOM 2749 C CA . LEU B 1 62 ? -4.324 -18.25 -20.797 1 98.69 62 LEU B CA 1
ATOM 2750 C C . LEU B 1 62 ? -4.574 -17 -21.625 1 98.69 62 LEU B C 1
ATOM 2752 O O . LEU B 1 62 ? -3.896 -15.984 -21.453 1 98.69 62 LEU B O 1
ATOM 2756 N N . LYS B 1 63 ? -5.523 -17.094 -22.516 1 98.5 63 LYS B N 1
ATOM 2757 C CA . LYS B 1 63 ? -6.051 -15.891 -23.156 1 98.5 63 LYS B CA 1
ATOM 2758 C C . LYS B 1 63 ? -6.832 -15.031 -22.172 1 98.5 63 LYS B C 1
ATOM 2760 O O . LYS B 1 63 ? -7.23 -15.516 -21.109 1 98.5 63 LYS B O 1
ATOM 2765 N N . ALA B 1 64 ? -7.031 -13.766 -22.547 1 98.38 64 ALA B N 1
ATOM 2766 C CA . ALA B 1 64 ? -7.703 -12.82 -21.656 1 98.38 64 ALA B CA 1
ATOM 2767 C C . ALA B 1 64 ? -9.07 -13.344 -21.234 1 98.38 64 ALA B C 1
ATOM 2769 O O . ALA B 1 64 ? -9.414 -13.328 -20.047 1 98.38 64 ALA B O 1
ATOM 2770 N N . ALA B 1 65 ? -9.828 -13.852 -22.172 1 98.12 65 ALA B N 1
ATOM 2771 C CA . ALA B 1 65 ? -11.172 -14.344 -21.875 1 98.12 65 ALA B CA 1
ATOM 2772 C C . ALA B 1 65 ? -11.117 -15.547 -20.938 1 98.12 65 ALA B C 1
ATOM 2774 O O . ALA B 1 65 ? -11.945 -15.664 -20.031 1 98.12 65 ALA B O 1
ATOM 2775 N N . GLU B 1 66 ? -10.219 -16.438 -21.125 1 98.56 66 GLU B N 1
ATOM 2776 C CA . GLU B 1 66 ? -10.086 -17.625 -20.297 1 98.56 66 GLU B CA 1
ATOM 2777 C C . GLU B 1 66 ? -9.672 -17.25 -18.875 1 98.56 66 GLU B C 1
ATOM 2779 O O . GLU B 1 66 ? -10.203 -17.812 -17.906 1 98.56 66 GLU B O 1
ATOM 2784 N N . LEU B 1 67 ? -8.727 -16.359 -18.797 1 98.38 67 LEU B N 1
ATOM 2785 C CA . LEU B 1 67 ? -8.258 -15.898 -17.484 1 98.38 67 LEU B CA 1
ATOM 2786 C C . LEU B 1 67 ? -9.398 -15.258 -16.703 1 98.38 67 LEU B C 1
ATOM 2788 O O . LEU B 1 67 ? -9.633 -15.617 -15.539 1 98.38 67 LEU B O 1
ATOM 2792 N N . LEU B 1 68 ? -10.117 -14.383 -17.375 1 98.06 68 LEU B N 1
ATOM 2793 C CA . LEU B 1 68 ? -11.242 -13.703 -16.734 1 98.06 68 LEU B CA 1
ATOM 2794 C C . LEU B 1 68 ? -12.32 -14.703 -16.312 1 98.06 68 LEU B C 1
ATOM 2796 O O . LEU B 1 68 ? -12.914 -14.57 -15.242 1 98.06 68 LEU B O 1
ATOM 2800 N N . ASN B 1 69 ? -12.555 -15.719 -17.141 1 98 69 ASN B N 1
ATOM 2801 C CA . ASN B 1 69 ? -13.547 -16.734 -16.828 1 98 69 ASN B CA 1
ATOM 2802 C C . ASN B 1 69 ? -13.148 -17.547 -15.586 1 98 69 ASN B C 1
ATOM 2804 O O . ASN B 1 69 ? -13.992 -17.859 -14.75 1 98 69 ASN B O 1
ATOM 2808 N N . ARG B 1 70 ? -11.883 -17.891 -15.5 1 98.25 70 ARG B N 1
ATOM 2809 C CA . ARG B 1 70 ? -11.406 -18.641 -14.344 1 98.25 70 ARG B CA 1
ATOM 2810 C C . ARG B 1 70 ? -11.586 -17.828 -13.062 1 98.25 70 ARG B C 1
ATOM 2812 O O . ARG B 1 70 ? -12.031 -18.375 -12.047 1 98.25 70 ARG B O 1
ATOM 2819 N N . ILE B 1 71 ? -11.266 -16.562 -13.125 1 98.06 71 ILE B N 1
ATOM 2820 C CA . ILE B 1 71 ? -11.391 -15.695 -11.953 1 98.06 71 ILE B CA 1
ATOM 2821 C C . ILE B 1 71 ? -12.859 -15.547 -11.578 1 98.06 71 ILE B C 1
ATOM 2823 O O . ILE B 1 71 ? -13.219 -15.602 -10.398 1 98.06 71 ILE B O 1
ATOM 2827 N N . HIS B 1 72 ? -13.703 -15.414 -12.57 1 97.62 72 HIS B N 1
ATOM 2828 C CA . HIS B 1 72 ? -15.133 -15.305 -12.328 1 97.62 72 HIS B CA 1
ATOM 2829 C C . HIS B 1 72 ? -15.68 -16.562 -11.664 1 97.62 72 HIS B C 1
ATOM 2831 O O . HIS B 1 72 ? -16.484 -16.484 -10.727 1 97.62 72 HIS B O 1
ATOM 2837 N N . GLU B 1 73 ? -15.281 -17.656 -12.156 1 98.06 73 GLU B N 1
ATOM 2838 C CA . GLU B 1 73 ? -15.711 -18.922 -11.586 1 98.06 73 GLU B CA 1
ATOM 2839 C C . GLU B 1 73 ? -15.336 -19.016 -10.102 1 98.06 73 GLU B C 1
ATOM 2841 O O . GLU B 1 73 ? -16.156 -19.406 -9.273 1 98.06 73 GLU B O 1
ATOM 2846 N N . VAL B 1 74 ? -14.188 -18.609 -9.828 1 98.19 74 VAL B N 1
ATOM 2847 C CA . VAL B 1 74 ? -13.695 -18.719 -8.453 1 98.19 74 VAL B CA 1
ATOM 2848 C C . VAL B 1 74 ? -14.422 -17.703 -7.57 1 98.19 74 VAL B C 1
ATOM 2850 O O . VAL B 1 74 ? -14.852 -18.031 -6.465 1 98.19 74 VAL B O 1
ATOM 2853 N N . SER B 1 75 ? -14.57 -16.469 -8.047 1 97.75 75 SER B N 1
ATOM 2854 C CA . SER B 1 75 ? -15.242 -15.445 -7.258 1 97.75 75 SER B CA 1
ATOM 2855 C C . SER B 1 75 ? -16.703 -15.805 -6.992 1 97.75 75 SER B C 1
ATOM 2857 O O . SER B 1 75 ? -17.266 -15.398 -5.98 1 97.75 75 SER B O 1
ATOM 2859 N N . ALA B 1 76 ? -17.281 -16.594 -7.902 1 97.31 76 ALA B N 1
ATOM 2860 C CA . ALA B 1 76 ? -18.688 -16.969 -7.801 1 97.31 76 ALA B CA 1
ATOM 2861 C C . ALA B 1 76 ? -18.859 -18.234 -6.949 1 97.31 76 ALA B C 1
ATOM 2863 O O . ALA B 1 76 ? -19.969 -18.578 -6.574 1 97.31 76 ALA B O 1
ATOM 2864 N N . SER B 1 77 ? -17.797 -18.859 -6.648 1 97.31 77 SER B N 1
ATOM 2865 C CA . SER B 1 77 ? -17.859 -20.062 -5.82 1 97.31 77 SER B CA 1
ATOM 2866 C C . SER B 1 77 ? -17.969 -19.703 -4.34 1 97.31 77 SER B C 1
ATOM 2868 O O . SER B 1 77 ? -17.828 -18.531 -3.965 1 97.31 77 SER B O 1
ATOM 2870 N N . SER B 1 78 ? -18.266 -20.766 -3.52 1 97.81 78 SER B N 1
ATOM 2871 C CA . SER B 1 78 ? -18.375 -20.547 -2.082 1 97.81 78 SER B CA 1
ATOM 2872 C C . SER B 1 78 ? -17.031 -20.703 -1.394 1 97.81 78 SER B C 1
ATOM 2874 O O . SER B 1 78 ? -16.328 -21.688 -1.622 1 97.81 78 SER B O 1
ATOM 2876 N N . HIS B 1 79 ? -16.75 -19.75 -0.564 1 98.38 79 HIS B N 1
ATOM 2877 C CA . HIS B 1 79 ? -15.531 -19.766 0.248 1 98.38 79 HIS B CA 1
ATOM 2878 C C . HIS B 1 79 ? -15.867 -19.797 1.735 1 98.38 79 HIS B C 1
ATOM 2880 O O . HIS B 1 79 ? -15.039 -19.422 2.57 1 98.38 79 HIS B O 1
ATOM 2886 N N . VAL B 1 80 ? -17 -20.266 2.061 1 98 80 VAL B N 1
ATOM 2887 C CA . VAL B 1 80 ? -17.5 -20.219 3.432 1 98 80 VAL B CA 1
ATOM 2888 C C . VAL B 1 80 ? -16.578 -21.031 4.344 1 98 80 VAL B C 1
ATOM 2890 O O . VAL B 1 80 ? -16.344 -20.641 5.492 1 98 80 VAL B O 1
ATOM 2893 N N . ASP B 1 81 ? -16.031 -22.062 3.828 1 97.94 81 ASP B N 1
ATOM 2894 C CA . ASP B 1 81 ? -15.227 -22.953 4.652 1 97.94 81 ASP B CA 1
ATOM 2895 C C . ASP B 1 81 ? -13.742 -22.672 4.477 1 97.94 81 ASP B C 1
ATOM 2897 O O . ASP B 1 81 ? -12.898 -23.469 4.883 1 97.94 81 ASP B O 1
ATOM 2901 N N . SER B 1 82 ? -13.414 -21.562 3.877 1 98.31 82 SER B N 1
ATOM 2902 C CA . SER B 1 82 ? -12.023 -21.234 3.604 1 98.31 82 SER B CA 1
ATOM 2903 C C . SER B 1 82 ? -11.539 -20.094 4.508 1 98.31 82 SER B C 1
ATOM 2905 O O . SER B 1 82 ? -12.305 -19.188 4.84 1 98.31 82 SER B O 1
ATOM 2907 N N . ASP B 1 83 ? -10.266 -20.156 4.852 1 98.44 83 ASP B N 1
ATOM 2908 C CA . ASP B 1 83 ? -9.633 -19.109 5.645 1 98.44 83 ASP B CA 1
ATOM 2909 C C . ASP B 1 83 ? -9.461 -17.828 4.824 1 98.44 83 ASP B C 1
ATOM 2911 O O . ASP B 1 83 ? -9.688 -16.734 5.328 1 98.44 83 ASP B O 1
ATOM 2915 N N . CYS B 1 84 ? -8.992 -18.031 3.639 1 98.38 84 CYS B N 1
ATOM 2916 C CA . CYS B 1 84 ? -8.609 -16.875 2.82 1 98.38 84 CYS B CA 1
ATOM 2917 C C . CYS B 1 84 ? -8.484 -17.281 1.354 1 98.38 84 CYS B C 1
ATOM 2919 O O . CYS B 1 84 ? -8.914 -18.359 0.963 1 98.38 84 CYS B O 1
ATOM 2921 N N . PHE B 1 85 ? -8.109 -16.344 0.499 1 98.69 85 PHE B N 1
ATOM 2922 C CA . PHE B 1 85 ? -7.918 -16.5 -0.937 1 98.69 85 PHE B CA 1
ATOM 2923 C C . PHE B 1 85 ? -6.617 -15.852 -1.385 1 98.69 85 PHE B C 1
ATOM 2925 O O . PHE B 1 85 ? -6.266 -14.766 -0.916 1 98.69 85 PHE B O 1
ATOM 2932 N N . VAL B 1 86 ? -5.871 -16.547 -2.287 1 98.81 86 VAL B N 1
ATOM 2933 C CA . VAL B 1 86 ? -4.641 -16.016 -2.852 1 98.81 86 VAL B CA 1
ATOM 2934 C C . VAL B 1 86 ? -4.691 -16.094 -4.375 1 98.81 86 VAL B C 1
ATOM 2936 O O . VAL B 1 86 ? -5.141 -17.094 -4.934 1 98.81 86 VAL B O 1
ATOM 2939 N N . CYS B 1 87 ? -4.258 -15.039 -5.035 1 98.69 87 CYS B N 1
ATOM 2940 C CA . CYS B 1 87 ? -4.117 -15.016 -6.488 1 98.69 87 CYS B CA 1
ATOM 2941 C C . CYS B 1 87 ? -2.773 -14.422 -6.895 1 98.69 87 CYS B C 1
ATOM 2943 O O . CYS B 1 87 ? -2.486 -13.266 -6.594 1 98.69 87 CYS B O 1
ATOM 2945 N N . ALA B 1 88 ? -1.942 -15.234 -7.539 1 98.56 88 ALA B N 1
ATOM 2946 C CA . ALA B 1 88 ? -0.669 -14.766 -8.078 1 98.56 88 ALA B CA 1
ATOM 2947 C C . ALA B 1 88 ? -0.721 -14.664 -9.602 1 98.56 88 ALA B C 1
ATOM 2949 O O . ALA B 1 88 ? -1.178 -15.594 -10.273 1 98.56 88 ALA B O 1
ATOM 2950 N N . ILE B 1 89 ? -0.259 -13.539 -10.117 1 97.31 89 ILE B N 1
ATOM 2951 C CA . ILE B 1 89 ? -0.227 -13.32 -11.555 1 97.31 89 ILE B CA 1
ATOM 2952 C C . ILE B 1 89 ? 1.199 -13 -12 1 97.31 89 ILE B C 1
ATOM 2954 O O . ILE B 1 89 ? 1.762 -11.977 -11.609 1 97.31 89 ILE B O 1
ATOM 2958 N N . LEU B 1 90 ? 1.763 -13.891 -12.727 1 96.75 90 LEU B N 1
ATOM 2959 C CA . LEU B 1 90 ? 3.111 -13.758 -13.266 1 96.75 90 LEU B CA 1
ATOM 2960 C C . LEU B 1 90 ? 3.068 -13.422 -14.75 1 96.75 90 LEU B C 1
ATOM 2962 O O . LEU B 1 90 ? 2.752 -14.281 -15.578 1 96.75 90 LEU B O 1
ATOM 2966 N N . THR B 1 91 ? 3.369 -12.141 -15.109 1 95.56 91 THR B N 1
ATOM 2967 C CA . THR B 1 91 ? 3.176 -11.703 -16.484 1 95.56 91 THR B CA 1
ATOM 2968 C C . THR B 1 91 ? 3.922 -10.398 -16.75 1 95.56 91 THR B C 1
ATOM 2970 O O . THR B 1 91 ? 4.855 -10.055 -16.031 1 95.56 91 THR B O 1
ATOM 2973 N N . HIS B 1 92 ? 3.68 -9.797 -17.953 1 91.12 92 HIS B N 1
ATOM 2974 C CA . HIS B 1 92 ? 4.016 -8.406 -18.219 1 91.12 92 HIS B CA 1
ATOM 2975 C C . HIS B 1 92 ? 2.885 -7.473 -17.797 1 91.12 92 HIS B C 1
ATOM 2977 O O . HIS B 1 92 ? 1.732 -7.898 -17.688 1 91.12 92 HIS B O 1
ATOM 2983 N N . GLY B 1 93 ? 3.291 -6.285 -17.5 1 88.62 93 GLY B N 1
ATOM 2984 C CA . GLY B 1 93 ? 2.295 -5.301 -17.109 1 88.62 93 GLY B CA 1
ATOM 2985 C C . GLY B 1 93 ? 2.59 -3.91 -17.641 1 88.62 93 GLY B C 1
ATOM 2986 O O . GLY B 1 93 ? 3.711 -3.629 -18.078 1 88.62 93 GLY B O 1
ATOM 2987 N N . GLU B 1 94 ? 1.53 -3.158 -17.672 1 82.5 94 GLU B N 1
ATOM 2988 C CA . GLU B 1 94 ? 1.603 -1.754 -18.078 1 82.5 94 GLU B CA 1
ATOM 2989 C C . GLU B 1 94 ? 0.525 -0.929 -17.375 1 82.5 94 GLU B C 1
ATOM 2991 O O . GLU B 1 94 ? -0.668 -1.202 -17.516 1 82.5 94 GLU B O 1
ATOM 2996 N N . ASP B 1 95 ? 1.071 0.044 -16.562 1 77 95 ASP B N 1
ATOM 2997 C CA . ASP B 1 95 ? 0.159 0.888 -15.789 1 77 95 ASP B CA 1
ATOM 2998 C C . ASP B 1 95 ? -0.773 0.044 -14.922 1 77 95 ASP B C 1
ATOM 3000 O O . ASP B 1 95 ? -0.315 -0.805 -14.156 1 77 95 ASP B O 1
ATOM 3004 N N . ASN B 1 96 ? -1.963 0.081 -14.977 1 81.06 96 ASN B N 1
ATOM 3005 C CA . ASN B 1 96 ? -2.934 -0.624 -14.141 1 81.06 96 ASN B CA 1
ATOM 3006 C C . ASN B 1 96 ? -3.459 -1.879 -14.836 1 81.06 96 ASN B C 1
ATOM 3008 O O . ASN B 1 96 ? -4.52 -2.391 -14.484 1 81.06 96 ASN B O 1
ATOM 3012 N N . HIS B 1 97 ? -2.604 -2.365 -15.812 1 90.31 97 HIS B N 1
ATOM 3013 C CA . HIS B 1 97 ? -3.023 -3.543 -16.562 1 90.31 97 HIS B CA 1
ATOM 3014 C C . HIS B 1 97 ? -1.973 -4.648 -16.484 1 90.31 97 HIS B C 1
ATOM 3016 O O . HIS B 1 97 ? -0.778 -4.363 -16.375 1 90.31 97 HIS B O 1
ATOM 3022 N N . ILE B 1 98 ? -2.451 -5.836 -16.562 1 92.62 98 ILE B N 1
ATOM 3023 C CA . ILE B 1 98 ? -1.606 -7.008 -16.766 1 92.62 98 ILE B CA 1
ATOM 3024 C C . ILE B 1 98 ? -1.938 -7.664 -18.094 1 92.62 98 ILE B C 1
ATOM 3026 O O . ILE B 1 98 ? -3.061 -7.535 -18.594 1 92.62 98 ILE B O 1
ATOM 3030 N N . TYR B 1 99 ? -0.967 -8.352 -18.641 1 94.31 99 TYR B N 1
ATOM 3031 C CA . TYR B 1 99 ? -1.191 -8.977 -19.938 1 94.31 99 TYR B CA 1
ATOM 3032 C C . TYR B 1 99 ? -1.556 -10.445 -19.781 1 94.31 99 TYR B C 1
ATOM 3034 O O . TYR B 1 99 ? -0.905 -11.18 -19.031 1 94.31 99 TYR B O 1
ATOM 3042 N N . ALA B 1 100 ? -2.635 -10.82 -20.422 1 97.62 100 ALA B N 1
ATOM 3043 C CA . ALA B 1 100 ? -2.842 -12.219 -20.766 1 97.62 100 ALA B CA 1
ATOM 3044 C C . ALA B 1 100 ? -2.148 -12.578 -22.078 1 97.62 100 ALA B C 1
ATOM 3046 O O . ALA B 1 100 ? -1.34 -11.797 -22.594 1 97.62 100 ALA B O 1
ATOM 3047 N N . TYR B 1 101 ? -2.408 -13.711 -22.547 1 97.81 101 TYR B N 1
ATOM 3048 C CA . TYR B 1 101 ? -1.726 -14.164 -23.766 1 97.81 101 TYR B CA 1
ATOM 3049 C C . TYR B 1 101 ? -1.979 -13.211 -24.922 1 97.81 101 TYR B C 1
ATOM 3051 O O . TYR B 1 101 ? -1.06 -12.875 -25.672 1 97.81 101 TYR B O 1
ATOM 3059 N N . ASP B 1 102 ? -3.209 -12.727 -25.078 1 98 102 ASP B N 1
ATOM 3060 C CA . ASP B 1 102 ? -3.58 -12.07 -26.328 1 98 102 ASP B CA 1
ATOM 3061 C C . ASP B 1 102 ? -4.012 -10.625 -26.078 1 98 102 ASP B C 1
ATOM 3063 O O . ASP B 1 102 ? -4.23 -9.867 -27.031 1 98 102 ASP B O 1
ATOM 3067 N N . ASP B 1 103 ? -4.207 -10.234 -24.859 1 97.25 103 ASP B N 1
ATOM 3068 C CA . ASP B 1 103 ? -4.707 -8.891 -24.562 1 97.25 103 ASP B CA 1
ATOM 3069 C C . ASP B 1 103 ? -4.359 -8.484 -23.125 1 97.25 103 ASP B C 1
ATOM 3071 O O . ASP B 1 103 ? -3.891 -9.305 -22.328 1 97.25 103 ASP B O 1
ATOM 3075 N N . LYS B 1 104 ? -4.551 -7.211 -22.859 1 94.88 104 LYS B N 1
ATOM 3076 C CA . LYS B 1 104 ? -4.328 -6.73 -21.5 1 94.88 104 LYS B CA 1
ATOM 3077 C C . LYS B 1 104 ? -5.625 -6.715 -20.703 1 94.88 104 LYS B C 1
ATOM 3079 O O . LYS B 1 104 ? -6.715 -6.617 -21.266 1 94.88 104 LYS B O 1
ATOM 3084 N N . ILE B 1 105 ? -5.559 -6.879 -19.406 1 94.88 105 ILE B N 1
ATOM 3085 C CA . ILE B 1 105 ? -6.672 -6.891 -18.453 1 94.88 105 ILE B CA 1
ATOM 3086 C C . ILE B 1 105 ? -6.418 -5.879 -17.344 1 94.88 105 ILE B C 1
ATOM 3088 O O . ILE B 1 105 ? -5.312 -5.809 -16.797 1 94.88 105 ILE B O 1
ATOM 3092 N N . GLU B 1 106 ? -7.414 -5.07 -17.062 1 91.56 106 GLU B N 1
ATOM 3093 C CA . GLU B 1 106 ? -7.301 -4.133 -15.945 1 91.56 106 GLU B CA 1
ATOM 3094 C C . GLU B 1 106 ? -7.305 -4.859 -14.602 1 91.56 106 GLU B C 1
ATOM 3096 O O . GLU B 1 106 ? -8.195 -5.668 -14.336 1 91.56 106 GLU B O 1
ATOM 3101 N N . ILE B 1 107 ? -6.406 -4.523 -13.773 1 90.56 107 ILE B N 1
ATOM 3102 C CA . ILE B 1 107 ? -6.25 -5.203 -12.492 1 90.56 107 ILE B CA 1
ATOM 3103 C C . ILE B 1 107 ? -7.512 -5.02 -11.656 1 90.56 107 ILE B C 1
ATOM 3105 O O . ILE B 1 107 ? -7.984 -5.961 -11.016 1 90.56 107 ILE B O 1
ATOM 3109 N N . GLN B 1 108 ? -8.055 -3.893 -11.695 1 87.88 108 GLN B N 1
ATOM 3110 C CA . GLN B 1 108 ? -9.25 -3.592 -10.906 1 87.88 108 GLN B CA 1
ATOM 3111 C C . GLN B 1 108 ? -10.414 -4.48 -11.312 1 87.88 108 GLN B C 1
ATOM 3113 O O . GLN B 1 108 ? -11.242 -4.848 -10.477 1 87.88 108 GLN B O 1
ATOM 3118 N N . SER B 1 109 ? -10.5 -4.816 -12.594 1 89.5 109 SER B N 1
ATOM 3119 C CA . SER B 1 109 ? -11.578 -5.684 -13.062 1 89.5 109 SER B CA 1
ATOM 3120 C C . SER B 1 109 ? -11.469 -7.074 -12.453 1 89.5 109 SER B C 1
ATOM 3122 O O . SER B 1 109 ? -12.484 -7.738 -12.219 1 89.5 109 SER B O 1
ATOM 3124 N N . LEU B 1 110 ? -10.297 -7.449 -12.133 1 93.44 110 LEU B N 1
ATOM 3125 C CA . LEU B 1 110 ? -10.07 -8.75 -11.523 1 93.44 110 LEU B CA 1
ATOM 3126 C C . LEU B 1 110 ? -10.367 -8.703 -10.023 1 93.44 110 LEU B C 1
ATOM 3128 O O . LEU B 1 110 ? -11.125 -9.539 -9.516 1 93.44 110 LEU B O 1
ATOM 3132 N N . THR B 1 111 ? -9.852 -7.711 -9.367 1 93.06 111 THR B N 1
ATOM 3133 C CA . THR B 1 111 ? -9.953 -7.645 -7.914 1 93.06 111 THR B CA 1
ATOM 3134 C C . THR B 1 111 ? -11.383 -7.293 -7.488 1 93.06 111 THR B C 1
ATOM 3136 O O . THR B 1 111 ? -11.836 -7.715 -6.426 1 93.06 111 THR B O 1
ATOM 3139 N N . ALA B 1 112 ? -12.117 -6.586 -8.375 1 90.12 112 ALA B N 1
ATOM 3140 C CA . ALA B 1 112 ? -13.477 -6.16 -8.07 1 90.12 112 ALA B CA 1
ATOM 3141 C C . ALA B 1 112 ? -14.398 -7.359 -7.887 1 90.12 112 ALA B C 1
ATOM 3143 O O . ALA B 1 112 ? -15.383 -7.289 -7.141 1 90.12 112 ALA B O 1
ATOM 3144 N N . LEU B 1 113 ? -14.094 -8.445 -8.461 1 94.69 113 LEU B N 1
ATOM 3145 C CA . LEU B 1 113 ? -14.922 -9.648 -8.398 1 94.69 113 LEU B CA 1
ATOM 3146 C C . LEU B 1 113 ? -14.875 -10.258 -7.004 1 94.69 113 LEU B C 1
ATOM 3148 O O . LEU B 1 113 ? -15.719 -11.094 -6.66 1 94.69 113 LEU B O 1
ATOM 3152 N N . PHE B 1 114 ? -13.945 -9.82 -6.16 1 95.75 114 PHE B N 1
ATOM 3153 C CA . PHE B 1 114 ? -13.781 -10.445 -4.852 1 95.75 114 PHE B CA 1
ATOM 3154 C C . PHE B 1 114 ? -14.188 -9.477 -3.742 1 95.75 114 PHE B C 1
ATOM 3156 O O . PHE B 1 114 ? -13.969 -9.758 -2.561 1 95.75 114 PHE B O 1
ATOM 3163 N N . ARG B 1 115 ? -14.695 -8.367 -4.141 1 91.31 115 ARG B N 1
ATOM 3164 C CA . ARG B 1 115 ? -15.266 -7.461 -3.152 1 91.31 115 ARG B CA 1
ATOM 3165 C C . ARG B 1 115 ? -16.453 -8.094 -2.447 1 91.31 115 ARG B C 1
ATOM 3167 O O . ARG B 1 115 ? -17.078 -9.023 -2.973 1 91.31 115 ARG B O 1
ATOM 3174 N N . GLY B 1 116 ? -16.844 -7.531 -1.345 1 89.19 116 GLY B N 1
ATOM 3175 C CA . GLY B 1 116 ? -17.906 -8.086 -0.518 1 89.19 116 GLY B CA 1
ATOM 3176 C C . GLY B 1 116 ? -19.25 -8.102 -1.212 1 89.19 116 GLY B C 1
ATOM 3177 O O . GLY B 1 116 ? -20.094 -8.961 -0.93 1 89.19 116 GLY B O 1
ATOM 3178 N N . ASP B 1 117 ? -19.453 -7.195 -2.109 1 87.31 117 ASP B N 1
ATOM 3179 C CA . ASP B 1 117 ? -20.734 -7.137 -2.803 1 87.31 117 ASP B CA 1
ATOM 3180 C C . ASP B 1 117 ? -20.828 -8.219 -3.877 1 87.31 117 ASP B C 1
ATOM 3182 O O . ASP B 1 117 ? -21.938 -8.617 -4.27 1 87.31 117 ASP B O 1
ATOM 3186 N N . LYS B 1 118 ? -19.75 -8.711 -4.375 1 91.75 118 LYS B N 1
ATOM 3187 C CA . LYS B 1 118 ? -19.734 -9.711 -5.441 1 91.75 118 LYS B CA 1
ATOM 3188 C C . LYS B 1 118 ? -19.344 -11.086 -4.906 1 91.75 118 LYS B C 1
ATOM 3190 O O . LYS B 1 118 ? -19.781 -12.109 -5.438 1 91.75 118 LYS B O 1
ATOM 3195 N N . CYS B 1 119 ? -18.562 -11.078 -3.912 1 95.81 119 CYS B N 1
ATOM 3196 C CA . CYS B 1 119 ? -18.109 -12.32 -3.295 1 95.81 119 CYS B CA 1
ATOM 3197 C C . CYS B 1 119 ? -18.344 -12.297 -1.788 1 95.81 119 CYS B C 1
ATOM 3199 O O . CYS B 1 119 ? -17.391 -12.133 -1.013 1 95.81 119 CYS B O 1
ATOM 3201 N N . GLN B 1 120 ? -19.453 -12.648 -1.366 1 95.88 120 GLN B N 1
ATOM 3202 C CA . GLN B 1 120 ? -19.922 -12.484 0.01 1 95.88 120 GLN B CA 1
ATOM 3203 C C . GLN B 1 120 ? -19.219 -13.477 0.94 1 95.88 120 GLN B C 1
ATOM 3205 O O . GLN B 1 120 ? -18.969 -13.164 2.105 1 95.88 120 GLN B O 1
ATOM 3210 N N . SER B 1 121 ? -18.906 -14.578 0.396 1 97.81 121 SER B N 1
ATOM 3211 C CA . SER B 1 121 ? -18.359 -15.633 1.236 1 97.81 121 SER B CA 1
ATOM 3212 C C . SER B 1 121 ? -16.922 -15.328 1.644 1 97.81 121 SER B C 1
ATOM 3214 O O . SER B 1 121 ? -16.359 -15.977 2.531 1 97.81 121 SER B O 1
ATOM 3216 N N . LEU B 1 122 ? -16.344 -14.258 1.095 1 97.81 122 LEU B N 1
ATOM 3217 C CA . LEU B 1 122 ? -14.984 -13.859 1.479 1 97.81 122 LEU B CA 1
ATOM 3218 C C . LEU B 1 122 ? -15.016 -12.586 2.322 1 97.81 122 LEU B C 1
ATOM 3220 O O . LEU B 1 122 ? -13.961 -12.047 2.668 1 97.81 122 LEU B O 1
ATOM 3224 N N . VAL B 1 123 ? -16.203 -12.086 2.639 1 95.75 123 VAL B N 1
ATOM 3225 C CA . VAL B 1 123 ? -16.297 -10.938 3.531 1 95.75 123 VAL B CA 1
ATOM 3226 C C . VAL B 1 123 ? -15.617 -11.266 4.863 1 95.75 123 VAL B C 1
ATOM 3228 O O . VAL B 1 123 ? -15.867 -12.32 5.449 1 95.75 123 VAL B O 1
ATOM 3231 N N . GLY B 1 124 ? -14.734 -10.375 5.293 1 96.94 124 GLY B N 1
ATOM 3232 C CA . GLY B 1 124 ? -14.055 -10.547 6.566 1 96.94 124 GLY B CA 1
ATOM 3233 C C . GLY B 1 124 ? -12.875 -11.5 6.488 1 96.94 124 GLY B C 1
ATOM 3234 O O . GLY B 1 124 ? -12.281 -11.844 7.512 1 96.94 124 GLY B O 1
ATOM 3235 N N . LYS B 1 125 ? -12.57 -11.93 5.238 1 98.44 125 LYS B N 1
ATOM 3236 C CA . LYS B 1 125 ? -11.453 -12.844 5.012 1 98.44 125 LYS B CA 1
ATOM 3237 C C . LYS B 1 125 ? -10.391 -12.211 4.121 1 98.44 125 LYS B C 1
ATOM 3239 O O . LYS B 1 125 ? -10.711 -11.445 3.213 1 98.44 125 LYS B O 1
ATOM 3244 N N . PRO B 1 126 ? -9.086 -12.602 4.387 1 98.62 126 PRO B N 1
ATOM 3245 C CA . PRO B 1 126 ? -8.023 -12.008 3.576 1 98.62 126 PRO B CA 1
ATOM 3246 C C . PRO B 1 126 ? -8.094 -12.438 2.111 1 98.62 126 PRO B C 1
ATOM 3248 O O . PRO B 1 126 ? -8.32 -13.609 1.815 1 98.62 126 PRO B O 1
ATOM 3251 N N . LYS B 1 127 ? -8 -11.469 1.256 1 98.56 127 LYS B N 1
ATOM 3252 C CA . LYS B 1 127 ? -7.785 -11.664 -0.176 1 98.56 127 LYS B CA 1
ATOM 3253 C C . LYS B 1 127 ? -6.422 -11.133 -0.601 1 98.56 127 LYS B C 1
ATOM 3255 O O . LYS B 1 127 ? -6.211 -9.914 -0.656 1 98.56 127 LYS B O 1
ATOM 3260 N N . ILE B 1 128 ? -5.484 -12.008 -0.97 1 98.56 128 ILE B N 1
ATOM 3261 C CA . ILE B 1 128 ? -4.098 -11.641 -1.238 1 98.56 128 ILE B CA 1
ATOM 3262 C C . ILE B 1 128 ? -3.818 -11.742 -2.736 1 98.56 128 ILE B C 1
ATOM 3264 O O . ILE B 1 128 ? -4.02 -12.805 -3.34 1 98.56 128 ILE B O 1
ATOM 3268 N N . PHE B 1 129 ? -3.385 -10.648 -3.307 1 97.19 129 PHE B N 1
ATOM 3269 C CA . PHE B 1 129 ? -2.984 -10.625 -4.707 1 97.19 129 PHE B CA 1
ATOM 3270 C C . PHE B 1 129 ? -1.492 -10.352 -4.84 1 97.19 129 PHE B C 1
ATOM 3272 O O . PHE B 1 129 ? -0.984 -9.375 -4.277 1 97.19 129 PHE B O 1
ATOM 3279 N N . ILE B 1 130 ? -0.793 -11.203 -5.512 1 97.06 130 ILE B N 1
ATOM 3280 C CA . ILE B 1 130 ? 0.632 -11.07 -5.797 1 97.06 130 ILE B CA 1
ATOM 3281 C C . ILE B 1 130 ? 0.841 -10.828 -7.289 1 97.06 130 ILE B C 1
ATOM 3283 O O . ILE B 1 130 ? 0.547 -11.703 -8.109 1 97.06 130 ILE B O 1
ATOM 3287 N N . ILE B 1 131 ? 1.337 -9.695 -7.598 1 94.12 131 ILE B N 1
ATOM 3288 C CA . ILE B 1 131 ? 1.5 -9.328 -9 1 94.12 131 ILE B CA 1
ATOM 3289 C C . ILE B 1 131 ? 2.986 -9.211 -9.336 1 94.12 131 ILE B C 1
ATOM 3291 O O . ILE B 1 131 ? 3.662 -8.297 -8.859 1 94.12 131 ILE B O 1
ATOM 3295 N N . GLN B 1 132 ? 3.467 -10.117 -10.016 1 92.69 132 GLN B N 1
ATOM 3296 C CA . GLN B 1 132 ? 4.793 -10.07 -10.625 1 92.69 132 GLN B CA 1
ATOM 3297 C C . GLN B 1 132 ? 4.711 -9.727 -12.109 1 92.69 132 GLN B C 1
ATOM 3299 O O . GLN B 1 132 ? 4.496 -10.609 -12.945 1 92.69 132 GLN B O 1
ATOM 3304 N N . ALA B 1 133 ? 4.754 -8.406 -12.359 1 86.19 133 ALA B N 1
ATOM 3305 C CA . ALA B 1 133 ? 4.641 -7.949 -13.742 1 86.19 133 ALA B CA 1
ATOM 3306 C C . ALA B 1 133 ? 5.828 -7.07 -14.125 1 86.19 133 ALA B C 1
ATOM 3308 O O . ALA B 1 133 ? 6.258 -6.219 -13.344 1 86.19 133 ALA B O 1
ATOM 3309 N N . CYS B 1 134 ? 6.457 -7.273 -15.242 1 70.94 134 CYS B N 1
ATOM 3310 C CA . CYS B 1 134 ? 7.578 -6.523 -15.789 1 70.94 134 CYS B CA 1
ATOM 3311 C C . CYS B 1 134 ? 7.18 -5.805 -17.078 1 70.94 134 CYS B C 1
ATOM 3313 O O . CYS B 1 134 ? 6.281 -6.254 -17.781 1 70.94 134 CYS B O 1
ATOM 3315 N N . ARG B 1 135 ? 7.613 -4.492 -17.344 1 58.84 135 ARG B N 1
ATOM 3316 C CA . ARG B 1 135 ? 7.273 -3.818 -18.594 1 58.84 135 ARG B CA 1
ATOM 3317 C C . ARG B 1 135 ? 7.848 -4.566 -19.781 1 58.84 135 ARG B C 1
ATOM 3319 O O . ARG B 1 135 ? 8.938 -5.137 -19.703 1 58.84 135 ARG B O 1
ATOM 3326 N N . GLY B 1 136 ? 7.172 -5.086 -20.625 1 50.53 136 GLY B N 1
ATOM 3327 C CA . GLY B 1 136 ? 7.543 -5.797 -21.844 1 50.53 136 GLY B CA 1
ATOM 3328 C C . GLY B 1 136 ? 8.352 -4.949 -22.797 1 50.53 136 GLY B C 1
ATOM 3329 O O . GLY B 1 136 ? 8.297 -5.164 -24.016 1 50.53 136 GLY B O 1
ATOM 3330 N N . GLN B 1 137 ? 8.742 -3.715 -22.406 1 48.75 137 GLN B N 1
ATOM 3331 C CA . GLN B 1 137 ? 9.375 -2.988 -23.5 1 48.75 137 GLN B CA 1
ATOM 3332 C C . GLN B 1 137 ? 10.734 -3.6 -23.844 1 48.75 137 GLN B C 1
ATOM 3334 O O . GLN B 1 137 ? 11.5 -3.967 -22.953 1 48.75 137 GLN B O 1
ATOM 3339 N N . GLN B 1 138 ? 10.742 -3.959 -25.062 1 41.38 138 GLN B N 1
ATOM 3340 C CA . GLN B 1 138 ? 12 -4.277 -25.719 1 41.38 138 GLN B CA 1
ATOM 3341 C C . GLN B 1 138 ? 13.008 -3.146 -25.562 1 41.38 138 GLN B C 1
ATOM 3343 O O . GLN B 1 138 ? 12.727 -1.998 -25.906 1 41.38 138 GLN B O 1
ATOM 3348 N N . HIS B 1 139 ? 13.727 -3.082 -24.469 1 39.78 139 HIS B N 1
ATOM 3349 C CA . HIS B 1 139 ? 14.859 -2.197 -24.703 1 39.78 139 HIS B CA 1
ATOM 3350 C C . HIS B 1 139 ? 15.508 -2.463 -26.047 1 39.78 139 HIS B C 1
ATOM 3352 O O . HIS B 1 139 ? 15.5 -3.598 -26.531 1 39.78 139 HIS B O 1
ATOM 3358 N N . ASP B 1 140 ? 15.594 -1.395 -26.906 1 33.84 140 ASP B N 1
ATOM 3359 C CA . ASP B 1 140 ? 16.344 -1.505 -28.156 1 33.84 140 ASP B CA 1
ATOM 3360 C C . ASP B 1 140 ? 17.578 -2.373 -27.969 1 33.84 140 ASP B C 1
ATOM 3362 O O . ASP B 1 140 ? 18.188 -2.385 -26.906 1 33.84 140 ASP B O 1
ATOM 3366 N N . PRO B 1 141 ? 17.812 -3.256 -28.969 1 32.66 141 PRO B N 1
ATOM 3367 C CA . PRO B 1 141 ? 19.047 -4.027 -29 1 32.66 141 PRO B CA 1
ATOM 3368 C C . PRO B 1 141 ? 20.266 -3.188 -28.609 1 32.66 141 PRO B C 1
ATOM 3370 O O . PRO B 1 141 ? 20.359 -2.02 -29 1 32.66 141 PRO B O 1
ATOM 3373 N N . PRO B 1 142 ? 20.891 -3.416 -27.453 1 32.78 142 PRO B N 1
ATOM 3374 C CA . PRO B 1 142 ? 22.172 -2.73 -27.328 1 32.78 142 PRO B CA 1
ATOM 3375 C C . PRO B 1 142 ? 22.891 -2.564 -28.656 1 32.78 142 PRO B C 1
ATOM 3377 O O . PRO B 1 142 ? 22.719 -3.385 -29.562 1 32.78 142 PRO B O 1
ATOM 3380 N N . VAL B 1 143 ? 23.344 -1.399 -28.938 1 28.69 143 VAL B N 1
ATOM 3381 C CA . VAL B 1 143 ? 24.422 -1.296 -29.906 1 28.69 143 VAL B CA 1
ATOM 3382 C C . VAL B 1 143 ? 25.406 -2.439 -29.719 1 28.69 143 VAL B C 1
ATOM 3384 O O . VAL B 1 143 ? 25.688 -2.844 -28.578 1 28.69 143 VAL B O 1
ATOM 3387 N N . VAL B 1 144 ? 25.609 -3.256 -30.703 1 26.67 144 VAL B N 1
ATOM 3388 C CA . VAL B 1 144 ? 26.547 -4.367 -30.844 1 26.67 144 VAL B CA 1
ATOM 3389 C C . VAL B 1 144 ? 27.906 -3.986 -30.266 1 26.67 144 VAL B C 1
ATOM 3391 O O . VAL B 1 144 ? 28.562 -3.066 -30.766 1 26.67 144 VAL B O 1
ATOM 3394 N N . PRO B 1 145 ? 28.078 -3.99 -28.922 1 29.61 145 PRO B N 1
ATOM 3395 C CA . PRO B 1 145 ? 29.531 -3.818 -28.75 1 29.61 145 PRO B CA 1
ATOM 3396 C C . PRO B 1 145 ? 30.344 -4.77 -29.625 1 29.61 145 PRO B C 1
ATOM 3398 O O . PRO B 1 145 ? 29.875 -5.863 -29.953 1 29.61 145 PRO B O 1
ATOM 3401 N N . LEU B 1 146 ? 31.297 -4.211 -30.391 1 27.05 146 LEU B N 1
ATOM 3402 C CA . LEU B 1 146 ? 32.25 -4.93 -31.219 1 27.05 146 LEU B CA 1
ATOM 3403 C C . LEU B 1 146 ? 32.812 -6.145 -30.484 1 27.05 146 LEU B C 1
ATOM 3405 O O . LEU B 1 146 ? 32.812 -7.254 -31.016 1 27.05 146 LEU B O 1
ATOM 3409 N N . ASP B 1 147 ? 33.906 -6 -29.734 1 27.81 147 ASP B N 1
ATOM 3410 C CA . ASP B 1 147 ? 34.938 -7.023 -29.703 1 27.81 147 ASP B CA 1
ATOM 3411 C C . ASP B 1 147 ? 34.625 -8.117 -28.688 1 27.81 147 ASP B C 1
ATOM 3413 O O . ASP B 1 147 ? 34.594 -7.871 -27.484 1 27.81 147 ASP B O 1
ATOM 3417 N N . ALA B 1 148 ? 33.719 -9.055 -29.031 1 29.5 148 ALA B N 1
ATOM 3418 C CA . ALA B 1 148 ? 33.5 -10.305 -28.297 1 29.5 148 ALA B CA 1
ATOM 3419 C C . ALA B 1 148 ? 34.844 -11 -28.031 1 29.5 148 ALA B C 1
ATOM 3421 O O . ALA B 1 148 ? 35.5 -11.5 -28.953 1 29.5 148 ALA B O 1
ATOM 3422 N N . VAL B 1 149 ? 35.625 -10.586 -27.109 1 28.52 149 VAL B N 1
ATOM 3423 C CA . VAL B 1 149 ? 36.562 -11.656 -26.797 1 28.52 149 VAL B CA 1
ATOM 3424 C C . VAL B 1 149 ? 35.812 -12.93 -26.422 1 28.52 149 VAL B C 1
ATOM 3426 O O . VAL B 1 149 ? 34.75 -12.859 -25.797 1 28.52 149 VAL B O 1
ATOM 3429 N N . ASP B 1 150 ? 35.875 -14.102 -27.109 1 28.77 150 ASP B N 1
ATOM 3430 C CA . ASP B 1 150 ? 35.438 -15.492 -27.203 1 28.77 150 ASP B CA 1
ATOM 3431 C C . ASP B 1 150 ? 35.406 -16.172 -25.844 1 28.77 150 ASP B C 1
ATOM 3433 O O . ASP B 1 150 ? 35.438 -17.391 -25.75 1 28.77 150 ASP B O 1
ATOM 3437 N N . SER B 1 151 ? 35.656 -15.578 -24.656 1 32.16 151 SER B N 1
ATOM 3438 C CA . SER B 1 151 ? 35.75 -16.641 -23.672 1 32.16 151 SER B CA 1
ATOM 3439 C C . SER B 1 151 ? 34.406 -17.375 -23.5 1 32.16 151 SER B C 1
ATOM 3441 O O . SER B 1 151 ? 33.438 -16.812 -22.969 1 32.16 151 SER B O 1
ATOM 3443 N N . GLN B 1 152 ? 33.906 -18.156 -24.547 1 31.39 152 GLN B N 1
ATOM 3444 C CA . GLN B 1 152 ? 32.781 -19.078 -24.766 1 31.39 152 GLN B CA 1
ATOM 3445 C C . GLN B 1 152 ? 32.781 -20.188 -23.703 1 31.39 152 GLN B C 1
ATOM 3447 O O . GLN B 1 152 ? 33.5 -21.172 -23.828 1 31.39 152 GLN B O 1
ATOM 3452 N N . PHE B 1 153 ? 32.938 -20.109 -22.438 1 32.53 153 PHE B N 1
ATOM 3453 C CA . PHE B 1 153 ? 32.625 -21.438 -21.953 1 32.53 153 PHE B CA 1
ATOM 3454 C C . PHE B 1 153 ? 31.203 -21.812 -22.297 1 32.53 153 PHE B C 1
ATOM 3456 O O . PHE B 1 153 ? 30.266 -21.062 -22.016 1 32.53 153 PHE B O 1
ATOM 3463 N N . PRO B 1 154 ? 30.859 -22.75 -23.328 1 35.47 154 PRO B N 1
ATOM 3464 C CA . PRO B 1 154 ? 29.625 -23.172 -23.984 1 35.47 154 PRO B CA 1
ATOM 3465 C C . PRO B 1 154 ? 28.5 -23.438 -22.984 1 35.47 154 PRO B C 1
ATOM 3467 O O . PRO B 1 154 ? 27.328 -23.141 -23.281 1 35.47 154 PRO B O 1
ATOM 3470 N N . GLY B 1 155 ? 28.578 -24.516 -22.109 1 35 155 GLY B N 1
ATOM 3471 C CA . GLY B 1 155 ? 27.469 -25.297 -21.562 1 35 155 GLY B CA 1
ATOM 3472 C C . GLY B 1 155 ? 26.562 -24.5 -20.656 1 35 155 GLY B C 1
ATOM 3473 O O . GLY B 1 155 ? 25.578 -25.016 -20.141 1 35 155 GLY B O 1
ATOM 3474 N N . ALA B 1 156 ? 27.156 -23.797 -19.672 1 38.34 156 ALA B N 1
ATOM 3475 C CA . ALA B 1 156 ? 26.234 -23.312 -18.641 1 38.34 156 ALA B CA 1
ATOM 3476 C C . ALA B 1 156 ? 25.281 -22.266 -19.219 1 38.34 156 ALA B C 1
ATOM 3478 O O . ALA B 1 156 ? 25.703 -21.25 -19.766 1 38.34 156 ALA B O 1
ATOM 3479 N N . GLN B 1 157 ? 24.078 -22.734 -19.828 1 44.38 157 GLN B N 1
ATOM 3480 C CA . GLN B 1 157 ? 23.094 -21.719 -20.156 1 44.38 157 GLN B CA 1
ATOM 3481 C C . GLN B 1 157 ? 23.281 -20.469 -19.281 1 44.38 157 GLN B C 1
ATOM 3483 O O . GLN B 1 157 ? 23.188 -20.547 -18.062 1 44.38 157 GLN B O 1
ATOM 3488 N N . ASP B 1 158 ? 23.812 -19.406 -19.641 1 59.06 158 ASP B N 1
ATOM 3489 C CA . ASP B 1 158 ? 24.203 -18.203 -18.922 1 59.06 158 ASP B CA 1
ATOM 3490 C C . ASP B 1 158 ? 22.984 -17.547 -18.266 1 59.06 158 ASP B C 1
ATOM 3492 O O . ASP B 1 158 ? 22 -17.25 -18.953 1 59.06 158 ASP B O 1
ATOM 3496 N N . ASN B 1 159 ? 22.797 -17.906 -16.969 1 69.06 159 ASN B N 1
ATOM 3497 C CA . ASN B 1 159 ? 21.781 -17.141 -16.234 1 69.06 159 ASN B CA 1
ATOM 3498 C C . ASN B 1 159 ? 21.922 -15.648 -16.5 1 69.06 159 ASN B C 1
ATOM 3500 O O . ASN B 1 159 ? 22.969 -15.055 -16.234 1 69.06 159 ASN B O 1
ATOM 3504 N N . VAL B 1 160 ? 20.922 -15.195 -17.297 1 72.44 160 VAL B N 1
ATOM 3505 C CA . VAL B 1 160 ? 20.906 -13.766 -17.594 1 72.44 160 VAL B CA 1
ATOM 3506 C C . VAL B 1 160 ? 19.75 -13.094 -16.859 1 72.44 160 VAL B C 1
ATOM 3508 O O . VAL B 1 160 ? 18.688 -13.695 -16.688 1 72.44 160 VAL B O 1
ATOM 3511 N N . THR B 1 161 ? 20.016 -11.945 -16.328 1 73 161 THR B N 1
ATOM 3512 C CA . THR B 1 161 ? 18.953 -11.172 -15.695 1 73 161 THR B CA 1
ATOM 3513 C C . THR B 1 161 ? 18.234 -10.305 -16.719 1 73 161 THR B C 1
ATOM 3515 O O . THR B 1 161 ? 18.859 -9.547 -17.453 1 73 161 THR B O 1
ATOM 3518 N N . GLU B 1 162 ? 16.953 -10.461 -16.828 1 73.06 162 GLU B N 1
ATOM 3519 C CA . GLU B 1 162 ? 16.094 -9.57 -17.609 1 73.06 162 GLU B CA 1
ATOM 3520 C C . GLU B 1 162 ? 15.492 -8.477 -16.75 1 73.06 162 GLU B C 1
ATOM 3522 O O . GLU B 1 162 ? 15.094 -8.727 -15.609 1 73.06 162 GLU B O 1
ATOM 3527 N N . VAL B 1 163 ? 15.547 -7.219 -17.297 1 63.97 163 VAL B N 1
ATOM 3528 C CA . VAL B 1 163 ? 15.125 -6.039 -16.547 1 63.97 163 VAL B CA 1
ATOM 3529 C C . VAL B 1 163 ? 13.922 -5.395 -17.234 1 63.97 163 VAL B C 1
ATOM 3531 O O . VAL B 1 163 ? 13.93 -5.195 -18.453 1 63.97 163 VAL B O 1
ATOM 3534 N N . ASP B 1 164 ? 12.836 -5.289 -16.438 1 60.69 164 ASP B N 1
ATOM 3535 C CA . ASP B 1 164 ? 11.703 -4.535 -16.953 1 60.69 164 ASP B CA 1
ATOM 3536 C C . ASP B 1 164 ? 10.977 -3.789 -15.844 1 60.69 164 ASP B C 1
ATOM 3538 O O . ASP B 1 164 ? 11.055 -4.176 -14.68 1 60.69 164 ASP B O 1
ATOM 3542 N N . ALA B 1 165 ? 10.641 -2.488 -16.141 1 55.28 165 ALA B N 1
ATOM 3543 C CA . ALA B 1 165 ? 9.898 -1.76 -15.109 1 55.28 165 ALA B CA 1
ATOM 3544 C C . ALA B 1 165 ? 8.414 -1.68 -15.461 1 55.28 165 ALA B C 1
ATOM 3546 O O . ALA B 1 165 ? 8.055 -1.295 -16.578 1 55.28 165 ALA B O 1
ATOM 3547 N N . ALA B 1 166 ? 7.555 -2.516 -14.914 1 54.97 166 ALA B N 1
ATOM 3548 C CA . ALA B 1 166 ? 6.125 -2.238 -15.039 1 54.97 166 ALA B CA 1
ATOM 3549 C C . ALA B 1 166 ? 5.586 -1.562 -13.781 1 54.97 166 ALA B C 1
ATOM 3551 O O . ALA B 1 166 ? 5.98 -1.906 -12.664 1 54.97 166 ALA B O 1
ATOM 3552 N N . THR B 1 167 ? 4.895 -0.344 -14.016 1 58.12 167 THR B N 1
ATOM 3553 C CA . THR B 1 167 ? 4.172 0.28 -12.914 1 58.12 167 THR B CA 1
ATOM 3554 C C . THR B 1 167 ? 2.738 -0.236 -12.852 1 58.12 167 THR B C 1
ATOM 3556 O O . THR B 1 167 ? 1.95 -0.015 -13.773 1 58.12 167 THR B O 1
ATOM 3559 N N . VAL B 1 168 ? 2.504 -1.204 -12 1 55.94 168 VAL B N 1
ATOM 3560 C CA . VAL B 1 168 ? 1.148 -1.694 -11.781 1 55.94 168 VAL B CA 1
ATOM 3561 C C . VAL B 1 168 ? 0.724 -1.4 -10.344 1 55.94 168 VAL B C 1
ATOM 3563 O O . VAL B 1 168 ? 1.303 -1.938 -9.391 1 55.94 168 VAL B O 1
ATOM 3566 N N . HIS B 1 169 ? -0.141 -0.245 -10.219 1 66.75 169 HIS B N 1
ATOM 3567 C CA . HIS B 1 169 ? -0.634 -0.006 -8.867 1 66.75 169 HIS B CA 1
ATOM 3568 C C . HIS B 1 169 ? -2.119 0.342 -8.875 1 66.75 169 HIS B C 1
ATOM 3570 O O . HIS B 1 169 ? -2.512 1.394 -9.391 1 66.75 169 HIS B O 1
ATOM 3576 N N . ALA B 1 170 ? -2.969 -0.677 -8.836 1 70.94 170 ALA B N 1
ATOM 3577 C CA . ALA B 1 170 ? -4.406 -0.508 -8.648 1 70.94 170 ALA B CA 1
ATOM 3578 C C . ALA B 1 170 ? -4.871 -1.152 -7.344 1 70.94 170 ALA B C 1
ATOM 3580 O O . ALA B 1 170 ? -4.426 -2.248 -6.992 1 70.94 170 ALA B O 1
ATOM 3581 N N . LEU B 1 171 ? -5.586 -0.369 -6.648 1 77.38 171 LEU B N 1
ATOM 3582 C CA . LEU B 1 171 ? -6.066 -0.887 -5.371 1 77.38 171 LEU B CA 1
ATOM 3583 C C . LEU B 1 171 ? -7.57 -1.146 -5.422 1 77.38 171 LEU B C 1
ATOM 3585 O O . LEU B 1 171 ? -8.32 -0.337 -5.969 1 77.38 171 LEU B O 1
ATOM 3589 N N . PRO B 1 172 ? -7.93 -2.305 -4.961 1 78.62 172 PRO B N 1
ATOM 3590 C CA . PRO B 1 172 ? -9.367 -2.566 -4.855 1 78.62 172 PRO B CA 1
ATOM 3591 C C . PRO B 1 172 ? -10.055 -1.687 -3.814 1 78.62 172 PRO B C 1
ATOM 3593 O O . PRO B 1 172 ? -9.406 -1.231 -2.865 1 78.62 172 PRO B O 1
ATOM 3596 N N . ALA B 1 173 ? -11.312 -1.458 -4.078 1 76.75 173 ALA B N 1
ATOM 3597 C CA . ALA B 1 173 ? -12.141 -0.766 -3.098 1 76.75 173 ALA B CA 1
ATOM 3598 C C . ALA B 1 173 ? -12.805 -1.757 -2.143 1 76.75 173 ALA B C 1
ATOM 3600 O O . ALA B 1 173 ? -13.938 -2.184 -2.367 1 76.75 173 ALA B O 1
ATOM 3601 N N . GLY B 1 174 ? -12.133 -2.145 -1.125 1 86.25 174 GLY B N 1
ATOM 3602 C CA . GLY B 1 174 ? -12.703 -3.092 -0.183 1 86.25 174 GLY B CA 1
ATOM 3603 C C . GLY B 1 174 ? -11.766 -3.438 0.96 1 86.25 174 GLY B C 1
ATOM 3604 O O . GLY B 1 174 ? -10.555 -3.266 0.848 1 86.25 174 GLY B O 1
ATOM 3605 N N . ALA B 1 175 ? -12.391 -3.9 1.935 1 92.06 175 ALA B N 1
ATOM 3606 C CA . ALA B 1 175 ? -11.633 -4.316 3.109 1 92.06 175 ALA B CA 1
ATOM 3607 C C . ALA B 1 175 ? -10.977 -5.68 2.889 1 92.06 175 ALA B C 1
ATOM 3609 O O . ALA B 1 175 ? -11.43 -6.461 2.053 1 92.06 175 ALA B O 1
ATOM 3610 N N . ASP B 1 176 ? -9.883 -5.969 3.639 1 97.25 176 ASP B N 1
ATOM 3611 C CA . ASP B 1 176 ? -9.25 -7.273 3.812 1 97.25 176 ASP B CA 1
ATOM 3612 C C . ASP B 1 176 ? -8.516 -7.699 2.545 1 97.25 176 ASP B C 1
ATOM 3614 O O . ASP B 1 176 ? -8.305 -8.891 2.314 1 97.25 176 ASP B O 1
ATOM 3618 N N . PHE B 1 177 ? -8.211 -6.672 1.656 1 96.5 177 PHE B N 1
ATOM 3619 C CA . PHE B 1 177 ? -7.332 -6.914 0.519 1 96.5 177 PHE B CA 1
ATOM 3620 C C . PHE B 1 177 ? -5.879 -6.648 0.893 1 96.5 177 PHE B C 1
ATOM 3622 O O . PHE B 1 177 ? -5.586 -5.719 1.648 1 96.5 177 PHE B O 1
ATOM 3629 N N . LEU B 1 178 ? -4.988 -7.445 0.385 1 97.62 178 LEU B N 1
ATOM 3630 C CA . LEU B 1 178 ? -3.545 -7.234 0.407 1 97.62 178 LEU B CA 1
ATOM 3631 C C . LEU B 1 178 ? -2.953 -7.375 -0.991 1 97.62 178 LEU B C 1
ATOM 3633 O O . LEU B 1 178 ? -2.982 -8.461 -1.573 1 97.62 178 LEU B O 1
ATOM 3637 N N . MET B 1 179 ? -2.484 -6.254 -1.529 1 95.44 179 MET B N 1
ATOM 3638 C CA . MET B 1 179 ? -1.879 -6.234 -2.859 1 95.44 179 MET B CA 1
ATOM 3639 C C . MET B 1 179 ? -0.357 -6.227 -2.764 1 95.44 179 MET B C 1
ATOM 3641 O O . MET B 1 179 ? 0.226 -5.332 -2.15 1 95.44 179 MET B O 1
ATOM 3645 N N . CYS B 1 180 ? 0.279 -7.23 -3.328 1 95.81 180 CYS B N 1
ATOM 3646 C CA . CYS B 1 180 ? 1.734 -7.332 -3.35 1 95.81 180 CYS B CA 1
ATOM 3647 C C . CYS B 1 180 ? 2.275 -7.113 -4.758 1 95.81 180 CYS B C 1
ATOM 3649 O O . CYS B 1 180 ? 1.909 -7.836 -5.688 1 95.81 180 CYS B O 1
ATOM 3651 N N . TYR B 1 181 ? 3.111 -6.121 -4.863 1 91.62 181 TYR B N 1
ATOM 3652 C CA . TYR B 1 181 ? 3.684 -5.773 -6.16 1 91.62 181 TYR B CA 1
ATOM 3653 C C . TYR B 1 181 ? 5.191 -5.992 -6.168 1 9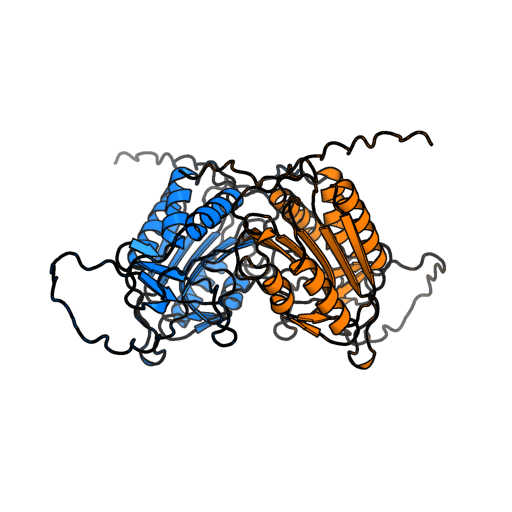1.62 181 TYR B C 1
ATOM 3655 O O . TYR B 1 181 ? 5.887 -5.598 -5.23 1 91.62 181 TYR B O 1
ATOM 3663 N N . SER B 1 182 ? 5.691 -6.543 -7.258 1 90.81 182 SER B N 1
ATOM 3664 C CA . SER B 1 182 ? 7.117 -6.832 -7.367 1 90.81 182 SER B CA 1
ATOM 3665 C C . SER B 1 182 ? 7.934 -5.551 -7.477 1 90.81 182 SER B C 1
ATOM 3667 O O . SER B 1 182 ? 9.141 -5.551 -7.211 1 90.81 182 SER B O 1
ATOM 3669 N N . VAL B 1 183 ? 7.367 -4.512 -7.91 1 83.44 183 VAL B N 1
ATOM 3670 C CA . VAL B 1 183 ? 8.086 -3.244 -8.016 1 83.44 183 VAL B CA 1
ATOM 3671 C C . VAL B 1 183 ? 7.16 -2.094 -7.617 1 83.44 183 VAL B C 1
ATOM 3673 O O . VAL B 1 183 ? 5.984 -2.078 -7.984 1 8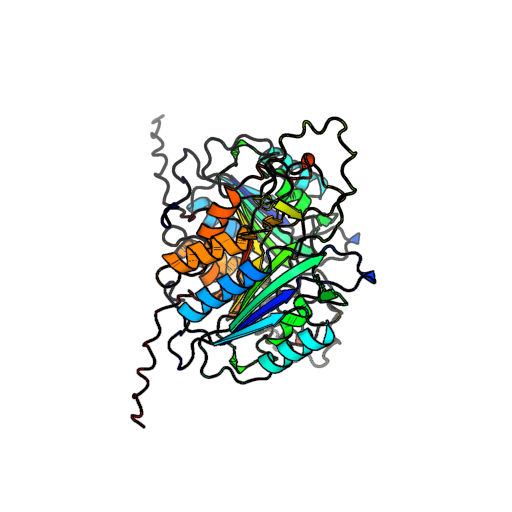3.44 183 VAL B O 1
ATOM 3676 N N . ALA B 1 184 ? 7.918 -1.19 -6.789 1 71.5 184 ALA B N 1
ATOM 3677 C CA . ALA B 1 184 ? 7.254 0.077 -6.5 1 71.5 184 ALA B CA 1
ATOM 3678 C C . ALA B 1 184 ? 7.359 1.036 -7.68 1 71.5 184 ALA B C 1
ATOM 3680 O O . ALA B 1 184 ? 8.453 1.266 -8.203 1 71.5 184 ALA B O 1
ATOM 3681 N N . GLN B 1 185 ? 6.273 1.828 -8.023 1 60.5 185 GLN B N 1
ATOM 3682 C CA . GLN B 1 185 ? 6.086 2.754 -9.133 1 60.5 185 GLN B CA 1
ATOM 3683 C C . GLN B 1 185 ? 7.215 2.631 -10.148 1 60.5 185 GLN B C 1
ATOM 3685 O O . GLN B 1 185 ? 8.391 2.727 -9.797 1 60.5 185 GLN B O 1
ATOM 3690 N N . GLY B 1 186 ? 7.133 1.912 -11.289 1 50.38 186 GLY B N 1
ATOM 3691 C CA . GLY B 1 186 ? 8.094 2.051 -12.367 1 50.38 186 GLY B CA 1
ATOM 3692 C C . GLY B 1 186 ? 7.93 3.336 -13.156 1 50.38 186 GLY B C 1
ATOM 3693 O O . GLY B 1 186 ? 6.824 3.873 -13.25 1 50.38 186 GLY B O 1
ATOM 3694 N N . GLU B 1 187 ? 8.797 4.309 -12.812 1 45.41 187 GLU B N 1
ATOM 3695 C CA . GLU B 1 187 ? 8.727 5.57 -13.539 1 45.41 187 GLU B CA 1
ATOM 3696 C C . GLU B 1 187 ? 8.32 5.348 -14.992 1 45.41 187 GLU B C 1
ATOM 3698 O O . GLU B 1 187 ? 8.688 4.336 -15.594 1 45.41 187 GLU B O 1
ATOM 3703 N N . SER B 1 188 ? 7.094 5.82 -15.281 1 39.91 188 SER B N 1
ATOM 3704 C CA . SER B 1 188 ? 6.961 5.879 -16.734 1 39.91 188 SER B CA 1
ATOM 3705 C C . SER B 1 188 ? 8.289 6.227 -17.391 1 39.91 188 SER B C 1
ATOM 3707 O O . SER B 1 188 ? 9.156 6.844 -16.766 1 39.91 188 SER B O 1
ATOM 3709 N N . VAL B 1 189 ? 8.516 5.586 -18.562 1 35.41 189 VAL B N 1
ATOM 3710 C CA . VAL B 1 189 ? 9.688 5.789 -19.406 1 35.41 189 VAL B CA 1
ATOM 3711 C C . VAL B 1 189 ? 10.07 7.266 -19.422 1 35.41 189 VAL B C 1
ATOM 3713 O O . VAL B 1 189 ? 11.219 7.617 -19.703 1 35.41 189 VAL B O 1
ATOM 3716 N N . GLN B 1 190 ? 9.18 8.141 -19.547 1 32.5 190 GLN B N 1
ATOM 3717 C CA . GLN B 1 190 ? 9.734 9.453 -19.891 1 32.5 190 GLN B CA 1
ATOM 3718 C C . GLN B 1 190 ? 10.609 9.984 -18.75 1 32.5 190 GLN B C 1
ATOM 3720 O O . GLN B 1 190 ? 11.602 10.672 -19 1 32.5 190 GLN B O 1
ATOM 3725 N N . ALA B 1 191 ? 10.07 10.312 -17.641 1 36.91 191 ALA B N 1
ATOM 3726 C CA . ALA B 1 191 ? 11.016 10.867 -16.672 1 36.91 191 ALA B CA 1
ATOM 3727 C C . ALA B 1 191 ? 11.938 9.781 -16.125 1 36.91 191 ALA B C 1
ATOM 3729 O O . ALA B 1 191 ? 11.672 9.203 -15.07 1 36.91 191 ALA B O 1
ATOM 3730 N N . ALA B 1 192 ? 12.297 8.828 -16.766 1 35.47 192 ALA B N 1
ATOM 3731 C CA . ALA B 1 192 ? 13.164 7.652 -16.75 1 35.47 192 ALA B CA 1
ATOM 3732 C C . ALA B 1 192 ? 14.469 7.941 -16.016 1 35.47 192 ALA B C 1
ATOM 3734 O O . ALA B 1 192 ? 15.422 7.164 -16.094 1 35.47 192 ALA B O 1
ATOM 3735 N N . VAL B 1 193 ? 14.898 9.133 -15.727 1 34.41 193 VAL B N 1
ATOM 3736 C CA . VAL B 1 193 ? 16.328 9.031 -15.438 1 34.41 193 VAL B CA 1
ATOM 3737 C C . VAL B 1 193 ? 16.578 7.863 -14.492 1 34.41 193 VAL B C 1
ATOM 3739 O O . VAL B 1 193 ? 17.219 6.875 -14.867 1 34.41 193 VAL B O 1
ATOM 3742 N N . ARG B 1 194 ? 17.531 8.109 -13.531 1 38.28 194 ARG B N 1
ATOM 3743 C CA . ARG B 1 194 ? 18.594 7.297 -12.961 1 38.28 194 ARG B CA 1
ATOM 3744 C C . ARG B 1 194 ? 18.031 6.238 -12.016 1 38.28 194 ARG B C 1
ATOM 3746 O O . ARG B 1 194 ? 18.547 5.117 -11.961 1 38.28 194 ARG B O 1
ATOM 3753 N N . LEU B 1 195 ? 17.391 6.57 -10.977 1 47.34 195 LEU B N 1
ATOM 3754 C CA . LEU B 1 195 ? 17.359 5.598 -9.891 1 47.34 195 LEU B CA 1
ATOM 3755 C C . LEU B 1 195 ? 16.047 4.812 -9.914 1 47.34 195 LEU B C 1
ATOM 3757 O O . LEU B 1 195 ? 15.055 5.23 -9.305 1 47.34 195 LEU B O 1
ATOM 3761 N N . ARG B 1 196 ? 15.781 4.035 -11.234 1 53.38 196 ARG B N 1
ATOM 3762 C CA . ARG B 1 196 ? 14.578 3.295 -11.594 1 53.38 196 ARG B CA 1
ATOM 3763 C C . ARG B 1 196 ? 14.602 1.889 -11 1 53.38 196 ARG B C 1
ATOM 3765 O O . ARG B 1 196 ? 15.641 1.221 -11.031 1 53.38 196 ARG B O 1
ATOM 3772 N N . TYR B 1 197 ? 13.688 1.69 -10.188 1 59.03 197 TYR B N 1
ATOM 3773 C CA . TYR B 1 197 ? 13.539 0.299 -9.781 1 59.03 197 TYR B CA 1
ATOM 3774 C C . TYR B 1 197 ? 12.867 -0.522 -10.875 1 59.03 197 TYR B C 1
ATOM 3776 O O . TYR B 1 197 ? 12.031 -0.006 -11.625 1 59.03 197 TYR B O 1
ATOM 3784 N N . TYR B 1 198 ? 13.5 -1.624 -11.195 1 67.12 198 TYR B N 1
ATOM 3785 C CA . TYR B 1 198 ? 13.062 -2.562 -12.219 1 67.12 198 TYR B CA 1
ATOM 3786 C C . TYR B 1 198 ? 12.672 -3.9 -11.602 1 67.12 198 TYR B C 1
ATOM 3788 O O . TYR B 1 198 ? 13.094 -4.223 -10.492 1 67.12 198 TYR B O 1
ATOM 3796 N N . SER B 1 199 ? 11.727 -4.5 -12.25 1 70.75 199 SER B N 1
ATOM 3797 C CA . SER B 1 199 ? 11.5 -5.902 -11.922 1 70.75 199 SER B CA 1
ATOM 3798 C C . SER B 1 199 ? 12.484 -6.805 -12.656 1 70.75 199 SER B C 1
ATOM 3800 O O . SER B 1 199 ? 12.734 -6.625 -13.852 1 70.75 199 SER B O 1
ATOM 3802 N N . HIS B 1 200 ? 13.164 -7.68 -11.875 1 72.88 200 HIS B N 1
ATOM 3803 C CA . HIS B 1 200 ? 14.227 -8.508 -12.438 1 72.88 200 HIS B CA 1
ATOM 3804 C C . HIS B 1 200 ? 13.844 -9.977 -12.438 1 72.88 200 HIS B C 1
ATOM 3806 O O . HIS B 1 200 ? 13.234 -10.469 -11.477 1 72.88 200 HIS B O 1
ATOM 3812 N N . ARG B 1 201 ? 14.133 -10.57 -13.57 1 79.5 201 ARG B N 1
ATOM 3813 C CA . ARG B 1 201 ? 13.891 -12.008 -13.703 1 79.5 201 ARG B CA 1
ATOM 3814 C C . ARG B 1 201 ? 15.125 -12.719 -14.25 1 79.5 201 ARG B C 1
ATOM 3816 O O . ARG B 1 201 ? 15.641 -12.359 -15.312 1 79.5 201 ARG B O 1
ATOM 3823 N N . GLU B 1 202 ? 15.641 -13.727 -13.5 1 78.75 202 GLU B N 1
ATOM 3824 C CA . GLU B 1 202 ? 16.703 -14.594 -13.984 1 78.75 202 GLU B CA 1
ATOM 3825 C C . GLU B 1 202 ? 16.156 -15.734 -14.836 1 78.75 202 GLU B C 1
ATOM 3827 O O . GLU B 1 202 ? 15.18 -16.391 -14.445 1 78.75 202 GLU B O 1
ATOM 3832 N N . THR B 1 203 ? 16.719 -15.992 -15.867 1 81.62 203 THR B N 1
ATOM 3833 C CA . THR B 1 203 ? 16.203 -16.938 -16.844 1 81.62 203 THR B CA 1
ATOM 3834 C C . THR B 1 203 ? 16.219 -18.359 -16.297 1 81.62 203 THR B C 1
ATOM 3836 O O . THR B 1 203 ? 15.453 -19.219 -16.734 1 81.62 203 THR B O 1
ATOM 3839 N N . VAL B 1 204 ? 16.984 -18.516 -15.281 1 81.94 204 VAL B N 1
ATOM 3840 C CA . VAL B 1 204 ? 17.094 -19.859 -14.742 1 81.94 204 VAL B CA 1
ATOM 3841 C C . VAL B 1 204 ? 16.375 -19.938 -13.398 1 81.94 204 VAL B C 1
ATOM 3843 O O . VAL B 1 204 ? 15.672 -20.922 -13.117 1 81.94 204 VAL B O 1
ATOM 3846 N N . TYR B 1 205 ? 16.453 -18.906 -12.586 1 86.75 205 TYR B N 1
ATOM 3847 C CA . TYR B 1 205 ? 16 -19 -11.203 1 86.75 205 TYR B CA 1
ATOM 3848 C C . TYR B 1 205 ? 14.695 -18.25 -10.992 1 86.75 205 TYR B C 1
ATOM 3850 O O . TYR B 1 205 ? 14.117 -18.281 -9.906 1 86.75 205 TYR B O 1
ATOM 3858 N N . GLY B 1 206 ? 14.219 -17.578 -12.078 1 91.44 206 GLY B N 1
ATOM 3859 C CA . GLY B 1 206 ? 12.969 -16.844 -11.953 1 91.44 206 GLY B CA 1
ATOM 3860 C C . GLY B 1 206 ? 13.164 -15.422 -11.477 1 91.44 206 GLY B C 1
ATOM 3861 O O . GLY B 1 206 ? 14.266 -14.875 -11.555 1 91.44 206 GLY B O 1
ATOM 3862 N N . SER B 1 207 ? 12.109 -14.781 -11.094 1 92.75 207 SER B N 1
ATOM 3863 C CA . SER B 1 207 ? 12.148 -13.367 -10.734 1 92.75 207 SER B CA 1
ATOM 3864 C C . SER B 1 207 ? 12.664 -13.172 -9.312 1 92.75 207 SER B C 1
ATOM 3866 O O . SER B 1 207 ? 12.406 -14 -8.43 1 92.75 207 SER B O 1
ATOM 3868 N N . TRP B 1 208 ? 13.367 -12.062 -9.055 1 92.31 208 TRP B N 1
ATOM 3869 C CA . TRP B 1 208 ? 13.953 -11.766 -7.754 1 92.31 208 TRP B CA 1
ATOM 3870 C C . TRP B 1 208 ? 12.875 -11.719 -6.672 1 92.31 208 TRP B C 1
ATOM 3872 O O . TRP B 1 208 ? 13.039 -12.297 -5.598 1 92.31 208 TRP B O 1
ATOM 3882 N N . TYR B 1 209 ? 11.797 -11.141 -6.961 1 95.38 209 TYR B N 1
ATOM 3883 C CA . TYR B 1 209 ? 10.742 -10.969 -5.969 1 95.38 209 TYR B CA 1
ATOM 3884 C C . TYR B 1 209 ? 10.172 -12.312 -5.535 1 95.38 209 TYR B C 1
ATOM 3886 O O . TYR B 1 209 ? 10.047 -12.586 -4.34 1 95.38 209 TYR B O 1
ATOM 3894 N N . ILE B 1 210 ? 9.844 -13.148 -6.48 1 97.44 210 ILE B N 1
ATOM 3895 C CA . ILE B 1 210 ? 9.234 -14.438 -6.164 1 97.44 210 ILE B CA 1
ATOM 3896 C C . ILE B 1 210 ? 10.25 -15.328 -5.457 1 97.44 210 ILE B C 1
ATOM 3898 O O . ILE B 1 210 ? 9.906 -16.062 -4.535 1 97.44 210 ILE B O 1
ATOM 3902 N N . GLN B 1 211 ? 11.555 -15.266 -5.914 1 96.88 211 GLN B N 1
ATOM 3903 C CA . GLN B 1 211 ? 12.594 -16.016 -5.23 1 96.88 211 GLN B CA 1
ATOM 3904 C C . GLN B 1 211 ? 12.633 -15.68 -3.742 1 96.88 211 GLN B C 1
ATOM 3906 O O . GLN B 1 211 ? 12.578 -16.578 -2.896 1 96.88 211 GLN B O 1
ATOM 3911 N N . ASP B 1 212 ? 12.672 -14.445 -3.473 1 97.38 212 ASP B N 1
ATOM 3912 C CA . ASP B 1 212 ? 12.82 -14.031 -2.082 1 97.38 212 ASP B CA 1
ATOM 3913 C C . ASP B 1 212 ? 11.523 -14.234 -1.305 1 97.38 212 ASP B C 1
ATOM 3915 O O . ASP B 1 212 ? 11.555 -14.578 -0.121 1 97.38 212 ASP B O 1
ATOM 3919 N N . LEU B 1 213 ? 10.391 -14.023 -1.939 1 98.38 213 LEU B N 1
ATOM 3920 C CA . LEU B 1 213 ? 9.109 -14.312 -1.301 1 98.38 213 LEU B CA 1
ATOM 3921 C C . LEU B 1 213 ? 9.031 -15.781 -0.896 1 98.38 213 LEU B C 1
ATOM 3923 O O . LEU B 1 213 ? 8.68 -16.094 0.244 1 98.38 213 LEU B O 1
ATOM 3927 N N . CYS B 1 214 ? 9.375 -16.672 -1.793 1 98.25 214 CYS B N 1
ATOM 3928 C CA . CYS B 1 214 ? 9.289 -18.094 -1.523 1 98.25 214 CYS B CA 1
ATOM 3929 C C . CYS B 1 214 ? 10.289 -18.516 -0.447 1 98.25 214 CYS B C 1
ATOM 3931 O O . CYS B 1 214 ? 9.984 -19.359 0.395 1 98.25 214 CYS B O 1
ATOM 3933 N N . THR B 1 215 ? 11.477 -17.891 -0.498 1 97.81 215 THR B N 1
ATOM 3934 C CA . THR B 1 215 ? 12.453 -18.156 0.546 1 97.81 215 THR B CA 1
ATOM 3935 C C . THR B 1 215 ? 11.906 -17.766 1.916 1 97.81 215 THR B C 1
ATOM 3937 O O . THR B 1 215 ? 12.031 -18.516 2.881 1 97.81 215 THR B O 1
ATOM 3940 N N . MET B 1 216 ? 11.297 -16.625 2.01 1 97.75 216 MET B N 1
ATOM 3941 C CA . MET B 1 216 ? 10.766 -16.156 3.285 1 97.75 216 MET B CA 1
ATOM 3942 C C . MET B 1 216 ? 9.57 -16.984 3.725 1 97.75 216 MET B C 1
ATOM 3944 O O . MET B 1 216 ? 9.391 -17.25 4.914 1 97.75 216 MET B O 1
ATOM 3948 N N . LEU B 1 217 ? 8.727 -17.391 2.789 1 97.81 217 LEU B N 1
ATOM 3949 C CA . LEU B 1 217 ? 7.605 -18.266 3.113 1 97.81 217 LEU B CA 1
ATOM 3950 C C . LEU B 1 217 ? 8.102 -19.594 3.672 1 97.81 217 LEU B C 1
ATOM 3952 O O . LEU B 1 217 ? 7.527 -20.125 4.629 1 97.81 217 LEU B O 1
ATOM 3956 N N . GLN B 1 218 ? 9.133 -20.094 3.08 1 97.38 218 GLN B N 1
ATOM 3957 C CA . GLN B 1 218 ? 9.703 -21.359 3.527 1 97.38 218 GLN B CA 1
ATOM 3958 C C . GLN B 1 218 ? 10.219 -21.266 4.957 1 97.38 218 GLN B C 1
ATOM 3960 O O . GLN B 1 218 ? 10.008 -22.172 5.766 1 97.38 218 GLN B O 1
ATOM 3965 N N . ARG B 1 219 ? 10.82 -20.188 5.262 1 96.75 219 ARG B N 1
ATOM 3966 C CA . ARG B 1 219 ? 11.508 -20.031 6.543 1 96.75 219 ARG B CA 1
ATOM 3967 C C . ARG B 1 219 ? 10.547 -19.547 7.625 1 96.75 219 ARG B C 1
ATOM 3969 O O . ARG B 1 219 ? 10.648 -19.953 8.781 1 96.75 219 ARG B O 1
ATOM 3976 N N . HIS B 1 220 ? 9.633 -18.656 7.207 1 96.19 220 HIS B N 1
ATOM 3977 C CA . HIS B 1 220 ? 8.898 -17.922 8.227 1 96.19 220 HIS B CA 1
ATOM 3978 C C . HIS B 1 220 ? 7.398 -17.938 7.941 1 96.19 220 HIS B C 1
ATOM 3980 O O . HIS B 1 220 ? 6.629 -17.25 8.617 1 96.19 220 HIS B O 1
ATOM 3986 N N . GLY B 1 221 ? 6.941 -18.672 6.973 1 95.94 221 GLY B N 1
ATOM 3987 C CA . GLY B 1 221 ? 5.566 -18.609 6.504 1 95.94 221 GLY B CA 1
ATOM 3988 C C . GLY B 1 221 ? 4.547 -18.875 7.598 1 95.94 221 GLY B C 1
ATOM 3989 O O . GLY B 1 221 ? 3.467 -18.281 7.605 1 95.94 221 GLY B O 1
ATOM 3990 N N . SER B 1 222 ? 4.871 -19.719 8.57 1 95.25 222 SER B N 1
ATOM 3991 C CA . SER B 1 222 ? 3.91 -20.094 9.602 1 95.25 222 SER B CA 1
ATOM 3992 C C . SER B 1 222 ? 4.246 -19.422 10.938 1 95.25 222 SER B C 1
ATOM 3994 O O . SER B 1 222 ? 3.551 -19.625 11.93 1 95.25 222 SER B O 1
ATOM 3996 N N . THR B 1 223 ? 5.266 -18.547 10.992 1 95.38 223 THR B N 1
ATOM 3997 C CA . THR B 1 223 ? 5.695 -18.016 12.281 1 95.38 223 THR B CA 1
ATOM 3998 C C . THR B 1 223 ? 5.551 -16.5 12.32 1 95.38 223 THR B C 1
ATOM 4000 O O . THR B 1 223 ? 5.262 -15.93 13.375 1 95.38 223 THR B O 1
ATOM 4003 N N . LEU B 1 224 ? 5.715 -15.867 11.203 1 96.5 224 LEU B N 1
ATOM 4004 C CA . LEU B 1 224 ? 5.629 -14.414 11.172 1 96.5 224 LEU B CA 1
ATOM 4005 C C . LEU B 1 224 ? 4.246 -13.961 10.711 1 96.5 224 LEU B C 1
ATOM 4007 O O . LEU B 1 224 ? 3.6 -14.648 9.914 1 96.5 224 LEU B O 1
ATOM 4011 N N . GLU B 1 225 ? 3.82 -12.844 11.375 1 97.44 225 GLU B N 1
ATOM 4012 C CA . GLU B 1 225 ? 2.701 -12.133 10.758 1 97.44 225 GLU B CA 1
ATOM 4013 C C . GLU B 1 225 ? 3.002 -11.789 9.305 1 97.44 225 GLU B C 1
ATOM 4015 O O . GLU B 1 225 ? 4.129 -11.422 8.969 1 97.44 225 GLU B O 1
ATOM 4020 N N . PHE B 1 226 ? 2.086 -11.906 8.422 1 98 226 PHE B N 1
ATOM 4021 C CA . PHE B 1 226 ? 2.348 -11.953 6.988 1 98 226 PHE B CA 1
ATOM 4022 C C . PHE B 1 226 ? 2.928 -10.633 6.5 1 98 226 PHE B C 1
ATOM 4024 O O . PHE B 1 226 ? 3.799 -10.617 5.625 1 98 226 PHE B O 1
ATOM 4031 N N . THR B 1 227 ? 2.449 -9.477 6.961 1 97.94 227 THR B N 1
ATOM 4032 C CA . THR B 1 227 ? 3.012 -8.211 6.504 1 97.94 227 THR B CA 1
ATOM 4033 C C . THR B 1 227 ? 4.438 -8.039 7.023 1 97.94 227 THR B C 1
ATOM 4035 O O . THR B 1 227 ? 5.258 -7.375 6.383 1 97.94 227 THR B O 1
ATOM 4038 N N . GLU B 1 228 ? 4.727 -8.609 8.18 1 97.5 228 GLU B N 1
ATOM 4039 C CA . GLU B 1 228 ? 6.113 -8.641 8.633 1 97.5 228 GLU B CA 1
ATOM 4040 C C . GLU B 1 228 ? 6.992 -9.445 7.68 1 97.5 228 GLU B C 1
ATOM 4042 O O . GLU B 1 228 ? 8.125 -9.055 7.398 1 97.5 228 GLU B O 1
ATOM 4047 N N . LEU B 1 229 ? 6.457 -10.555 7.301 1 98 229 LEU B N 1
ATOM 4048 C CA . LEU B 1 229 ? 7.16 -11.375 6.316 1 98 229 LEU B CA 1
ATOM 4049 C C . LEU B 1 229 ? 7.418 -10.578 5.035 1 98 229 LEU B C 1
ATOM 4051 O O . LEU B 1 229 ? 8.516 -10.625 4.48 1 98 229 LEU B O 1
ATOM 4055 N N . LEU B 1 230 ? 6.418 -9.836 4.551 1 98.44 230 LEU B N 1
ATOM 4056 C CA . LEU B 1 230 ? 6.555 -9.039 3.332 1 98.44 230 LEU B CA 1
ATOM 4057 C C . LEU B 1 230 ? 7.594 -7.938 3.514 1 98.44 230 LEU B C 1
ATOM 4059 O O . LEU B 1 230 ? 8.297 -7.582 2.566 1 98.44 230 LEU B O 1
ATOM 4063 N N . THR B 1 231 ? 7.727 -7.355 4.695 1 98.25 231 THR B N 1
ATOM 4064 C CA . THR B 1 231 ? 8.758 -6.367 4.984 1 98.25 231 THR B CA 1
ATOM 4065 C C . THR B 1 231 ? 10.148 -6.98 4.832 1 98.25 231 THR B C 1
ATOM 4067 O O . THR B 1 231 ? 11.062 -6.34 4.312 1 98.25 231 THR B O 1
ATOM 4070 N N . LEU B 1 232 ? 10.289 -8.242 5.262 1 97.81 232 LEU B N 1
ATOM 4071 C CA . LEU B 1 232 ? 11.539 -8.961 5.07 1 97.81 232 LEU B CA 1
ATOM 4072 C C . LEU B 1 232 ? 11.828 -9.172 3.586 1 97.81 232 LEU B C 1
ATOM 4074 O O . LEU B 1 232 ? 12.969 -9.062 3.148 1 97.81 232 LEU B O 1
ATOM 4078 N N . VAL B 1 233 ? 10.805 -9.5 2.844 1 97.81 233 VAL B N 1
ATOM 4079 C CA . VAL B 1 233 ? 10.961 -9.656 1.402 1 97.81 233 VAL B CA 1
ATOM 4080 C C . VAL B 1 233 ? 11.438 -8.336 0.789 1 97.81 233 VAL B C 1
ATOM 4082 O O . VAL B 1 233 ? 12.359 -8.32 -0.026 1 97.81 233 VAL B O 1
ATOM 4085 N N . ASN B 1 234 ? 10.805 -7.188 1.182 1 96.38 234 ASN B N 1
ATOM 4086 C CA . ASN B 1 234 ? 11.25 -5.871 0.74 1 96.38 234 ASN B CA 1
ATOM 4087 C C . ASN B 1 234 ? 12.734 -5.664 1 1 96.38 234 ASN B C 1
ATOM 4089 O O . ASN B 1 234 ? 13.461 -5.191 0.125 1 96.38 234 ASN B O 1
ATOM 4093 N N . ARG B 1 235 ? 13.156 -6.051 2.17 1 97.12 235 ARG B N 1
ATOM 4094 C CA . ARG B 1 235 ? 14.547 -5.871 2.566 1 97.12 235 ARG B CA 1
ATOM 4095 C C . ARG B 1 235 ? 15.477 -6.688 1.68 1 97.12 235 ARG B C 1
ATOM 4097 O O . ARG B 1 235 ? 16.438 -6.156 1.128 1 97.12 235 ARG B O 1
ATOM 4104 N N . LYS B 1 236 ? 15.156 -7.926 1.489 1 96.56 236 LYS B N 1
ATOM 4105 C CA . LYS B 1 236 ? 16.016 -8.828 0.725 1 96.56 236 LYS B CA 1
ATOM 4106 C C . LYS B 1 236 ? 16.094 -8.398 -0.737 1 96.56 236 LYS B C 1
ATOM 4108 O O . LYS B 1 236 ? 17.188 -8.297 -1.298 1 96.56 236 LYS B O 1
ATOM 4113 N N . VAL B 1 237 ? 14.977 -8.133 -1.362 1 94.56 237 VAL B N 1
ATOM 4114 C CA . VAL B 1 237 ? 14.938 -7.758 -2.771 1 94.56 237 VAL B CA 1
ATOM 4115 C C . VAL B 1 237 ? 15.688 -6.445 -2.977 1 94.56 237 VAL B C 1
ATOM 4117 O O . VAL B 1 237 ? 16.438 -6.297 -3.941 1 94.56 237 VAL B O 1
ATOM 4120 N N . SER B 1 238 ? 15.531 -5.465 -2.033 1 91.81 238 SER B N 1
ATOM 4121 C CA . SER B 1 238 ? 16.125 -4.145 -2.176 1 91.81 238 SER B CA 1
ATOM 4122 C C . SER B 1 238 ? 17.656 -4.215 -2.078 1 91.81 238 SER B C 1
ATOM 4124 O O . SER B 1 238 ? 18.344 -3.287 -2.498 1 91.81 238 SER B O 1
ATOM 4126 N N . GLN B 1 239 ? 18.156 -5.27 -1.504 1 92.69 239 GLN B N 1
ATOM 4127 C CA . GLN B 1 239 ? 19.594 -5.426 -1.314 1 92.69 239 GLN B CA 1
ATOM 4128 C C . GLN B 1 239 ? 20.25 -6.043 -2.547 1 92.69 239 GLN B C 1
ATOM 4130 O O . GLN B 1 239 ? 21.469 -6.051 -2.67 1 92.69 239 GLN B O 1
ATOM 4135 N N . ARG B 1 240 ? 19.422 -6.555 -3.484 1 88.94 240 ARG B N 1
ATOM 4136 C CA . ARG B 1 240 ? 19.953 -7.133 -4.711 1 88.94 240 ARG B CA 1
ATOM 4137 C C . ARG B 1 240 ? 20.375 -6.043 -5.691 1 88.94 240 ARG B C 1
ATOM 4139 O O . ARG B 1 240 ? 19.891 -4.91 -5.613 1 88.94 240 ARG B O 1
ATOM 4146 N N . ARG B 1 241 ? 21.312 -6.41 -6.523 1 85.56 241 ARG B N 1
ATOM 4147 C CA . ARG B 1 241 ? 21.781 -5.551 -7.609 1 85.56 241 ARG B CA 1
ATOM 4148 C C . ARG B 1 241 ? 22.125 -6.371 -8.844 1 85.56 241 ARG B C 1
ATOM 4150 O O . ARG B 1 241 ? 22.703 -7.457 -8.727 1 85.56 241 ARG B O 1
ATOM 4157 N N . VAL B 1 242 ? 21.797 -5.77 -9.953 1 77.12 242 VAL B N 1
ATOM 4158 C CA . VAL B 1 242 ? 22.125 -6.465 -11.195 1 77.12 242 VAL B CA 1
ATOM 4159 C C . VAL B 1 242 ? 23.641 -6.551 -11.359 1 77.12 242 VAL B C 1
ATOM 4161 O O . VAL B 1 242 ? 24.328 -5.527 -11.383 1 77.12 242 VAL B O 1
ATOM 4164 N N . GLY B 1 243 ? 24.156 -7.75 -11.383 1 76.56 243 GLY B N 1
ATOM 4165 C CA . GLY B 1 243 ? 25.578 -7.98 -11.617 1 76.56 243 GLY B CA 1
ATOM 4166 C C . GLY B 1 243 ? 25.906 -8.203 -13.078 1 76.56 243 GLY B C 1
ATOM 4167 O O . GLY B 1 243 ? 26.672 -7.43 -13.672 1 76.56 243 GLY B O 1
ATOM 4168 N N . VAL B 1 244 ? 25.359 -9.227 -13.727 1 72.88 244 VAL B N 1
ATOM 4169 C CA . VAL B 1 244 ? 25.594 -9.57 -15.125 1 72.88 244 VAL B CA 1
ATOM 4170 C C . VAL B 1 244 ? 24.297 -9.445 -15.914 1 72.88 244 VAL B C 1
ATOM 4172 O O . VAL B 1 244 ? 23.266 -9.977 -15.5 1 72.88 244 VAL B O 1
ATOM 4175 N N . CYS B 1 245 ? 24.281 -8.562 -16.891 1 68.94 245 CYS B N 1
ATOM 4176 C CA . CYS B 1 245 ? 23.109 -8.352 -17.766 1 68.94 245 CYS B CA 1
ATOM 4177 C C . CYS B 1 245 ? 23.547 -8.086 -19.203 1 68.94 245 CYS B C 1
ATOM 4179 O O . CYS B 1 245 ? 24.609 -7.52 -19.438 1 68.94 245 CYS B O 1
ATOM 4181 N N . LYS B 1 246 ? 22.75 -8.578 -20.078 1 69.38 246 LYS B N 1
ATOM 4182 C CA . LYS B 1 246 ? 23.031 -8.281 -21.484 1 69.38 246 LYS B CA 1
ATOM 4183 C C . LYS B 1 246 ? 22.953 -6.785 -21.75 1 69.38 246 LYS B C 1
ATOM 4185 O O . LYS B 1 246 ? 23.719 -6.266 -22.578 1 69.38 246 LYS B O 1
ATOM 4190 N N . ASP B 1 247 ? 22.094 -6.09 -21.078 1 69.25 247 ASP B N 1
ATOM 4191 C CA . ASP B 1 247 ? 21.984 -4.637 -21.172 1 69.25 247 ASP B CA 1
ATOM 4192 C C . ASP B 1 247 ? 22.922 -3.955 -20.172 1 69.25 247 ASP B C 1
ATOM 4194 O O . ASP B 1 247 ? 22.688 -3.975 -18.969 1 69.25 247 ASP B O 1
ATOM 4198 N N . PRO B 1 248 ? 23.984 -3.408 -20.703 1 71.75 248 PRO B N 1
ATOM 4199 C CA . PRO B 1 248 ? 24.953 -2.783 -19.812 1 71.75 248 PRO B CA 1
ATOM 4200 C C . PRO B 1 248 ? 24.328 -1.688 -18.938 1 71.75 248 PRO B C 1
ATOM 4202 O O . PRO B 1 248 ? 24.828 -1.405 -17.844 1 71.75 248 PRO B O 1
ATOM 4205 N N . HIS B 1 249 ? 23.266 -1.081 -19.391 1 72.56 249 HIS B N 1
ATOM 4206 C CA . HIS B 1 249 ? 22.656 0.012 -18.656 1 72.56 249 HIS B CA 1
ATOM 4207 C C . HIS B 1 249 ? 21.844 -0.51 -17.469 1 72.56 249 HIS B C 1
ATOM 4209 O O . HIS B 1 249 ? 21.438 0.263 -16.594 1 72.56 249 HIS B O 1
ATOM 4215 N N . ALA B 1 250 ? 21.734 -1.762 -17.484 1 74.5 250 ALA B N 1
ATOM 4216 C CA . ALA B 1 250 ? 20.938 -2.359 -16.406 1 74.5 250 ALA B CA 1
ATOM 4217 C C . ALA B 1 250 ? 21.828 -2.719 -15.227 1 74.5 250 ALA B C 1
ATOM 4219 O O . ALA B 1 250 ? 21.328 -2.977 -14.125 1 74.5 250 ALA B O 1
ATOM 4220 N N . ILE B 1 251 ? 23.156 -2.74 -15.422 1 75.25 251 ILE B N 1
ATOM 4221 C CA . ILE B 1 251 ? 24.078 -3.137 -14.367 1 75.25 251 ILE B CA 1
ATOM 4222 C C . ILE B 1 251 ? 23.969 -2.166 -13.195 1 75.25 251 ILE B C 1
ATOM 4224 O O . ILE B 1 251 ? 23.922 -0.949 -13.391 1 75.25 251 ILE B O 1
ATOM 4228 N N . GLY B 1 252 ? 23.766 -2.646 -12.039 1 78.75 252 GLY B N 1
ATOM 4229 C CA . GLY B 1 252 ? 23.703 -1.837 -10.836 1 78.75 252 GLY B CA 1
ATOM 4230 C C . GLY B 1 252 ? 22.297 -1.455 -10.445 1 78.75 252 GLY B C 1
ATOM 4231 O O . GLY B 1 252 ? 22.062 -0.95 -9.344 1 78.75 252 GLY B O 1
ATOM 4232 N N . LYS B 1 253 ? 21.328 -1.788 -11.344 1 80.12 253 LYS B N 1
ATOM 4233 C CA . LYS B 1 253 ? 19.953 -1.432 -11.055 1 80.12 253 LYS B CA 1
ATOM 4234 C C . LYS B 1 253 ? 19.391 -2.283 -9.922 1 80.12 253 LYS B C 1
ATOM 4236 O O . LYS B 1 253 ? 19.828 -3.42 -9.719 1 80.12 253 LYS B O 1
ATOM 4241 N N . LYS B 1 254 ? 18.469 -1.633 -9.172 1 85.38 254 LYS B N 1
ATOM 4242 C CA . LYS B 1 254 ? 17.875 -2.262 -8 1 85.38 254 LYS B CA 1
ATOM 4243 C C . LYS B 1 254 ? 16.375 -2.461 -8.188 1 85.38 254 LYS B C 1
ATOM 4245 O O . LYS B 1 254 ? 15.797 -2 -9.172 1 85.38 254 LYS B O 1
ATOM 4250 N N . GLN B 1 255 ? 15.836 -3.277 -7.352 1 86.81 255 GLN B N 1
ATOM 4251 C CA . GLN B 1 255 ? 14.398 -3.527 -7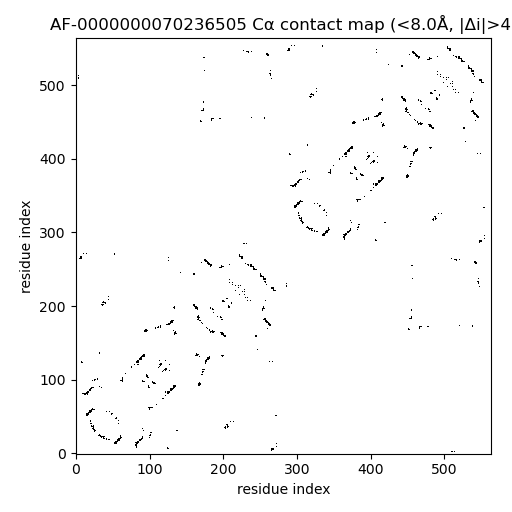.312 1 86.81 255 GLN B CA 1
ATOM 4252 C C . GLN B 1 255 ? 13.828 -3.236 -5.93 1 86.81 255 GLN B C 1
ATOM 4254 O O . GLN B 1 255 ? 14.438 -3.582 -4.914 1 86.81 255 GLN B O 1
ATOM 4259 N N . MET B 1 256 ? 12.727 -2.508 -5.922 1 89.62 256 MET B N 1
ATOM 4260 C CA . MET B 1 256 ? 12.008 -2.252 -4.676 1 89.62 256 MET B CA 1
ATOM 4261 C C . MET B 1 256 ? 10.555 -2.689 -4.781 1 89.62 256 MET B C 1
ATOM 4263 O O . MET B 1 256 ? 9.75 -2.031 -5.441 1 89.62 256 MET B O 1
ATOM 4267 N N . PRO B 1 257 ? 10.258 -3.814 -4.094 1 92.69 257 PRO B N 1
ATOM 4268 C CA . PRO B 1 257 ? 8.844 -4.199 -4.051 1 92.69 257 PRO B CA 1
ATOM 4269 C C . PRO B 1 257 ? 8.023 -3.322 -3.113 1 92.69 257 PRO B C 1
ATOM 4271 O O . PRO B 1 257 ? 8.578 -2.525 -2.357 1 92.69 257 PRO B O 1
ATOM 4274 N N . CYS B 1 258 ? 6.73 -3.477 -3.266 1 92.5 258 CYS B N 1
ATOM 4275 C CA . CYS B 1 258 ? 5.789 -2.783 -2.395 1 92.5 258 CYS B CA 1
ATOM 4276 C C . CYS B 1 258 ? 4.547 -3.633 -2.15 1 92.5 258 CYS B C 1
ATOM 4278 O O . CYS B 1 258 ? 4.191 -4.473 -2.979 1 92.5 258 CYS B O 1
ATOM 4280 N N . PHE B 1 259 ? 3.984 -3.475 -0.951 1 95.06 259 PHE B N 1
ATOM 4281 C CA . PHE B 1 259 ? 2.646 -4.023 -0.755 1 95.06 259 PHE B CA 1
ATOM 4282 C C . PHE B 1 259 ? 1.693 -2.951 -0.239 1 95.06 259 PHE B C 1
ATOM 4284 O O . PHE B 1 259 ? 2.104 -2.047 0.491 1 95.06 259 PHE B O 1
ATOM 4291 N N . ALA B 1 260 ? 0.474 -3.055 -0.68 1 94.31 260 ALA B N 1
ATOM 4292 C CA . ALA B 1 260 ? -0.618 -2.199 -0.222 1 94.31 260 ALA B CA 1
ATOM 4293 C C . ALA B 1 260 ? -1.622 -2.992 0.61 1 94.31 260 ALA B C 1
ATOM 4295 O O . ALA B 1 260 ? -2.113 -4.035 0.175 1 94.31 260 ALA B O 1
ATOM 4296 N N . SER B 1 261 ? -1.964 -2.439 1.81 1 96.88 261 SER B N 1
ATOM 4297 C CA . SER B 1 261 ? -2.758 -3.227 2.746 1 96.88 261 SER B CA 1
ATOM 4298 C C . SER B 1 261 ? -4.062 -2.52 3.098 1 96.88 261 SER B C 1
ATOM 4300 O O . SER B 1 261 ? -4.055 -1.346 3.477 1 96.88 261 SER B O 1
ATOM 4302 N N . MET B 1 262 ? -5.098 -3.281 2.906 1 96.06 262 MET B N 1
ATOM 4303 C CA . MET B 1 262 ? -6.426 -2.951 3.416 1 96.06 262 MET B CA 1
ATOM 4304 C C . MET B 1 262 ? -6.887 -3.975 4.449 1 96.06 262 MET B C 1
ATOM 4306 O O . MET B 1 262 ? -8.086 -4.164 4.652 1 96.06 262 MET B O 1
ATOM 4310 N N . LEU B 1 263 ? -5.922 -4.668 5.02 1 98.19 263 LEU B N 1
ATOM 4311 C CA . LEU B 1 263 ? -6.227 -5.617 6.086 1 98.19 263 LEU B CA 1
ATOM 4312 C C . LEU B 1 263 ? -6.766 -4.895 7.316 1 98.19 263 LEU B C 1
ATOM 4314 O O . LEU B 1 263 ? -6.305 -3.797 7.648 1 98.19 263 LEU B O 1
ATOM 4318 N N . THR B 1 264 ? -7.652 -5.605 7.977 1 97.88 264 THR B N 1
ATOM 4319 C CA . THR B 1 264 ? -8.258 -5.02 9.172 1 97.88 264 THR B CA 1
ATOM 4320 C C . THR B 1 264 ? -7.871 -5.812 10.414 1 97.88 264 THR B C 1
ATOM 4322 O O . THR B 1 264 ? -8.211 -5.418 11.531 1 97.88 264 THR B O 1
ATOM 4325 N N . LYS B 1 265 ? -7.227 -6.879 10.242 1 98.12 265 LYS B N 1
ATOM 4326 C CA . LYS B 1 265 ? -6.707 -7.73 11.312 1 98.12 265 LYS B CA 1
ATOM 4327 C C . LYS B 1 265 ? -5.336 -8.289 10.945 1 98.12 265 LYS B C 1
ATOM 4329 O O . LYS B 1 265 ? -4.898 -8.18 9.797 1 98.12 265 LYS B O 1
ATOM 4334 N N . LYS B 1 266 ? -4.691 -8.828 12.008 1 97.88 266 LYS B N 1
ATOM 4335 C CA . LYS B 1 266 ? -3.414 -9.492 11.758 1 97.88 266 LYS B CA 1
ATOM 4336 C C . LYS B 1 266 ? -3.615 -10.805 11 1 97.88 266 LYS B C 1
ATOM 4338 O O . LYS B 1 266 ? -4.566 -11.539 11.266 1 97.88 266 LYS B O 1
ATOM 4343 N N . LEU B 1 267 ? -2.729 -11.078 10.086 1 98.5 267 LEU B N 1
ATOM 4344 C CA . LEU B 1 267 ? -2.801 -12.289 9.266 1 98.5 267 LEU B CA 1
ATOM 4345 C C . LEU B 1 267 ? -1.654 -13.234 9.594 1 98.5 267 LEU B C 1
ATOM 4347 O O . LEU B 1 267 ? -0.489 -12.914 9.352 1 98.5 267 LEU B O 1
ATOM 4351 N N . HIS B 1 268 ? -1.986 -14.367 10.188 1 97.62 268 HIS B N 1
ATOM 4352 C CA . HIS B 1 268 ? -1.04 -15.438 10.484 1 97.62 268 HIS B CA 1
ATOM 4353 C C . HIS B 1 268 ? -1.473 -16.75 9.852 1 97.62 268 HIS B C 1
ATOM 4355 O O . HIS B 1 268 ? -2.639 -17.141 9.953 1 97.62 268 HIS B O 1
ATOM 4361 N N . PHE B 1 269 ? -0.528 -17.375 9.141 1 97.38 269 PHE B N 1
ATOM 4362 C CA . PHE B 1 269 ? -0.789 -18.703 8.602 1 97.38 269 PHE B CA 1
ATOM 4363 C C . PHE B 1 269 ? -0.338 -19.797 9.57 1 97.38 269 PHE B C 1
ATOM 4365 O O . PHE B 1 269 ? 0.723 -20.391 9.391 1 97.38 269 PHE B O 1
ATOM 4372 N N . SER B 1 270 ? -1.151 -20.062 10.508 1 92.62 270 SER B N 1
ATOM 4373 C CA . SER B 1 270 ? -0.841 -21.156 11.43 1 92.62 270 SER B CA 1
ATOM 4374 C C . SER B 1 270 ? -0.953 -22.516 10.75 1 92.62 270 SER B C 1
ATOM 4376 O O . SER B 1 270 ? -1.789 -22.703 9.859 1 92.62 270 SER B O 1
ATOM 4378 N N . PRO B 1 271 ? -0.128 -23.469 11.164 1 88.56 271 PRO B N 1
ATOM 4379 C CA . PRO B 1 271 ? -0.213 -24.781 10.555 1 88.56 271 PRO B CA 1
ATOM 4380 C C . PRO B 1 271 ? -1.603 -25.406 10.68 1 88.56 271 PRO B C 1
ATOM 4382 O O . PRO B 1 271 ? -2.266 -25.25 11.703 1 88.56 271 PRO B O 1
ATOM 4385 N N . LYS B 1 272 ? -2.021 -25.844 9.555 1 82.75 272 LYS B N 1
ATOM 4386 C CA . LYS B 1 272 ? -3.289 -26.562 9.594 1 82.75 272 LYS B CA 1
ATOM 4387 C C . LYS B 1 272 ? -3.078 -28.016 9.984 1 82.75 272 LYS B C 1
ATOM 4389 O O . LYS B 1 272 ? -2.092 -28.641 9.578 1 82.75 272 LYS B O 1
ATOM 4394 N N . PRO B 1 273 ? -3.887 -28.469 11.023 1 65 273 PRO B N 1
ATOM 4395 C CA . PRO B 1 273 ? -3.744 -29.891 11.352 1 65 273 PRO B CA 1
ATOM 4396 C C . PRO B 1 273 ? -3.902 -30.797 10.133 1 65 273 PRO B C 1
ATOM 4398 O O . PRO B 1 273 ? -4.668 -30.484 9.219 1 65 273 PRO B O 1
ATOM 4401 N N . ALA B 1 274 ? -2.869 -31.438 9.703 1 53.56 274 ALA B N 1
ATOM 4402 C CA . ALA B 1 274 ? -2.934 -32.438 8.641 1 53.56 274 ALA B CA 1
ATOM 4403 C C . ALA B 1 274 ? -4.254 -33.188 8.68 1 53.56 274 ALA B C 1
ATOM 4405 O O . ALA B 1 274 ? -4.789 -33.469 9.758 1 53.56 274 ALA B O 1
ATOM 4406 N N . ILE B 1 275 ? -5.117 -32.875 7.746 1 45.12 275 ILE B N 1
ATOM 4407 C CA . ILE B 1 275 ? -6.258 -33.781 7.688 1 45.12 275 ILE B CA 1
ATOM 4408 C C . ILE B 1 275 ? -5.785 -35.219 7.902 1 45.12 275 ILE B C 1
ATOM 4410 O O . ILE B 1 275 ? -4.918 -35.719 7.176 1 45.12 275 ILE B O 1
ATOM 4414 N N . THR B 1 276 ? -5.637 -35.656 9.148 1 36.62 276 THR B N 1
ATOM 4415 C CA . THR B 1 276 ? -5.445 -37.062 9.336 1 36.62 276 THR B CA 1
ATOM 4416 C C . THR B 1 276 ? -6.395 -37.875 8.445 1 36.62 276 THR B C 1
ATOM 4418 O O . THR B 1 276 ? -7.613 -37.812 8.617 1 36.62 276 THR B O 1
ATOM 4421 N N . GLY B 1 277 ? -6.297 -37.781 7.156 1 33.06 277 GLY B N 1
ATOM 4422 C CA . GLY B 1 277 ? -6.969 -38.781 6.363 1 33.06 277 GLY B CA 1
ATOM 4423 C C . GLY B 1 277 ? -6.84 -40.188 6.945 1 33.06 277 GLY B C 1
ATOM 4424 O O . GLY B 1 277 ? -5.766 -40.562 7.406 1 33.06 277 GLY B O 1
ATOM 4425 N N . GLY B 1 278 ? -7.895 -40.688 7.555 1 32.28 278 GLY B N 1
ATOM 4426 C CA . GLY B 1 278 ? -8.07 -42.125 7.734 1 32.28 278 GLY B CA 1
ATOM 4427 C C . GLY B 1 278 ? -7.621 -42.938 6.535 1 32.28 278 GLY B C 1
ATOM 4428 O O . GLY B 1 278 ? -7.902 -42.562 5.391 1 32.28 278 GLY B O 1
ATOM 4429 N N . ILE B 1 279 ? -6.457 -43.5 6.52 1 32.38 279 ILE B N 1
ATOM 4430 C CA . ILE B 1 279 ? -6.066 -44.594 5.617 1 32.38 279 ILE B CA 1
ATOM 4431 C C . ILE B 1 279 ? -7.254 -45.531 5.398 1 32.38 279 ILE B C 1
ATOM 4433 O O . ILE B 1 279 ? -7.766 -46.125 6.348 1 32.38 279 ILE B O 1
ATOM 4437 N N . ILE B 1 280 ? -8.258 -45.094 4.617 1 26.25 280 ILE B N 1
ATOM 4438 C CA . ILE B 1 280 ? -9.109 -46.219 4.227 1 26.25 280 ILE B CA 1
ATOM 4439 C C . ILE B 1 280 ? -8.266 -47.312 3.549 1 26.25 280 ILE B C 1
ATOM 4441 O O . ILE B 1 280 ? -7.578 -47.031 2.562 1 26.25 280 ILE B O 1
ATOM 4445 N N . SER B 1 281 ? -7.715 -48.156 4.355 1 26.03 281 SER B N 1
ATOM 4446 C CA . SER B 1 281 ? -7.266 -49.469 3.955 1 26.03 281 SER B CA 1
ATOM 4447 C C . SER B 1 281 ? -8.242 -50.125 2.977 1 26.03 281 SER B C 1
ATOM 4449 O O . SER B 1 281 ? -9.422 -50.312 3.295 1 26.03 281 SER B O 1
ATOM 4451 N N . MET B 1 282 ? -8.211 -49.688 1.592 1 21.78 282 MET B N 1
ATOM 4452 C CA . MET B 1 282 ? -8.57 -50.812 0.723 1 21.78 282 MET B CA 1
ATOM 4453 C C . MET B 1 282 ? -7.418 -51.781 0.605 1 21.78 282 MET B C 1
ATOM 4455 O O . MET B 1 282 ? -6.25 -51.406 0.611 1 21.78 282 MET B O 1
#

Radius of gyration: 24.53 Å; Cα contacts (8 Å, |Δi|>4): 1307; chains: 2; bounding box: 78×83×68 Å

Organism: Heterocephalus glaber (NCBI:txid10181)